Protein AF-A0A9P6P0V4-F1 (afdb_monomer_lite)

Sequence (496 aa):
MWTELSAILSSLQRIQHYIHGDGQNSRKYLYAADVADALDVVFRKGQVDEIYNIGSTMEFSNLELCKKLIRLFGYQDEEIDDHIEFVQDRPLSDKRYDISYSKIEDLGWKAKIDIDQGLLKTTLARRYVSFKGIKRAPARFKIDISQQYHNERNQVVCYPGSVFEGTVRLHLTEPLDAQQLKITFKARINYDAMGWGKSKNDGRLFAVRTVLWGGHNNENGPWQTLDAGEYSFPFVCQLPLVNYPPSFEHHFIATTFTLAASLERPGQESFQSDACNIYFQPILETSLVKPLGPYTEEVKIAGTIYAFVSLPSLAYNVFEHKKIPVRLSIHSSRQQTEKSDSFAQIHVYLKRHMTIFHDSFSRTEATTISQVDQRVAPGDDITVNLHLPQDQTVTLCYSKRFSIDYRVGISVKTRHGPLITKKKLLSIPITFGTLPVGARAPADLTKFTDDRIINDTTLRTKPKFLRPMRWENELPAYDLVRPPSYSTAVSPAVLY

pLDDT: mean 79.0, std 17.44, range [26.64, 97.06]

Secondary structure (DSSP, 8-state):
-HHHHHHHHHGGGSS-EEEETTS--EEE---HHHHHHHHHHHHHHPPTT-------S-EEEHHHHHHHHHHHTT--GGGTGGGEEEEPPPTT--SB-----HHHHTTT----S-HHHHHHHHHHHHHHHHHTT-PPPPSEEEEEE-GGGB-TTS-EEE-TT-EEEEEEEEEESS-EEESEEEEEEEEEEES-TTSS---SS--EEEEEEEEEES-TT-SSSPPEEEPSEEEEEEEEEE--SEEPPPPEE-SS-EEEEEEEEEEEETTEEEEEPPPEEEEE-----------SS-EEEEEEEETTEEEEEEES-SEEETTT--EEEEEEEEEESS--SS--S--PEEEEEEEEEEEEE-SS-EEEEEEEEEEEEEE--TT-EEEEEEEPPTT-PPPB-S-SSEEEEEEEEEEEEEEETTEEEEEEEEEEEEEEESSPTT----TT-EEP--TTSTT--TTT---EEEPP------PPP--TTS----------PPP-

Structure (mmCIF, N/CA/C/O backbone):
data_AF-A0A9P6P0V4-F1
#
_entry.id   AF-A0A9P6P0V4-F1
#
loop_
_atom_site.group_PDB
_atom_site.id
_atom_site.type_symbol
_atom_site.label_atom_id
_atom_site.label_alt_id
_atom_site.label_comp_id
_atom_site.label_asym_id
_atom_site.label_entity_id
_atom_site.label_seq_id
_atom_site.pdbx_PDB_ins_code
_atom_site.Cartn_x
_atom_site.Cartn_y
_atom_site.Cartn_z
_atom_site.occupancy
_atom_site.B_iso_or_equiv
_atom_site.auth_seq_id
_atom_site.auth_comp_id
_atom_site.auth_asym_id
_atom_site.auth_atom_id
_atom_site.pdbx_PDB_model_num
ATOM 1 N N . MET A 1 1 ? -18.060 32.111 11.626 1.00 35.78 1 MET A N 1
ATOM 2 C CA . MET A 1 1 ? -18.112 32.003 13.102 1.00 35.78 1 MET A CA 1
ATOM 3 C C . MET A 1 1 ? -17.624 30.642 13.603 1.00 35.78 1 MET A C 1
ATOM 5 O O . MET A 1 1 ? -16.753 30.613 14.454 1.00 35.78 1 MET A O 1
ATOM 9 N N . TRP A 1 2 ? -18.096 29.519 13.040 1.00 26.64 2 TRP A N 1
ATOM 10 C CA . TRP A 1 2 ? -17.699 28.157 13.450 1.00 26.64 2 TRP A CA 1
ATOM 11 C C . TRP A 1 2 ? -16.210 27.792 13.267 1.00 26.64 2 TRP A C 1
ATOM 13 O O . TRP A 1 2 ? -15.720 26.903 13.953 1.00 26.64 2 TRP A O 1
ATOM 23 N N . THR A 1 3 ? -15.470 28.463 12.383 1.00 35.22 3 THR A N 1
ATOM 24 C CA . THR A 1 3 ? -14.073 28.116 12.065 1.00 35.22 3 THR A CA 1
ATOM 25 C C . THR A 1 3 ? -13.056 28.521 13.136 1.00 35.22 3 THR A C 1
ATOM 27 O O . THR A 1 3 ? -12.093 27.792 13.338 1.00 35.22 3 THR A O 1
ATOM 30 N N . GLU A 1 4 ? -13.265 29.626 13.859 1.00 42.94 4 GLU A N 1
ATOM 31 C CA . GLU A 1 4 ? -12.297 30.110 14.865 1.00 42.94 4 GLU A CA 1
ATOM 32 C C . GLU A 1 4 ? -12.390 29.316 16.175 1.00 42.94 4 GLU A C 1
ATOM 34 O O . GLU A 1 4 ? -11.381 28.836 16.683 1.00 42.94 4 GLU A O 1
ATOM 39 N N . LEU A 1 5 ? -13.607 29.058 16.669 1.00 44.69 5 LEU A N 1
ATOM 40 C CA . LEU A 1 5 ? -13.815 28.204 17.846 1.00 44.69 5 LEU A CA 1
ATOM 41 C C . LEU A 1 5 ? -13.469 26.735 17.570 1.00 44.69 5 LEU A C 1
ATOM 43 O O . LEU A 1 5 ? -12.923 26.066 18.442 1.00 44.69 5 LEU A O 1
ATOM 47 N N . SER A 1 6 ? -13.733 26.235 16.356 1.00 39.44 6 SER A N 1
ATOM 48 C CA . SER A 1 6 ? -13.312 24.890 15.939 1.00 39.44 6 SER A CA 1
ATOM 49 C C . SER A 1 6 ? -11.791 24.752 15.908 1.00 39.44 6 SER A C 1
ATOM 51 O O . SER A 1 6 ? -11.288 23.694 16.277 1.00 39.44 6 SER A O 1
ATOM 53 N N . ALA A 1 7 ? -11.058 25.784 15.478 1.00 39.22 7 ALA A N 1
ATOM 54 C CA . ALA A 1 7 ? -9.599 25.768 15.481 1.00 39.22 7 ALA A CA 1
ATOM 55 C C . ALA A 1 7 ? -9.056 25.735 16.917 1.00 39.22 7 ALA A C 1
ATOM 57 O O . ALA A 1 7 ? -8.235 24.877 17.224 1.00 39.22 7 ALA A O 1
ATOM 58 N N . ILE A 1 8 ? -9.598 26.566 17.815 1.00 46.91 8 ILE A N 1
ATOM 59 C CA . ILE A 1 8 ? -9.199 26.605 19.231 1.00 46.91 8 ILE A CA 1
ATOM 60 C C . ILE A 1 8 ? -9.562 25.296 19.957 1.00 46.91 8 ILE A C 1
ATOM 62 O O . ILE A 1 8 ? -8.770 24.784 20.738 1.00 46.91 8 ILE A O 1
ATOM 66 N N . LEU A 1 9 ? -10.727 24.695 19.679 1.00 47.34 9 LEU A N 1
ATOM 67 C CA . LEU A 1 9 ? -11.180 23.464 20.348 1.00 47.34 9 LEU A CA 1
ATOM 68 C C . LEU A 1 9 ? -10.571 22.172 19.777 1.00 47.34 9 LEU A C 1
ATOM 70 O O . LEU A 1 9 ? -10.502 21.171 20.504 1.00 47.34 9 LEU A O 1
ATOM 74 N N . SER A 1 10 ? -10.165 22.177 18.501 1.00 40.91 10 SER A N 1
ATOM 75 C CA . SER A 1 10 ? -9.480 21.065 17.828 1.00 40.91 10 SER A CA 1
ATOM 76 C C . SER A 1 10 ? -7.961 21.120 18.004 1.00 40.91 10 SER A C 1
ATOM 78 O O . SER A 1 10 ? -7.318 20.076 17.912 1.00 40.91 10 SER A O 1
ATOM 80 N N . SER A 1 11 ? -7.381 22.296 18.278 1.00 40.62 11 SER A N 1
ATOM 81 C CA . SER A 1 11 ? -5.949 22.432 18.555 1.00 40.62 11 SER A CA 1
ATOM 82 C C . SER A 1 11 ? -5.564 22.004 19.969 1.00 40.62 11 SER A C 1
ATOM 84 O O . SER A 1 11 ? -4.387 21.825 20.204 1.00 40.62 11 SER A O 1
ATOM 86 N N . LEU A 1 12 ? -6.505 21.723 20.879 1.00 50.09 12 LEU A N 1
ATOM 87 C CA . LEU A 1 12 ? -6.240 21.287 22.269 1.00 50.09 12 LEU A CA 1
ATOM 88 C C . LEU A 1 12 ? -5.583 19.889 22.416 1.00 50.09 12 LEU A C 1
ATOM 90 O O . LEU A 1 12 ? -5.445 19.388 23.528 1.00 50.09 12 LEU A O 1
ATOM 94 N N . GLN A 1 13 ? -5.183 19.243 21.314 1.00 50.62 13 GLN A N 1
ATOM 95 C CA . GLN A 1 13 ? -4.258 18.093 21.300 1.00 50.62 13 GLN A CA 1
ATOM 96 C C . GLN A 1 13 ? -2.836 18.474 20.829 1.00 50.62 13 GLN A C 1
ATOM 98 O O . GLN A 1 13 ? -1.968 17.611 20.714 1.00 50.62 13 GLN A O 1
ATOM 103 N N . ARG A 1 14 ? -2.589 19.755 20.528 1.00 47.16 14 ARG A N 1
ATOM 104 C CA . ARG A 1 14 ? -1.319 20.329 20.065 1.00 47.16 14 ARG A CA 1
ATOM 105 C C . ARG A 1 14 ? -1.036 21.652 20.787 1.00 47.16 14 ARG A C 1
ATOM 107 O O . ARG A 1 14 ? -1.923 22.313 21.300 1.00 47.16 14 ARG A O 1
ATOM 114 N N . ILE A 1 15 ? 0.240 21.997 20.857 1.00 58.50 15 ILE A N 1
ATOM 115 C CA . ILE A 1 15 ? 0.821 22.852 21.901 1.00 58.50 15 ILE A CA 1
ATOM 116 C C . ILE A 1 15 ? 0.567 24.373 21.703 1.00 58.50 15 ILE A C 1
ATOM 118 O O . ILE A 1 15 ? 0.897 25.145 22.596 1.00 58.50 15 ILE A O 1
ATOM 122 N N . GLN A 1 16 ? -0.086 24.827 20.618 1.00 71.44 16 GLN A N 1
ATOM 123 C CA . GLN A 1 16 ? -0.308 26.265 20.341 1.00 71.44 16 GLN A CA 1
ATOM 124 C C . GLN A 1 16 ? -1.679 26.609 19.718 1.00 71.44 16 GLN A C 1
ATOM 126 O O . GLN A 1 16 ? -2.257 25.823 18.957 1.00 71.44 16 GLN A O 1
ATOM 131 N N . HIS A 1 17 ? -2.190 27.807 20.037 1.00 77.88 17 HIS A N 1
ATOM 132 C CA . HIS A 1 17 ? -3.463 28.376 19.580 1.00 77.88 17 HIS A CA 1
ATOM 133 C C . HIS A 1 17 ? -3.249 29.586 18.669 1.00 77.88 17 HIS A C 1
ATOM 135 O O . HIS A 1 17 ? -2.654 30.580 19.071 1.00 77.88 17 HIS A O 1
ATOM 141 N N . TYR A 1 18 ? -3.814 29.538 17.463 1.00 83.69 18 TYR A N 1
ATOM 142 C CA . TYR A 1 18 ? -3.644 30.596 16.470 1.00 83.69 18 TYR A CA 1
ATOM 143 C C . TYR A 1 18 ? -4.736 31.669 16.568 1.00 83.69 18 TYR A C 1
ATOM 145 O O . TYR A 1 18 ? -5.925 31.353 16.476 1.00 83.69 18 TYR A O 1
ATOM 153 N N . ILE A 1 19 ? -4.344 32.937 16.696 1.00 86.56 19 ILE A N 1
ATOM 154 C CA . ILE A 1 19 ? -5.237 34.103 16.709 1.00 86.56 19 ILE A CA 1
ATOM 155 C C . ILE A 1 19 ? -4.977 34.961 15.469 1.00 86.56 19 ILE A C 1
ATOM 157 O O . ILE A 1 19 ? -3.845 35.333 15.188 1.00 86.56 19 ILE A O 1
ATOM 161 N N . HIS A 1 20 ? -6.027 35.295 14.718 1.00 85.75 20 HIS A N 1
ATOM 162 C CA . HIS A 1 20 ? -5.909 36.188 13.563 1.00 85.75 20 HIS A CA 1
ATOM 163 C C . HIS A 1 20 ? -5.665 37.644 13.980 1.00 85.75 20 HIS A C 1
ATOM 165 O O . HIS A 1 20 ? -6.359 38.169 14.858 1.00 85.75 20 HIS A O 1
ATOM 171 N N . GLY A 1 21 ? -4.729 38.302 13.293 1.00 87.88 21 GLY A N 1
ATOM 172 C CA . GLY A 1 21 ? -4.386 39.699 13.534 1.00 87.88 21 GLY A CA 1
ATOM 173 C C . GLY A 1 21 ? -3.767 39.887 14.913 1.00 87.88 21 GLY A C 1
ATOM 174 O O . GLY A 1 21 ? -2.876 39.143 15.300 1.00 87.88 21 GLY A O 1
ATOM 175 N N . ASP A 1 22 ? -4.255 40.873 15.657 1.00 87.31 22 ASP A N 1
ATOM 176 C CA . ASP A 1 22 ? -3.859 41.149 17.043 1.00 87.31 22 ASP A CA 1
ATOM 177 C C . ASP A 1 22 ? -4.861 40.593 18.075 1.00 87.31 22 ASP A C 1
ATOM 179 O O . ASP A 1 22 ? -4.728 40.820 19.276 1.00 87.31 22 ASP A O 1
ATOM 183 N N . GLY A 1 23 ? -5.894 39.874 17.617 1.00 87.62 23 GLY A N 1
ATOM 184 C CA . GLY A 1 23 ? -6.935 39.315 18.477 1.00 87.62 23 GLY A CA 1
ATOM 185 C C . GLY A 1 23 ? -7.912 40.326 19.080 1.00 87.62 23 GLY A C 1
ATOM 186 O O . GLY A 1 23 ? -8.792 39.901 19.830 1.00 87.62 23 GLY A O 1
ATOM 187 N N . GLN A 1 24 ? -7.822 41.619 18.740 1.00 89.19 24 GLN A N 1
ATOM 188 C CA . GLN A 1 24 ? -8.704 42.670 19.274 1.00 89.19 24 GLN A CA 1
ATOM 189 C C . GLN A 1 24 ? -10.118 42.649 18.673 1.00 89.19 24 GLN A C 1
ATOM 191 O O . GLN A 1 24 ? -10.993 43.398 19.106 1.00 89.19 24 GLN A O 1
ATOM 196 N N . ASN A 1 25 ? -10.367 41.780 17.691 1.00 88.31 25 ASN A N 1
ATOM 197 C CA . ASN A 1 25 ? -11.688 41.588 17.105 1.00 88.31 25 ASN A CA 1
ATOM 198 C C . ASN A 1 25 ? -12.685 41.128 18.178 1.00 88.31 25 ASN A C 1
ATOM 200 O O . ASN A 1 25 ? -12.511 40.063 18.775 1.00 88.31 25 ASN A O 1
ATOM 204 N N . SER A 1 26 ? -13.731 41.924 18.405 1.00 87.75 26 SER A N 1
ATOM 205 C CA . SER A 1 26 ? -14.734 41.692 19.441 1.00 87.75 26 SER A CA 1
ATOM 206 C C . SER A 1 26 ? -15.999 41.059 18.877 1.00 87.75 26 SER A C 1
ATOM 208 O O . SER A 1 26 ? -16.452 41.360 17.764 1.00 87.75 26 SER A O 1
ATOM 210 N N . ARG A 1 27 ? -16.567 40.120 19.632 1.00 88.06 27 ARG A N 1
ATOM 211 C CA . ARG A 1 27 ? -17.759 39.364 19.247 1.00 88.06 27 ARG A CA 1
ATOM 212 C C . ARG A 1 27 ? -18.683 39.215 20.446 1.00 88.06 27 ARG A C 1
ATOM 214 O O . ARG A 1 27 ? -18.225 39.060 21.576 1.00 88.06 27 ARG A O 1
ATOM 221 N N . LYS A 1 28 ? -19.989 39.228 20.181 1.00 88.50 28 LYS A N 1
ATOM 222 C CA . LYS A 1 28 ? -21.012 38.869 21.165 1.00 88.50 28 LYS A CA 1
ATOM 223 C C . LYS A 1 28 ? -21.167 37.351 21.197 1.00 88.50 28 LYS A C 1
ATOM 225 O O . LYS A 1 28 ? -21.387 36.735 20.154 1.00 88.50 28 LYS A O 1
ATOM 230 N N . TYR A 1 29 ? -21.048 36.757 22.378 1.00 88.00 29 TYR A N 1
ATOM 231 C CA . TYR A 1 29 ? -21.140 35.313 22.584 1.00 88.00 29 TYR A CA 1
ATOM 232 C C . TYR A 1 29 ? -22.445 34.942 23.290 1.00 88.00 29 TYR A C 1
ATOM 234 O O . TYR A 1 29 ? -22.967 35.686 24.121 1.00 88.00 29 TYR A O 1
ATOM 242 N N . LEU A 1 30 ? -22.974 33.769 22.950 1.00 91.00 30 LEU A N 1
ATOM 243 C CA . LEU A 1 30 ? -24.176 33.190 23.540 1.00 91.00 30 LEU A CA 1
ATOM 244 C C . LEU A 1 30 ? -23.959 31.702 23.786 1.00 91.00 30 LEU A C 1
ATOM 246 O O . LEU A 1 30 ? -23.306 31.020 22.992 1.00 91.00 30 LEU A O 1
ATOM 250 N N . TYR A 1 31 ? -24.545 31.188 24.864 1.00 90.06 31 TYR A N 1
ATOM 251 C CA . TYR A 1 31 ? -24.571 29.753 25.099 1.00 90.06 31 TYR A CA 1
ATOM 252 C C . TYR A 1 31 ? -25.571 29.077 24.152 1.00 90.06 31 TYR A C 1
ATOM 254 O O . TYR A 1 31 ? -26.660 29.592 23.908 1.00 90.06 31 TYR A O 1
ATOM 262 N N . ALA A 1 32 ? -25.227 27.899 23.627 1.00 89.62 32 ALA A N 1
ATOM 263 C CA . ALA A 1 32 ? -26.038 27.226 22.608 1.00 89.62 32 ALA A CA 1
ATOM 264 C C . ALA A 1 32 ? -27.484 26.950 23.063 1.00 89.62 32 ALA A C 1
ATOM 266 O O . ALA A 1 32 ? -28.412 27.067 22.264 1.00 89.62 32 ALA A O 1
ATOM 267 N N . ALA A 1 33 ? -27.690 26.629 24.346 1.00 88.31 33 ALA A N 1
ATOM 268 C CA . ALA A 1 33 ? -29.034 26.411 24.881 1.00 88.31 33 ALA A CA 1
ATOM 269 C C . ALA A 1 33 ? -29.866 27.704 24.939 1.00 88.31 33 ALA A C 1
ATOM 271 O O . ALA A 1 33 ? -31.074 27.642 24.737 1.00 88.31 33 ALA A O 1
ATOM 272 N N . ASP A 1 34 ? -29.234 28.865 25.142 1.00 92.56 34 ASP A N 1
ATOM 273 C CA . ASP A 1 34 ? -29.931 30.156 25.105 1.00 92.56 34 ASP A CA 1
ATOM 274 C C . ASP A 1 34 ? -30.387 30.486 23.678 1.00 92.56 34 ASP A C 1
ATOM 276 O O . ASP A 1 34 ? -31.473 31.023 23.491 1.00 92.56 34 ASP A O 1
ATOM 280 N N . VAL A 1 35 ? -29.613 30.100 22.657 1.00 93.69 35 VAL A N 1
ATOM 281 C CA . VAL A 1 35 ? -30.037 30.231 21.251 1.00 93.69 35 VAL A CA 1
ATOM 282 C C . VAL A 1 35 ? -31.243 29.333 20.953 1.00 93.69 35 VAL A C 1
ATOM 284 O O . VAL A 1 35 ? -32.172 29.762 20.277 1.00 93.69 35 VAL A O 1
ATOM 287 N N . ALA A 1 36 ? -31.266 28.102 21.469 1.00 93.69 36 ALA A N 1
ATOM 288 C CA . ALA A 1 36 ? -32.420 27.214 21.310 1.00 93.69 36 ALA A CA 1
ATOM 289 C C . ALA A 1 36 ? -33.677 27.762 22.016 1.00 93.69 36 ALA A C 1
ATOM 291 O O . ALA A 1 36 ? -34.765 27.732 21.446 1.00 93.69 36 ALA A O 1
ATOM 292 N N . ASP A 1 37 ? -33.516 28.311 23.223 1.00 94.50 37 ASP A N 1
ATOM 293 C CA . ASP A 1 37 ? -34.584 28.978 23.978 1.00 94.50 37 ASP A CA 1
ATOM 294 C C . ASP A 1 37 ? -35.118 30.213 23.233 1.00 94.50 37 ASP A C 1
ATOM 296 O O . ASP A 1 37 ? -36.327 30.404 23.133 1.00 94.50 37 ASP A O 1
ATOM 300 N N . ALA A 1 38 ? -34.227 31.007 22.629 1.00 94.69 38 ALA A N 1
ATOM 301 C CA . ALA A 1 38 ? -34.589 32.153 21.798 1.00 94.69 38 ALA A CA 1
ATOM 302 C C . ALA A 1 38 ? -35.462 31.745 20.607 1.00 94.69 38 ALA A C 1
ATOM 304 O O . ALA A 1 38 ? -36.475 32.385 20.324 1.00 94.69 38 ALA A O 1
ATOM 305 N N . LEU A 1 39 ? -35.088 30.658 19.926 1.00 95.06 39 LEU A N 1
ATOM 306 C CA . LEU A 1 39 ? -35.849 30.126 18.798 1.00 95.06 39 LEU A CA 1
ATOM 307 C C . LEU A 1 39 ? -37.245 29.652 19.225 1.00 95.06 39 LEU A C 1
ATOM 309 O O . LEU A 1 39 ? -38.205 29.931 18.512 1.00 95.06 39 LEU A O 1
ATOM 313 N N . ASP A 1 40 ? -37.386 28.998 20.383 1.00 95.94 40 ASP A N 1
ATOM 314 C CA . ASP A 1 40 ? -38.701 28.599 20.913 1.00 95.94 40 ASP A CA 1
ATOM 315 C C . ASP A 1 40 ? -39.568 29.821 21.271 1.00 95.94 40 ASP A C 1
ATOM 317 O O . ASP A 1 40 ? -40.764 29.841 20.971 1.00 95.94 40 ASP A O 1
ATOM 321 N N . VAL A 1 41 ? -38.979 30.885 21.834 1.00 95.81 41 VAL A N 1
ATOM 322 C CA . VAL A 1 41 ? -39.713 32.132 22.110 1.00 95.81 41 VAL A CA 1
ATOM 323 C C . VAL A 1 41 ? -40.196 32.793 20.822 1.00 95.81 41 VAL A C 1
ATOM 325 O O . VAL A 1 41 ? -41.373 33.150 20.734 1.00 95.81 41 VAL A O 1
ATOM 328 N N . VAL A 1 42 ? -39.328 32.928 19.816 1.00 96.31 42 VAL A N 1
ATOM 329 C CA . VAL A 1 42 ? -39.707 33.493 18.511 1.00 96.31 42 VAL A CA 1
ATOM 330 C C . VAL A 1 42 ? -40.778 32.632 17.847 1.00 96.31 42 VAL A C 1
ATOM 332 O O . VAL A 1 42 ? -41.751 33.168 17.332 1.00 96.31 42 VAL A O 1
ATOM 335 N N . PHE A 1 43 ? -40.667 31.306 17.923 1.00 94.62 43 PHE A N 1
ATOM 336 C CA . PHE A 1 43 ? -41.662 30.395 17.362 1.00 94.62 43 PHE A CA 1
ATOM 337 C C . PHE A 1 43 ? -43.051 30.553 18.002 1.00 94.62 43 PHE A C 1
ATOM 339 O O . PHE A 1 43 ? -44.062 30.471 17.310 1.00 94.62 43 PHE A O 1
ATOM 346 N N . ARG A 1 44 ? -43.123 30.789 19.318 1.00 95.00 44 ARG A N 1
ATOM 347 C CA . ARG A 1 44 ? -44.401 30.887 20.048 1.00 95.00 44 ARG A CA 1
ATOM 348 C C . ARG A 1 44 ? -45.009 32.284 20.072 1.00 95.00 44 ARG A C 1
ATOM 350 O O . ARG A 1 44 ? -46.224 32.402 20.201 1.00 95.00 44 ARG A O 1
ATOM 357 N N . LYS A 1 45 ? -44.175 33.324 20.062 1.00 95.75 45 LYS A N 1
ATOM 358 C CA . LYS A 1 45 ? -44.593 34.712 20.323 1.00 95.75 45 LYS A CA 1
ATOM 359 C C . LYS A 1 45 ? -44.216 35.691 19.216 1.00 95.75 45 LYS A C 1
ATOM 361 O O . LYS A 1 45 ? -44.680 36.827 19.247 1.00 95.75 45 LYS A O 1
ATOM 366 N N . GLY A 1 46 ? -43.349 35.287 18.292 1.00 94.81 46 GLY A N 1
ATOM 367 C CA . GLY A 1 46 ? -42.941 36.121 17.173 1.00 94.81 46 GLY A CA 1
ATOM 368 C C . GLY A 1 46 ? -44.094 36.372 16.208 1.00 94.81 46 GLY A C 1
ATOM 369 O O . GLY A 1 46 ? -45.037 35.586 16.105 1.00 94.81 46 GLY A O 1
ATOM 370 N N . GLN A 1 47 ? -44.012 37.487 15.495 1.00 95.56 47 GLN A N 1
ATOM 371 C CA . GLN A 1 47 ? -44.919 37.804 14.404 1.00 95.56 47 GLN A CA 1
ATOM 372 C C . GLN A 1 47 ? -44.384 37.209 13.100 1.00 95.56 47 GLN A C 1
ATOM 374 O O . GLN A 1 47 ? -43.175 37.150 12.871 1.00 95.56 47 GLN A O 1
ATOM 379 N N . VAL A 1 48 ? -45.299 36.737 12.256 1.00 93.12 48 VAL A N 1
ATOM 380 C CA . VAL A 1 48 ? -44.964 36.251 10.913 1.00 93.12 48 VAL A CA 1
ATOM 381 C C . VAL A 1 48 ? -44.391 37.413 10.094 1.00 93.12 48 VAL A C 1
ATOM 383 O O . VAL A 1 48 ? -44.810 38.553 10.274 1.00 93.12 48 VAL A O 1
ATOM 386 N N . ASP A 1 49 ? -43.424 37.113 9.226 1.00 93.69 49 ASP A N 1
ATOM 387 C CA . ASP A 1 49 ? -42.702 38.066 8.365 1.00 93.69 49 ASP A CA 1
ATOM 388 C C . ASP A 1 49 ? -41.806 39.097 9.085 1.00 93.69 49 ASP A C 1
ATOM 390 O O . ASP A 1 49 ? -41.256 39.998 8.451 1.00 93.69 49 ASP A O 1
ATOM 394 N N . GLU A 1 50 ? -41.564 38.931 10.389 1.00 94.50 50 GLU A N 1
ATOM 395 C CA . GLU A 1 50 ? -40.622 39.754 11.155 1.00 94.50 50 GLU A CA 1
ATOM 396 C C . GLU A 1 50 ? -39.219 39.129 11.280 1.00 94.50 50 GLU A C 1
ATOM 398 O O . GLU A 1 50 ? -39.036 37.909 11.268 1.00 94.50 50 GLU A O 1
ATOM 403 N N . ILE A 1 51 ? -38.200 39.985 11.446 1.00 93.44 51 ILE A N 1
ATOM 404 C CA . ILE A 1 51 ? -36.796 39.576 11.638 1.00 93.44 51 ILE A CA 1
ATOM 405 C C . ILE A 1 51 ? -36.399 39.752 13.105 1.00 93.44 51 ILE A C 1
ATOM 407 O O . ILE A 1 51 ? -36.340 40.876 13.611 1.00 93.44 51 ILE A O 1
ATOM 411 N N . TYR A 1 52 ? -36.054 38.642 13.761 1.00 94.00 52 TYR A N 1
ATOM 412 C CA . TYR A 1 52 ? -35.587 38.606 15.148 1.00 94.00 52 TYR A CA 1
ATOM 413 C C . TYR A 1 52 ? -34.106 38.226 15.211 1.00 94.00 52 TYR A C 1
ATOM 415 O O . TYR A 1 52 ? -33.735 37.070 15.008 1.00 94.00 52 TYR A O 1
ATOM 423 N N . ASN A 1 53 ? -33.248 39.199 15.518 1.00 93.88 53 ASN A N 1
ATOM 424 C CA . ASN A 1 53 ? -31.842 38.929 15.805 1.00 93.88 53 ASN A CA 1
ATOM 425 C C . ASN A 1 53 ? -31.696 38.364 17.221 1.00 93.88 53 ASN A C 1
ATOM 427 O O . ASN A 1 53 ? -32.254 38.913 18.170 1.00 93.88 53 ASN A O 1
ATOM 431 N N . ILE A 1 54 ? -30.889 37.316 17.368 1.00 93.00 54 ILE A N 1
ATOM 432 C CA . ILE A 1 54 ? -30.578 36.699 18.660 1.00 93.00 54 ILE A CA 1
ATOM 433 C C . ILE A 1 54 ? -29.178 37.162 19.066 1.00 93.00 54 ILE A C 1
ATOM 435 O O . ILE A 1 54 ? -28.203 36.885 18.368 1.00 93.00 54 ILE A O 1
ATOM 439 N N . GLY A 1 55 ? -29.080 37.889 20.177 1.00 88.88 55 GLY A N 1
ATOM 440 C CA . GLY A 1 55 ? -27.835 38.502 20.636 1.00 88.88 55 GLY A CA 1
ATOM 441 C C . GLY A 1 55 ? -27.721 38.564 22.156 1.00 88.88 55 GLY A C 1
ATOM 442 O O . GLY A 1 55 ? -28.599 38.109 22.885 1.00 88.88 55 GLY A O 1
ATOM 443 N N . SER A 1 56 ? -26.603 39.109 22.631 1.00 86.25 56 SER A N 1
ATOM 444 C CA . SER A 1 56 ? -26.323 39.309 24.054 1.00 86.25 56 SER A CA 1
ATOM 445 C C . SER A 1 56 ? -25.557 40.608 24.294 1.00 86.25 56 SER A C 1
ATOM 447 O O . SER A 1 56 ? -24.982 41.197 23.376 1.00 86.25 56 SER A O 1
ATOM 449 N N . THR A 1 57 ? -25.498 41.031 25.555 1.00 85.00 57 THR A N 1
ATOM 450 C CA . THR A 1 57 ? -24.571 42.073 26.023 1.00 85.00 57 THR A CA 1
ATOM 451 C C . THR A 1 57 ? -23.152 41.540 26.260 1.00 85.00 57 THR A C 1
ATOM 453 O O . THR A 1 57 ? -22.263 42.307 26.613 1.00 85.00 57 THR A O 1
ATOM 456 N N . MET A 1 58 ? -22.933 40.230 26.104 1.00 87.25 58 MET A N 1
ATOM 457 C CA . MET A 1 58 ? -21.681 39.548 26.433 1.00 87.25 58 MET A CA 1
ATOM 458 C C . MET A 1 58 ? -20.700 39.640 25.272 1.00 87.25 58 MET A C 1
ATOM 460 O O . MET A 1 58 ? -20.620 38.740 24.436 1.00 87.25 58 MET A O 1
ATOM 464 N N . GLU A 1 59 ? -19.966 40.742 25.223 1.00 89.69 59 GLU A N 1
ATOM 465 C CA . GLU A 1 59 ? -18.980 41.013 24.189 1.00 89.69 59 GLU A CA 1
ATOM 466 C C . GLU A 1 59 ? -17.556 40.798 24.704 1.00 89.69 59 GLU A C 1
ATOM 468 O O . GLU A 1 59 ? -17.181 41.345 25.736 1.00 89.69 59 GLU A O 1
ATOM 473 N N . PHE A 1 60 ? -16.773 40.005 23.972 1.00 89.88 60 PHE A N 1
ATOM 474 C CA . PHE A 1 60 ? -15.379 39.703 24.297 1.00 89.88 60 PHE A CA 1
ATOM 475 C C . PHE A 1 60 ? -14.522 39.754 23.038 1.00 89.88 60 PHE A C 1
ATOM 477 O O . PHE A 1 60 ? -14.973 39.377 21.950 1.00 89.88 60 PHE A O 1
ATOM 484 N N . SER A 1 61 ? -13.274 40.187 23.181 1.00 91.31 61 SER A N 1
ATOM 485 C CA . SER A 1 61 ? -12.264 40.001 22.143 1.00 91.31 61 SER A CA 1
ATOM 486 C C . SER A 1 61 ? -11.901 38.522 21.991 1.00 91.31 61 SER A C 1
ATOM 488 O O . SER A 1 61 ? -12.023 37.718 22.924 1.00 91.31 61 SER A O 1
ATOM 490 N N . ASN A 1 62 ? -11.422 38.148 20.806 1.00 88.88 62 ASN A N 1
ATOM 491 C CA . ASN A 1 62 ? -10.899 36.804 20.565 1.00 88.88 62 ASN A CA 1
ATOM 492 C C . ASN A 1 62 ? -9.749 36.468 21.530 1.00 88.88 62 ASN A C 1
ATOM 494 O O . ASN A 1 62 ? -9.659 35.335 22.007 1.00 88.88 62 ASN A O 1
ATOM 498 N N . LEU A 1 63 ? -8.907 37.457 21.856 1.00 90.50 63 LEU A N 1
ATOM 499 C CA . LEU A 1 63 ? -7.820 37.298 22.818 1.00 90.50 63 LEU A CA 1
ATOM 500 C C . LEU A 1 63 ? -8.340 37.014 24.235 1.00 90.50 63 LEU A C 1
ATOM 502 O O . LEU A 1 63 ? -7.918 36.037 24.849 1.00 90.50 63 LEU A O 1
ATOM 506 N N . GLU A 1 64 ? -9.287 37.807 24.746 1.00 90.56 64 GLU A N 1
ATOM 507 C CA . GLU A 1 64 ? -9.871 37.592 26.081 1.00 90.56 64 GLU A CA 1
ATOM 508 C C . GLU A 1 64 ? -10.529 36.218 26.206 1.00 90.56 64 GLU A C 1
ATOM 510 O O . GLU A 1 64 ? -10.358 35.533 27.218 1.00 90.56 64 GLU A O 1
ATOM 515 N N . LEU A 1 65 ? -11.251 35.792 25.166 1.00 89.50 65 LEU A N 1
ATOM 516 C CA . LEU A 1 65 ? -11.879 34.478 25.144 1.00 89.50 65 LEU A CA 1
ATOM 517 C C . LEU A 1 65 ? -10.838 33.351 25.156 1.00 89.50 65 LEU A C 1
ATOM 519 O O . LEU A 1 65 ? -10.995 32.383 25.902 1.00 89.50 65 LEU A O 1
ATOM 523 N N . CYS A 1 66 ? -9.768 33.483 24.366 1.00 87.38 66 CYS A N 1
ATOM 524 C CA . CYS A 1 66 ? -8.675 32.513 24.324 1.00 87.38 66 CYS A CA 1
ATOM 525 C C . CYS A 1 66 ? -8.008 32.369 25.701 1.00 87.38 66 CYS A C 1
ATOM 527 O O . CYS A 1 66 ? -7.904 31.259 26.222 1.00 87.38 66 CYS A O 1
ATOM 529 N N . LYS A 1 67 ? -7.670 33.489 26.358 1.00 88.50 67 LYS A N 1
ATOM 530 C CA . LYS A 1 67 ? -7.076 33.479 27.707 1.00 88.50 67 LYS A CA 1
ATOM 531 C C . LYS A 1 67 ? -8.006 32.841 28.745 1.00 88.50 67 LYS A C 1
ATOM 533 O O . LYS A 1 67 ? -7.560 32.030 29.555 1.00 88.50 67 LYS A O 1
ATOM 538 N N . LYS A 1 68 ? -9.312 33.148 28.711 1.00 87.50 68 LYS A N 1
ATOM 539 C CA . LYS A 1 68 ? -10.314 32.505 29.586 1.00 87.50 68 LYS A CA 1
ATOM 540 C C . LYS A 1 68 ? -10.372 30.989 29.381 1.00 87.50 68 LYS A C 1
ATOM 542 O O . LYS A 1 68 ? -10.455 30.250 30.358 1.00 87.50 68 LYS A O 1
ATOM 547 N N . LEU A 1 69 ? -10.302 30.519 28.135 1.00 84.06 69 LEU A N 1
ATOM 548 C CA . LEU A 1 69 ? -10.265 29.090 27.824 1.00 84.06 69 LEU A CA 1
ATOM 549 C C . LEU A 1 69 ? -8.994 28.425 28.358 1.00 84.06 69 LEU A C 1
ATOM 551 O O . LEU A 1 69 ? -9.112 27.425 29.059 1.00 84.06 69 LEU A O 1
ATOM 555 N N . ILE A 1 70 ? -7.812 28.987 28.087 1.00 82.56 70 ILE A N 1
ATOM 556 C CA . ILE A 1 70 ? -6.520 28.444 28.543 1.00 82.56 70 ILE A CA 1
ATOM 557 C C . ILE A 1 70 ? -6.511 28.271 30.074 1.00 82.56 70 ILE A C 1
ATOM 559 O O . ILE A 1 70 ? -6.196 27.188 30.568 1.00 82.56 70 ILE A O 1
ATOM 563 N N . ARG A 1 71 ? -6.993 29.271 30.827 1.00 83.81 71 ARG A N 1
ATOM 564 C CA . ARG A 1 71 ? -7.139 29.180 32.294 1.00 83.81 71 ARG A CA 1
ATOM 565 C C . ARG A 1 71 ? -8.051 28.043 32.744 1.00 83.81 71 ARG A C 1
ATOM 567 O O . ARG A 1 71 ? -7.729 27.326 33.687 1.00 83.81 71 ARG A O 1
ATOM 574 N N . LEU A 1 72 ? -9.185 27.839 32.069 1.00 80.94 72 LEU A N 1
ATOM 575 C CA . LEU A 1 72 ? -10.109 26.744 32.398 1.00 80.94 72 LEU A CA 1
ATOM 576 C C . LEU A 1 72 ? -9.484 25.353 32.197 1.00 80.94 72 LEU A C 1
ATOM 578 O O . LEU A 1 72 ? -9.949 24.381 32.803 1.00 80.94 72 LEU A O 1
ATOM 582 N N . PHE A 1 73 ? -8.431 25.251 31.381 1.00 73.12 73 PHE A N 1
ATOM 583 C CA . PHE A 1 73 ? -7.652 24.028 31.191 1.00 73.12 73 PHE A CA 1
ATOM 584 C C . PHE A 1 73 ? -6.513 23.841 32.207 1.00 73.12 73 PHE A C 1
ATOM 586 O O . PHE A 1 73 ? -5.922 22.764 32.232 1.00 73.12 73 PHE A O 1
ATOM 593 N N . GLY A 1 74 ? -6.287 24.800 33.112 1.00 75.81 74 GLY A N 1
ATOM 594 C CA . GLY A 1 74 ? -5.395 24.651 34.268 1.00 75.81 74 GLY A CA 1
ATOM 595 C C . GLY A 1 74 ? -3.990 25.235 34.109 1.00 75.81 74 GLY A C 1
ATOM 596 O O . GLY A 1 74 ? -3.172 25.037 35.004 1.00 75.81 74 GLY A O 1
ATOM 597 N N . TYR A 1 75 ? -3.720 25.947 33.014 1.00 79.19 75 TYR A N 1
ATOM 598 C CA . TYR A 1 75 ? -2.475 26.696 32.824 1.00 79.19 75 TYR A CA 1
ATOM 599 C C . TYR A 1 75 ? -2.457 27.958 33.692 1.00 79.19 75 TYR A C 1
ATOM 601 O O . TYR A 1 75 ? -3.502 28.594 33.882 1.00 79.19 75 TYR A O 1
ATOM 609 N N . GLN A 1 76 ? -1.283 28.298 34.226 1.00 81.75 76 GLN A N 1
ATOM 610 C CA . GLN A 1 76 ? -1.088 29.502 35.038 1.00 81.75 76 GLN A CA 1
ATOM 611 C C . GLN A 1 76 ? -1.002 30.753 34.158 1.00 81.75 76 GLN A C 1
ATOM 613 O O . GLN A 1 76 ? -0.742 30.654 32.959 1.00 81.75 76 GLN A O 1
ATOM 618 N N . ASP A 1 77 ? -1.234 31.936 34.737 1.00 83.44 77 ASP A N 1
ATOM 619 C CA . ASP A 1 77 ? -1.266 33.202 33.989 1.00 83.44 77 ASP A CA 1
ATOM 620 C C . ASP A 1 77 ? 0.051 33.485 33.250 1.00 83.44 77 ASP A C 1
ATOM 622 O O . ASP A 1 77 ? 0.027 34.052 32.157 1.00 83.44 77 ASP A O 1
ATOM 626 N N . GLU A 1 78 ? 1.179 33.038 33.804 1.00 85.94 78 GLU A N 1
ATOM 627 C CA . GLU A 1 78 ? 2.514 33.195 33.224 1.00 85.94 78 GLU A CA 1
ATOM 628 C C . GLU A 1 78 ? 2.733 32.335 31.970 1.00 85.94 78 GLU A C 1
ATOM 630 O O . GLU A 1 78 ? 3.568 32.677 31.141 1.00 85.94 78 GLU A O 1
ATOM 635 N N . GLU A 1 79 ? 1.978 31.243 31.812 1.00 79.69 79 GLU A N 1
ATOM 636 C CA . GLU A 1 79 ? 2.110 30.288 30.700 1.00 79.69 79 GLU A CA 1
ATOM 637 C C . GLU A 1 79 ? 1.163 30.621 29.533 1.00 79.69 79 GLU A C 1
ATOM 639 O O . GLU A 1 79 ? 1.288 30.072 28.441 1.00 79.69 79 GLU A O 1
ATOM 644 N N . ILE A 1 80 ? 0.183 31.510 29.738 1.00 83.19 80 ILE A N 1
ATOM 645 C CA . ILE A 1 80 ? -0.894 31.760 28.765 1.00 83.19 80 ILE A CA 1
ATOM 646 C C . ILE A 1 80 ? -0.357 32.248 27.421 1.00 83.19 80 ILE A C 1
ATOM 648 O O . ILE A 1 80 ? -0.841 31.815 26.373 1.00 83.19 80 ILE A O 1
ATOM 652 N N . ASP A 1 81 ? 0.603 33.170 27.446 1.00 85.50 81 ASP A N 1
ATOM 653 C CA . ASP A 1 81 ? 1.104 33.800 26.228 1.00 85.50 81 ASP A CA 1
ATOM 654 C C . ASP A 1 81 ? 1.963 32.825 25.394 1.00 85.50 81 ASP A C 1
ATOM 656 O O . ASP A 1 81 ? 1.952 32.919 24.168 1.00 85.50 81 ASP A O 1
ATOM 660 N N . ASP A 1 82 ? 2.584 31.809 26.012 1.00 85.50 82 ASP A N 1
ATOM 661 C CA . ASP A 1 82 ? 3.340 30.749 25.314 1.00 85.50 82 ASP A CA 1
ATOM 662 C C . ASP A 1 82 ? 2.438 29.848 24.451 1.00 85.50 82 ASP A C 1
ATOM 664 O O . ASP A 1 82 ? 2.882 29.201 23.494 1.00 85.50 82 ASP A O 1
ATOM 668 N N . HIS A 1 83 ? 1.144 29.823 24.770 1.00 82.88 83 HIS A N 1
ATOM 669 C CA . HIS A 1 83 ? 0.137 29.043 24.065 1.00 82.88 83 HIS A CA 1
ATOM 670 C C . HIS A 1 83 ? -0.566 29.815 22.946 1.00 82.88 83 HIS A C 1
ATOM 672 O O . HIS A 1 83 ? -1.445 29.246 22.297 1.00 82.88 83 HIS A O 1
ATOM 678 N N . ILE A 1 84 ? -0.210 31.077 22.692 1.00 87.81 84 ILE A N 1
ATOM 679 C CA . ILE A 1 84 ? -0.874 31.928 21.700 1.00 87.81 84 ILE A CA 1
ATOM 680 C C . ILE A 1 84 ? 0.108 32.307 20.587 1.00 87.81 84 ILE A C 1
ATOM 682 O O . ILE A 1 84 ? 1.157 32.890 20.831 1.00 87.81 84 ILE A O 1
ATOM 686 N N . GLU A 1 85 ? -0.268 32.040 19.337 1.00 88.12 85 GLU A N 1
ATOM 687 C CA . GLU A 1 85 ? 0.473 32.462 18.150 1.00 88.12 85 GLU A CA 1
ATOM 688 C C . GLU A 1 85 ? -0.407 33.352 17.266 1.00 88.12 85 GLU A C 1
ATOM 690 O O . GLU A 1 85 ? -1.525 32.989 16.897 1.00 88.12 85 GLU A O 1
ATOM 695 N N . PHE A 1 86 ? 0.087 34.533 16.900 1.00 89.00 86 PHE A N 1
ATOM 696 C CA . PHE A 1 86 ? -0.646 35.445 16.027 1.00 89.00 86 PHE A CA 1
ATOM 697 C C . PHE A 1 86 ? -0.364 35.135 14.557 1.00 89.00 86 PHE A C 1
ATOM 699 O O . PHE A 1 86 ? 0.785 35.099 14.121 1.00 89.00 86 PHE A O 1
ATOM 706 N N . VAL A 1 87 ? -1.424 34.940 13.777 1.00 89.62 87 VAL A N 1
ATOM 707 C CA . VAL A 1 87 ? -1.356 34.687 12.334 1.00 89.62 87 VAL A CA 1
ATOM 708 C C . VAL A 1 87 ? -1.904 35.870 11.555 1.00 89.62 87 VAL A C 1
ATOM 710 O O . VAL A 1 87 ? -2.664 36.688 12.077 1.00 89.62 87 VAL A O 1
ATOM 713 N N . GLN A 1 88 ? -1.549 35.944 10.271 1.00 88.31 88 GLN A N 1
ATOM 714 C CA . GLN A 1 88 ? -2.028 36.999 9.384 1.00 88.31 88 GLN A CA 1
ATOM 715 C C . GLN A 1 88 ? -3.559 37.133 9.453 1.00 88.31 88 GLN A C 1
ATOM 717 O O . GLN A 1 88 ? -4.299 36.139 9.426 1.00 88.31 88 GLN A O 1
ATOM 722 N N . ASP A 1 89 ? -4.023 38.379 9.570 1.00 84.12 89 ASP A N 1
ATOM 723 C CA . ASP A 1 89 ? -5.450 38.672 9.626 1.00 84.12 89 ASP A CA 1
ATOM 724 C C . ASP A 1 89 ? -6.133 38.359 8.290 1.00 84.12 89 ASP A C 1
ATOM 726 O O . ASP A 1 89 ? -5.516 38.364 7.218 1.00 84.12 89 ASP A O 1
ATOM 730 N N . ARG A 1 90 ? -7.430 38.070 8.354 1.00 80.81 90 ARG A N 1
ATOM 731 C CA . ARG A 1 90 ? -8.224 37.763 7.169 1.00 80.81 90 ARG A CA 1
ATOM 732 C C . ARG A 1 90 ? -8.605 39.061 6.448 1.00 80.81 90 ARG A C 1
ATOM 734 O O . ARG A 1 90 ? -9.074 39.996 7.098 1.00 80.81 90 ARG A O 1
ATOM 741 N N . PRO A 1 91 ? -8.458 39.131 5.109 1.00 78.00 91 PRO A N 1
ATOM 742 C CA . PRO A 1 91 ? -8.941 40.276 4.345 1.00 78.00 91 PRO A CA 1
ATOM 743 C C . PRO A 1 91 ? -10.428 40.520 4.636 1.00 78.00 91 PRO A C 1
ATOM 745 O O . PRO A 1 91 ? -11.207 39.567 4.622 1.00 78.00 91 PRO A O 1
ATOM 748 N N . LEU A 1 92 ? -10.809 41.783 4.868 1.00 79.06 92 LEU A N 1
ATOM 749 C CA . LEU A 1 92 ? -12.187 42.214 5.170 1.00 79.06 92 LEU A CA 1
ATOM 750 C C . LEU A 1 92 ? -12.750 41.700 6.515 1.00 79.06 92 LEU A C 1
ATOM 752 O O . LEU A 1 92 ? -13.956 41.503 6.645 1.00 79.06 92 LEU A O 1
ATOM 756 N N . SER A 1 93 ? -11.900 41.471 7.521 1.00 77.06 93 SER A N 1
ATOM 757 C CA . SER A 1 93 ? -12.361 41.146 8.876 1.00 77.06 93 SER A CA 1
ATOM 758 C C . SER A 1 93 ? -12.899 42.392 9.590 1.00 77.06 93 SER A C 1
ATOM 760 O O . SER A 1 93 ? -12.162 43.347 9.839 1.00 77.06 93 SER A O 1
ATOM 762 N N . ASP A 1 94 ? -14.186 42.388 9.938 1.00 81.62 94 ASP A N 1
ATOM 763 C CA . ASP A 1 94 ? -14.775 43.458 10.742 1.00 81.62 94 ASP A CA 1
ATOM 764 C C . ASP A 1 94 ? -14.275 43.394 12.187 1.00 81.62 94 ASP A C 1
ATOM 766 O O . ASP A 1 94 ? -14.315 42.339 12.840 1.00 81.62 94 ASP A O 1
ATOM 770 N N . LYS A 1 95 ? -13.892 44.554 12.732 1.00 82.00 95 LYS A N 1
ATOM 771 C CA . LYS A 1 95 ? -13.447 44.666 14.128 1.00 82.00 95 LYS A CA 1
ATOM 772 C C . LYS A 1 95 ? -14.526 44.233 15.119 1.00 82.00 95 LYS A C 1
ATOM 774 O O . LYS A 1 95 ? -14.212 43.594 16.115 1.00 82.00 95 LYS A O 1
ATOM 779 N N . ARG A 1 96 ? -15.797 44.520 14.825 1.00 85.69 96 ARG A N 1
ATOM 780 C CA . ARG A 1 96 ? -16.935 44.283 15.722 1.00 85.69 96 ARG A CA 1
ATOM 781 C C . ARG A 1 96 ? -18.204 43.975 14.931 1.00 85.69 96 ARG A C 1
ATOM 783 O O . ARG A 1 96 ? -18.533 44.708 14.005 1.00 85.69 96 ARG A O 1
ATOM 790 N N . TYR A 1 97 ? -18.940 42.941 15.344 1.00 78.81 97 TYR A N 1
ATOM 791 C CA . TYR A 1 97 ? -20.306 42.687 14.871 1.00 78.81 97 TYR A CA 1
ATOM 792 C C . TYR A 1 97 ? -21.299 43.166 15.919 1.00 78.81 97 TYR A C 1
ATOM 794 O O . TYR A 1 97 ? -21.607 42.440 16.866 1.00 78.81 97 TYR A O 1
ATOM 802 N N . ASP A 1 98 ? -21.783 44.395 15.757 1.00 80.31 98 ASP A N 1
ATOM 803 C CA . ASP A 1 98 ? -22.859 44.899 16.599 1.00 80.31 98 ASP A CA 1
ATOM 804 C C . ASP A 1 98 ? -24.206 44.655 15.918 1.00 80.31 98 ASP A C 1
ATOM 806 O O . ASP A 1 98 ? -24.425 45.051 14.774 1.00 80.31 98 ASP A O 1
ATOM 810 N N . ILE A 1 99 ? -25.100 43.965 16.621 1.00 85.69 99 ILE A N 1
ATOM 811 C CA . ILE A 1 99 ? -26.457 43.669 16.164 1.00 85.69 99 ILE A CA 1
ATOM 812 C C . ILE A 1 99 ? -27.445 44.142 17.226 1.00 85.69 99 ILE A C 1
ATOM 814 O O . ILE A 1 99 ? -27.227 43.931 18.424 1.00 85.69 99 ILE A O 1
ATOM 818 N N . SER A 1 100 ? -28.539 44.762 16.782 1.00 87.31 100 SER A N 1
ATOM 819 C CA . SER A 1 100 ? -29.678 45.059 17.652 1.00 87.31 100 SER A CA 1
ATOM 820 C C . SER A 1 100 ? -30.539 43.813 17.806 1.00 87.31 100 SER A C 1
ATOM 822 O O . SER A 1 100 ? -30.919 43.206 16.805 1.00 87.31 100 SER A O 1
ATOM 824 N N . TYR A 1 101 ? -30.855 43.462 19.049 1.00 90.62 101 TYR A N 1
ATOM 825 C CA . TYR A 1 101 ? -31.699 42.328 19.433 1.00 90.62 101 TYR A CA 1
ATOM 826 C C . TYR A 1 101 ? -32.915 42.777 20.269 1.00 90.62 101 TYR A C 1
ATOM 828 O O . TYR A 1 101 ? -33.546 41.965 20.936 1.00 90.62 101 TYR A O 1
ATOM 836 N N . SER A 1 102 ? -33.293 44.060 20.202 1.00 92.81 102 SER A N 1
ATOM 837 C CA . SER A 1 102 ? -34.407 44.611 20.994 1.00 92.81 102 SER A CA 1
ATOM 838 C C . SER A 1 102 ? -35.734 43.885 20.742 1.00 92.81 102 SER A C 1
ATOM 840 O O . SER A 1 102 ? -36.469 43.584 21.674 1.00 92.81 102 SER A O 1
ATOM 842 N N . LYS A 1 103 ? -36.003 43.498 19.487 1.00 94.56 103 LYS A N 1
ATOM 843 C CA . LYS A 1 103 ? -37.249 42.814 19.104 1.00 94.56 103 LYS A CA 1
ATOM 844 C C . LYS A 1 103 ? -37.482 41.498 19.843 1.00 94.56 103 LYS A C 1
ATOM 846 O O . LYS A 1 103 ? -38.629 41.140 20.077 1.00 94.56 103 LYS A O 1
ATOM 851 N N . ILE A 1 104 ? -36.425 40.746 20.163 1.00 94.00 104 ILE A N 1
ATOM 852 C CA . ILE A 1 104 ? -36.578 39.485 20.899 1.00 94.00 104 ILE A CA 1
ATOM 853 C C . ILE A 1 104 ? -36.669 39.730 22.416 1.00 94.00 104 ILE A C 1
ATOM 855 O O . ILE A 1 104 ? -37.351 38.977 23.113 1.00 94.00 104 ILE A O 1
ATOM 859 N N . GLU A 1 105 ? -36.073 40.818 22.919 1.00 93.12 105 GLU A N 1
ATOM 860 C CA . GLU A 1 105 ? -36.260 41.266 24.308 1.00 93.12 105 GLU A CA 1
ATOM 861 C C . GLU A 1 105 ? -37.708 41.687 24.574 1.00 93.12 105 GLU A C 1
ATOM 863 O O . GLU A 1 105 ? -38.263 41.320 25.609 1.00 93.12 105 GLU A O 1
ATOM 868 N N . ASP A 1 106 ? -38.357 42.345 23.608 1.00 95.38 106 ASP A N 1
ATOM 869 C CA . ASP A 1 106 ? -39.776 42.717 23.683 1.00 95.38 106 ASP A CA 1
ATOM 870 C C . ASP A 1 106 ? -40.708 41.488 23.786 1.00 95.38 106 ASP A C 1
ATOM 872 O O . ASP A 1 106 ? -41.811 41.575 24.327 1.00 95.38 106 ASP A O 1
ATOM 876 N N . LEU A 1 107 ? -40.258 40.304 23.341 1.00 95.19 107 LEU A N 1
ATOM 877 C CA . LEU A 1 107 ? -40.970 39.026 23.529 1.00 95.19 107 LEU A CA 1
ATOM 878 C C . LEU A 1 107 ? -40.746 38.397 24.922 1.00 95.19 107 LEU A C 1
ATOM 880 O O . LEU A 1 107 ? -41.296 37.328 25.240 1.00 95.19 107 LEU A O 1
ATOM 884 N N . GLY A 1 108 ? -39.945 39.054 25.763 1.00 93.31 108 GLY A N 1
ATOM 885 C CA . GLY A 1 108 ? -39.573 38.628 27.108 1.00 93.31 108 GLY A CA 1
ATOM 886 C C . GLY A 1 108 ? -38.422 37.624 27.152 1.00 93.31 108 GLY A C 1
ATOM 887 O O . GLY A 1 108 ? -38.271 36.931 28.159 1.00 93.31 108 GLY A O 1
ATOM 888 N N . TRP A 1 109 ? -37.638 37.491 26.078 1.00 95.75 109 TRP A N 1
ATOM 889 C CA . TRP A 1 109 ? -36.455 36.631 26.076 1.00 95.75 109 TRP A CA 1
ATOM 890 C C . TRP A 1 109 ? -35.204 37.407 26.488 1.00 95.75 109 TRP A C 1
ATOM 892 O O . TRP A 1 109 ? -34.984 38.539 26.069 1.00 95.75 109 TRP A O 1
ATOM 902 N N . LYS A 1 110 ? -34.344 36.759 27.273 1.00 92.81 110 LYS A N 1
ATOM 903 C CA . LYS A 1 110 ? -33.007 37.247 27.603 1.00 92.81 110 LYS A CA 1
ATOM 904 C C . LYS A 1 110 ? -32.077 36.054 27.778 1.00 92.81 110 LYS A C 1
ATOM 906 O O . LYS A 1 110 ? -32.492 35.033 28.327 1.00 92.81 110 LYS A O 1
ATOM 911 N N . ALA A 1 111 ? -30.822 36.201 27.356 1.00 91.19 111 ALA A N 1
ATOM 912 C CA . ALA A 1 111 ? -29.781 35.211 27.615 1.00 91.19 111 ALA A CA 1
ATOM 913 C C . ALA A 1 111 ? -29.669 34.925 29.123 1.00 91.19 111 ALA A C 1
ATOM 915 O O . ALA A 1 111 ? -29.637 35.856 29.934 1.00 91.19 111 ALA A O 1
ATOM 916 N N . LYS A 1 112 ? -29.630 33.643 29.492 1.00 92.31 112 LYS A N 1
ATOM 917 C CA . LYS A 1 112 ? -29.673 33.195 30.891 1.00 92.31 112 LYS A CA 1
ATOM 918 C C . LYS A 1 112 ? -28.288 32.830 31.408 1.00 92.31 112 LYS A C 1
ATOM 920 O O . LYS A 1 112 ? -28.056 32.901 32.611 1.00 92.31 112 LYS A O 1
ATOM 925 N N . ILE A 1 113 ? -27.389 32.407 30.521 1.00 91.06 113 ILE A N 1
ATOM 926 C CA . ILE A 1 113 ? -26.070 31.890 30.875 1.00 91.06 113 ILE A CA 1
ATOM 927 C C . ILE A 1 113 ? -25.006 32.937 30.559 1.00 91.06 113 ILE A C 1
ATOM 929 O O . ILE A 1 113 ? -24.843 33.330 29.406 1.00 91.06 113 ILE A O 1
ATOM 933 N N . ASP A 1 114 ? -24.269 33.366 31.586 1.00 90.56 114 ASP A N 1
ATOM 934 C CA . ASP A 1 114 ? -23.111 34.242 31.406 1.00 90.56 114 ASP A CA 1
ATOM 935 C C . ASP A 1 114 ? -21.930 33.515 30.727 1.00 90.56 114 ASP A C 1
ATOM 937 O O . ASP A 1 114 ? -21.931 32.288 30.574 1.00 90.56 114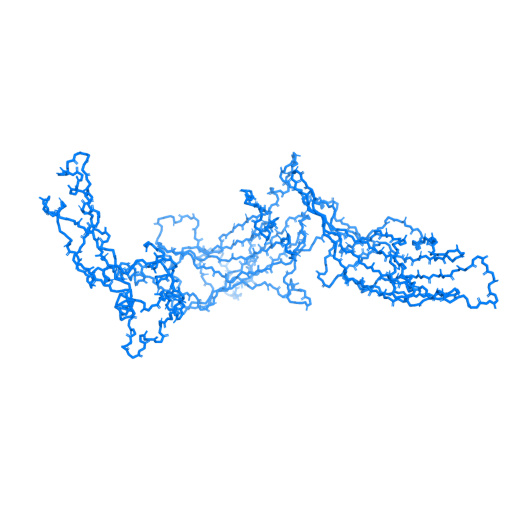 ASP A O 1
ATOM 941 N N . ILE A 1 115 ? -20.907 34.263 30.297 1.00 87.81 115 ILE A N 1
ATOM 942 C CA . ILE A 1 115 ? -19.777 33.683 29.559 1.00 87.81 115 ILE A CA 1
ATOM 943 C C . ILE A 1 115 ? -18.991 32.665 30.392 1.00 87.81 115 ILE A C 1
ATOM 945 O O . ILE A 1 115 ? -18.599 31.631 29.860 1.00 87.81 115 ILE A O 1
ATOM 949 N N . ASP A 1 116 ? -18.774 32.912 31.683 1.00 87.69 116 ASP A N 1
ATOM 950 C CA . ASP A 1 116 ? -17.901 32.083 32.512 1.00 87.69 116 ASP A CA 1
ATOM 951 C C . ASP A 1 116 ? -18.616 30.774 32.869 1.00 87.69 116 ASP A C 1
ATOM 953 O O . ASP A 1 116 ? -18.041 29.691 32.744 1.00 87.69 116 ASP A O 1
ATOM 957 N N . GLN A 1 117 ? -19.912 30.841 33.182 1.00 87.00 117 GLN A N 1
ATOM 958 C CA . GLN A 1 117 ? -20.784 29.679 33.320 1.00 87.00 117 GLN A CA 1
ATOM 959 C C . GLN A 1 117 ? -20.944 28.924 32.003 1.00 87.00 117 GLN A C 1
ATOM 961 O O . GLN A 1 117 ? -20.956 27.694 32.005 1.00 87.00 117 GLN A O 1
ATOM 966 N N . GLY A 1 118 ? -21.080 29.627 30.878 1.00 86.69 118 GLY A N 1
ATOM 967 C CA . GLY A 1 118 ? -21.215 29.031 29.552 1.00 86.69 118 GLY A CA 1
ATOM 968 C C . GLY A 1 118 ? -19.957 28.271 29.147 1.00 86.69 118 GLY A C 1
ATOM 969 O O . GLY A 1 118 ? -20.043 27.118 28.717 1.00 86.69 118 GLY A O 1
ATOM 970 N N . LEU A 1 119 ? -18.784 28.870 29.352 1.00 86.19 119 LEU A N 1
ATOM 971 C CA . LEU A 1 119 ? -17.486 28.237 29.139 1.00 86.19 119 LEU A CA 1
ATOM 972 C C . LEU A 1 119 ? -17.268 27.069 30.097 1.00 86.19 119 LEU A C 1
ATOM 974 O O . LEU A 1 119 ? -16.873 25.994 29.649 1.00 86.19 119 LEU A O 1
ATOM 978 N N . LEU A 1 120 ? -17.585 27.223 31.385 1.00 81.62 120 LEU A N 1
ATOM 979 C CA . LEU A 1 120 ? -17.495 26.139 32.358 1.00 81.62 120 LEU A CA 1
ATOM 980 C C . LEU A 1 120 ? -18.442 24.991 31.998 1.00 81.62 120 LEU A C 1
ATOM 982 O O . LEU A 1 120 ? -18.018 23.851 32.008 1.00 81.62 120 LEU A O 1
ATOM 986 N N . LYS A 1 121 ? -19.695 25.243 31.609 1.00 79.44 121 LYS A N 1
ATOM 987 C CA . LYS A 1 121 ? -20.635 24.193 31.173 1.00 79.44 121 LYS A CA 1
ATOM 988 C C . LYS A 1 121 ? -20.210 23.541 29.863 1.00 79.44 121 LYS A C 1
ATOM 990 O O . LYS A 1 121 ? -20.388 22.341 29.709 1.00 79.44 121 LYS A O 1
ATOM 995 N N . THR A 1 122 ? -19.637 24.295 28.928 1.00 77.56 122 THR A N 1
ATOM 996 C CA . THR A 1 122 ? -19.147 23.762 27.645 1.00 77.56 122 THR A CA 1
ATOM 997 C C . THR A 1 122 ? -17.908 22.894 27.855 1.00 77.56 122 THR A C 1
ATOM 999 O O . THR A 1 122 ? -17.835 21.770 27.353 1.00 77.56 122 THR A O 1
ATOM 1002 N N . THR A 1 123 ? -16.958 23.379 28.658 1.00 66.81 123 THR A N 1
ATOM 1003 C CA . THR A 1 123 ? -15.764 22.624 29.043 1.00 66.81 123 THR A CA 1
ATOM 1004 C C . THR A 1 123 ? -16.132 21.449 29.930 1.00 66.81 123 THR A C 1
ATOM 1006 O O . THR A 1 123 ? -15.643 20.372 29.642 1.00 66.81 123 THR A O 1
ATOM 1009 N N . LEU A 1 124 ? -17.034 21.588 30.911 1.00 58.25 124 LEU A N 1
ATOM 1010 C CA . LEU A 1 124 ? -17.535 20.509 31.766 1.00 58.25 124 LEU A CA 1
ATOM 1011 C C . LEU A 1 124 ? -18.398 19.510 31.020 1.00 58.25 124 LEU A C 1
ATOM 1013 O O . LEU A 1 124 ? -18.319 18.356 31.377 1.00 58.25 124 LEU A O 1
ATOM 1017 N N . ALA A 1 125 ? -19.188 19.870 30.009 1.00 52.12 125 ALA A N 1
ATOM 1018 C CA . ALA A 1 125 ? -19.898 18.892 29.182 1.00 52.12 125 ALA A CA 1
ATOM 1019 C C . ALA A 1 125 ? -18.891 18.039 28.404 1.00 52.12 125 ALA A C 1
ATOM 1021 O O . ALA A 1 125 ? -18.978 16.812 28.417 1.00 52.12 125 ALA A O 1
ATOM 1022 N N . ARG A 1 126 ? -17.849 18.670 27.840 1.00 48.81 126 ARG A N 1
ATOM 1023 C CA . ARG A 1 126 ? -16.704 17.950 27.269 1.00 48.81 126 ARG A CA 1
ATOM 1024 C C . ARG A 1 126 ? -15.963 17.162 28.349 1.00 48.81 126 ARG A C 1
ATOM 1026 O O . ARG A 1 126 ? -15.646 16.013 28.101 1.00 48.81 126 ARG A O 1
ATOM 1033 N N . ARG A 1 127 ? -15.780 17.713 29.556 1.00 42.72 127 ARG A N 1
ATOM 1034 C CA . ARG A 1 127 ? -15.153 17.096 30.738 1.00 42.72 127 ARG A CA 1
ATOM 1035 C C . ARG A 1 127 ? -16.030 16.003 31.339 1.00 42.72 127 ARG A C 1
ATOM 1037 O O . ARG A 1 127 ? -15.477 15.110 31.916 1.00 42.72 127 ARG A O 1
ATOM 1044 N N . TYR A 1 128 ? -17.346 15.968 31.179 1.00 36.62 128 TYR A N 1
ATOM 1045 C CA . TYR A 1 128 ? -18.225 14.905 31.681 1.00 36.62 128 TYR A CA 1
ATOM 1046 C C . TYR A 1 128 ? -18.270 13.755 30.675 1.00 36.62 128 TYR A C 1
ATOM 1048 O O . TYR A 1 128 ? -18.209 12.596 31.074 1.00 36.62 128 TYR A O 1
ATOM 1056 N N . VAL A 1 129 ? -18.252 14.076 29.376 1.00 43.19 129 VAL A N 1
ATOM 1057 C CA . VAL A 1 129 ? -18.006 13.113 28.288 1.00 43.19 129 VAL A CA 1
ATOM 1058 C C . VAL A 1 129 ? -16.550 12.597 28.316 1.00 43.19 129 VAL A C 1
ATOM 1060 O O . VAL A 1 129 ? -16.285 11.475 27.898 1.00 43.19 129 VAL A O 1
ATOM 1063 N N . SER A 1 130 ? -15.610 13.364 28.884 1.00 42.56 130 SER A N 1
ATOM 1064 C CA . SER A 1 130 ? -14.166 13.068 28.937 1.00 42.56 130 SER A CA 1
ATOM 1065 C C . SER A 1 130 ? -13.638 12.579 30.303 1.00 42.56 130 SER A C 1
ATOM 1067 O O . SER A 1 130 ? -12.615 11.911 30.331 1.00 42.56 130 SER A O 1
ATOM 1069 N N . PHE A 1 131 ? -14.273 12.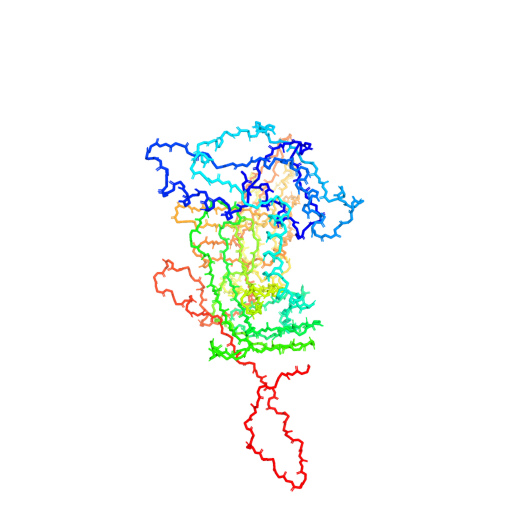859 31.443 1.00 36.50 131 PHE A N 1
ATOM 1070 C CA . PHE A 1 131 ? -13.795 12.489 32.795 1.00 36.50 131 PHE A CA 1
ATOM 1071 C C . PHE A 1 131 ? -14.596 11.355 33.424 1.00 36.50 131 PHE A C 1
ATOM 1073 O O . PHE A 1 131 ? -14.076 10.718 34.333 1.00 36.50 131 PHE A O 1
ATOM 1080 N N . LYS A 1 132 ? -15.790 11.005 32.925 1.00 34.66 132 LYS A N 1
ATOM 1081 C CA . LYS A 1 132 ? -16.398 9.711 33.286 1.00 34.66 132 LYS A CA 1
ATOM 1082 C C . LYS A 1 132 ? -15.831 8.525 32.497 1.00 34.66 132 LYS A C 1
ATOM 1084 O O . LYS A 1 132 ? -16.363 7.427 32.607 1.00 34.66 132 LYS A O 1
ATOM 1089 N N . GLY A 1 133 ? -14.726 8.700 31.761 1.00 42.88 133 GLY A N 1
ATOM 1090 C CA . GLY A 1 133 ? -14.046 7.539 31.197 1.00 42.88 133 GLY A CA 1
ATOM 1091 C C . GLY A 1 133 ? -12.863 7.744 30.255 1.00 42.88 133 GLY A C 1
ATOM 1092 O O . GLY A 1 133 ? -12.645 6.839 29.455 1.00 42.88 133 GLY A O 1
ATOM 1093 N N . ILE A 1 134 ? -12.063 8.820 30.295 1.00 44.22 134 ILE A N 1
ATOM 1094 C CA . ILE A 1 134 ? -10.702 8.685 29.735 1.00 44.22 134 ILE A CA 1
ATOM 1095 C C . ILE A 1 134 ? -9.893 7.832 30.709 1.00 44.22 134 ILE A C 1
ATOM 1097 O O . ILE A 1 134 ? -9.123 8.315 31.530 1.00 44.22 134 ILE A O 1
ATOM 1101 N N . LYS A 1 135 ? -10.093 6.523 30.600 1.00 51.59 135 LYS A N 1
ATOM 1102 C CA . LYS A 1 135 ? -9.027 5.573 30.866 1.00 51.59 135 LYS A CA 1
ATOM 1103 C C . LYS A 1 135 ? -7.959 5.852 29.805 1.00 51.59 135 LYS A C 1
ATOM 1105 O O . LYS A 1 135 ? -8.300 6.007 28.625 1.00 51.59 135 LYS A O 1
ATOM 1110 N N . ARG A 1 136 ? -6.707 6.046 30.232 1.00 59.72 136 ARG A N 1
ATOM 1111 C CA . ARG A 1 136 ? -5.587 6.400 29.342 1.00 59.72 136 ARG A CA 1
ATOM 1112 C C . ARG A 1 136 ? -5.514 5.415 28.171 1.00 59.72 136 ARG A C 1
ATOM 1114 O O . ARG A 1 136 ? -5.860 4.243 28.321 1.00 59.72 136 ARG A O 1
ATOM 1121 N N . ALA A 1 137 ? -5.092 5.902 27.001 1.00 66.19 137 ALA A N 1
ATOM 1122 C CA . ALA A 1 137 ? -4.797 5.017 25.879 1.00 66.19 137 ALA A CA 1
ATOM 1123 C C . ALA A 1 137 ? -3.820 3.923 26.343 1.00 66.19 137 ALA A C 1
ATOM 1125 O O . ALA A 1 137 ? -2.974 4.209 27.197 1.00 66.19 137 ALA A O 1
ATOM 1126 N N . PRO A 1 138 ? -3.924 2.691 25.817 1.00 77.31 138 PRO A N 1
ATOM 1127 C CA . PRO A 1 138 ? -2.973 1.645 26.149 1.00 77.31 138 PRO A CA 1
ATOM 1128 C C . PRO A 1 138 ? -1.550 2.161 25.946 1.00 77.31 138 PRO A C 1
ATOM 1130 O O . PRO A 1 138 ? -1.248 2.739 24.901 1.00 77.31 138 PRO A O 1
ATOM 1133 N N . ALA A 1 139 ? -0.674 1.946 26.925 1.00 79.81 139 ALA A N 1
ATOM 1134 C CA . ALA A 1 139 ? 0.720 2.372 26.832 1.00 79.81 139 ALA A CA 1
ATOM 1135 C C . ALA A 1 139 ? 1.445 1.698 25.656 1.00 79.81 139 ALA A C 1
ATOM 1137 O O . ALA A 1 139 ? 2.403 2.245 25.113 1.00 79.81 139 ALA A O 1
ATOM 1138 N N . ARG A 1 140 ? 0.960 0.528 25.222 1.00 86.31 140 ARG A N 1
ATOM 1139 C CA . ARG A 1 140 ? 1.382 -0.112 23.977 1.00 86.31 140 ARG A CA 1
ATOM 1140 C C . ARG A 1 140 ? 0.200 -0.803 23.316 1.00 86.31 140 ARG A C 1
ATOM 1142 O O . ARG A 1 140 ? -0.476 -1.598 23.961 1.00 86.31 140 ARG A O 1
ATOM 1149 N N . PHE A 1 141 ? -0.021 -0.555 22.029 1.00 91.94 141 PHE A N 1
ATOM 1150 C CA . PHE A 1 141 ? -1.012 -1.292 21.249 1.00 91.94 141 PHE A CA 1
ATOM 1151 C C . PHE A 1 141 ? -0.515 -1.508 19.823 1.00 91.94 141 PHE A C 1
ATOM 1153 O O . PHE A 1 141 ? -0.606 -0.625 18.973 1.00 91.94 141 PHE A O 1
ATOM 1160 N N . LYS A 1 142 ? 0.039 -2.694 19.566 1.00 93.62 142 LYS A N 1
ATOM 1161 C CA . LYS A 1 142 ? 0.707 -3.000 18.298 1.00 93.62 142 LYS A CA 1
ATOM 1162 C C . LYS A 1 142 ? 0.454 -4.428 17.838 1.00 93.62 142 LYS A C 1
ATOM 1164 O O . LYS A 1 142 ? 0.067 -5.296 18.619 1.00 93.62 142 LYS A O 1
ATOM 1169 N N . ILE A 1 143 ? 0.721 -4.668 16.564 1.00 95.00 143 ILE A N 1
ATOM 1170 C CA . ILE A 1 143 ? 0.643 -5.985 15.938 1.00 95.00 143 ILE A CA 1
ATOM 1171 C C . ILE A 1 143 ? 2.066 -6.448 15.649 1.00 95.00 143 ILE A C 1
ATOM 1173 O O . ILE A 1 143 ? 2.780 -5.787 14.900 1.00 95.00 143 ILE A O 1
ATOM 1177 N N . ASP A 1 144 ? 2.457 -7.583 16.219 1.00 92.94 144 ASP A N 1
ATOM 1178 C CA . ASP A 1 144 ? 3.737 -8.227 15.939 1.00 92.94 144 ASP A CA 1
ATOM 1179 C C . ASP A 1 144 ? 3.501 -9.460 15.060 1.00 92.94 144 ASP A C 1
ATOM 1181 O O . ASP A 1 144 ? 2.792 -10.382 15.455 1.00 92.94 144 ASP A O 1
ATOM 1185 N N . ILE A 1 145 ? 4.089 -9.484 13.866 1.00 93.88 145 ILE A N 1
ATOM 1186 C CA . ILE A 1 145 ? 4.082 -10.656 12.978 1.00 93.88 145 ILE A CA 1
ATOM 1187 C C . ILE A 1 145 ? 5.310 -11.525 13.291 1.00 93.88 145 ILE A C 1
ATOM 1189 O O . ILE A 1 145 ? 6.364 -10.993 13.648 1.00 93.88 145 ILE A O 1
ATOM 1193 N N . SER A 1 146 ? 5.211 -12.853 13.160 1.00 91.44 146 SER A N 1
ATOM 1194 C CA . SER A 1 146 ? 6.365 -13.741 13.383 1.00 91.44 146 SER A CA 1
ATOM 1195 C C . SER A 1 146 ? 7.540 -13.397 12.449 1.00 91.44 146 SER A C 1
ATOM 1197 O O . SER A 1 146 ? 7.356 -13.087 11.269 1.00 91.44 146 SER A O 1
ATOM 1199 N N . GLN A 1 147 ? 8.772 -13.486 12.963 1.00 89.56 147 GLN A N 1
ATOM 1200 C CA . GLN A 1 147 ? 9.993 -13.071 12.247 1.00 89.56 147 GLN A CA 1
ATOM 1201 C C . GLN A 1 147 ? 10.215 -13.809 10.919 1.00 89.56 147 GLN A C 1
ATOM 1203 O O . GLN A 1 147 ? 10.715 -13.221 9.970 1.00 89.56 147 GLN A O 1
ATOM 1208 N N . GLN A 1 148 ? 9.741 -15.050 10.803 1.00 89.44 148 GLN A N 1
ATOM 1209 C CA . GLN A 1 148 ? 9.811 -15.847 9.571 1.00 89.44 148 GLN A CA 1
ATOM 1210 C C . GLN A 1 148 ? 9.108 -15.225 8.351 1.00 89.44 148 GLN A C 1
ATOM 1212 O O . GLN A 1 148 ? 9.407 -15.599 7.221 1.00 89.44 148 GLN A O 1
ATOM 1217 N N . TYR A 1 149 ? 8.184 -14.280 8.558 1.00 91.50 149 TYR A N 1
ATOM 1218 C CA . TYR A 1 149 ? 7.484 -13.581 7.473 1.00 91.50 149 TYR A CA 1
ATOM 1219 C C . TYR A 1 149 ? 8.135 -12.244 7.096 1.00 91.50 149 TYR A C 1
ATOM 1221 O O . TYR A 1 149 ? 7.562 -11.489 6.310 1.00 91.50 149 TYR A O 1
ATOM 1229 N N . HIS A 1 150 ? 9.301 -11.926 7.663 1.00 91.12 150 HIS A N 1
ATOM 1230 C CA . HIS A 1 150 ? 10.039 -10.709 7.348 1.00 91.12 150 HIS A CA 1
ATOM 1231 C C . HIS A 1 150 ? 11.097 -10.981 6.277 1.00 91.12 150 HIS A C 1
ATOM 1233 O O . HIS A 1 150 ? 11.789 -11.997 6.306 1.00 91.12 150 HIS A O 1
ATOM 1239 N N . ASN A 1 151 ? 11.230 -10.063 5.321 1.00 86.38 151 ASN A N 1
ATOM 1240 C CA . ASN A 1 151 ? 12.338 -10.083 4.367 1.00 86.38 151 ASN A CA 1
ATOM 1241 C C . ASN A 1 151 ? 13.623 -9.488 4.979 1.00 86.38 151 ASN A C 1
ATOM 1243 O O . ASN A 1 151 ? 13.624 -8.969 6.094 1.00 86.38 151 ASN A O 1
ATOM 1247 N N . GLU A 1 152 ? 14.718 -9.481 4.214 1.00 84.75 152 GLU A N 1
ATOM 1248 C CA . GLU A 1 152 ? 16.010 -8.887 4.613 1.00 84.75 152 GLU A CA 1
ATOM 1249 C C . GLU A 1 152 ? 15.927 -7.388 4.966 1.00 84.75 152 GLU A C 1
ATOM 1251 O O . GLU A 1 152 ? 16.805 -6.851 5.637 1.00 84.75 152 GLU A O 1
ATOM 1256 N N . ARG A 1 153 ? 14.865 -6.699 4.525 1.00 84.69 153 ARG A N 1
ATOM 1257 C CA . ARG A 1 153 ? 14.577 -5.289 4.836 1.00 84.69 153 ARG A CA 1
ATOM 1258 C C . ARG A 1 153 ? 13.668 -5.132 6.063 1.00 84.69 153 ARG A C 1
ATOM 1260 O O . ARG A 1 153 ? 13.189 -4.029 6.316 1.00 84.69 153 ARG A O 1
ATOM 1267 N N . ASN A 1 154 ? 13.413 -6.214 6.801 1.00 87.44 154 ASN A N 1
ATOM 1268 C CA . ASN A 1 154 ? 12.502 -6.274 7.942 1.00 87.44 154 ASN A CA 1
ATOM 1269 C C . ASN A 1 154 ? 11.058 -5.836 7.608 1.00 87.44 154 ASN A C 1
ATOM 1271 O O . ASN A 1 154 ? 10.355 -5.264 8.439 1.00 87.44 154 ASN A O 1
ATOM 1275 N N . GLN A 1 155 ? 10.609 -6.079 6.375 1.00 89.38 155 GLN A N 1
ATOM 1276 C CA . GLN A 1 155 ? 9.230 -5.846 5.943 1.00 89.38 155 GLN A CA 1
ATOM 1277 C C . GLN A 1 155 ? 8.462 -7.163 5.983 1.00 89.38 155 GLN A C 1
ATOM 1279 O O . GLN A 1 155 ? 8.978 -8.182 5.526 1.00 89.38 155 GLN A O 1
ATOM 1284 N N . VAL A 1 156 ? 7.220 -7.137 6.466 1.00 92.31 156 VAL A N 1
ATOM 1285 C CA . VAL A 1 156 ? 6.331 -8.304 6.413 1.00 92.31 156 VAL A CA 1
ATOM 1286 C C . VAL A 1 156 ? 5.943 -8.556 4.960 1.00 92.31 156 VAL A C 1
ATOM 1288 O O . VAL A 1 156 ? 5.285 -7.709 4.359 1.00 92.31 156 VAL A O 1
ATOM 1291 N N . VAL A 1 157 ? 6.326 -9.700 4.395 1.00 92.19 157 VAL A N 1
ATOM 1292 C CA . VAL A 1 157 ? 6.018 -10.065 3.005 1.00 92.19 157 VAL A CA 1
ATOM 1293 C C . VAL A 1 157 ? 4.992 -11.190 2.970 1.00 92.19 157 VAL A C 1
ATOM 1295 O O . VAL A 1 157 ? 5.085 -12.157 3.724 1.00 92.19 157 VAL A O 1
ATOM 1298 N N . CYS A 1 158 ? 4.018 -11.090 2.069 1.00 93.00 158 CYS A N 1
ATOM 1299 C CA . CYS A 1 158 ? 3.102 -12.188 1.785 1.00 93.00 158 CYS A CA 1
ATOM 1300 C C . CYS A 1 158 ? 2.891 -12.382 0.283 1.00 93.00 158 CYS A C 1
ATOM 1302 O O . CYS A 1 158 ? 3.084 -11.473 -0.524 1.00 93.00 158 CYS A O 1
ATOM 1304 N N . TYR A 1 159 ? 2.470 -13.589 -0.075 1.00 92.56 159 TYR A N 1
ATOM 1305 C CA . TYR A 1 159 ? 2.230 -14.035 -1.440 1.00 92.56 159 TYR A CA 1
ATOM 1306 C C . TYR A 1 159 ? 0.793 -14.581 -1.549 1.00 92.56 159 TYR A C 1
ATOM 1308 O O . TYR A 1 159 ? 0.150 -14.866 -0.529 1.00 92.56 159 TYR A O 1
ATOM 1316 N N . PRO A 1 160 ? 0.255 -14.763 -2.766 1.00 92.94 160 PRO A N 1
ATOM 1317 C CA . PRO A 1 160 ? -0.943 -15.570 -2.976 1.00 92.94 160 PRO A CA 1
ATOM 1318 C C . PRO A 1 160 ? -0.845 -16.918 -2.247 1.00 92.94 160 PRO A C 1
ATOM 1320 O O . PRO A 1 160 ? 0.136 -17.643 -2.400 1.00 92.94 160 PRO A O 1
ATOM 1323 N N . GLY A 1 161 ? -1.864 -17.258 -1.457 1.00 90.94 161 GLY A N 1
ATOM 1324 C CA . GLY A 1 161 ? -1.906 -18.503 -0.682 1.00 90.94 161 GLY A CA 1
ATOM 1325 C C . GLY A 1 161 ? -1.099 -18.510 0.623 1.00 90.94 161 GLY A C 1
ATOM 1326 O O . GLY A 1 161 ? -1.172 -19.498 1.352 1.00 90.94 161 GLY A O 1
ATOM 1327 N N . SER A 1 162 ? -0.356 -17.446 0.956 1.00 93.06 162 SER A N 1
ATOM 1328 C CA . SER A 1 162 ? 0.402 -17.386 2.212 1.00 93.06 162 SER A CA 1
ATOM 1329 C C . SER A 1 162 ? -0.500 -17.527 3.437 1.00 93.06 162 SER A C 1
ATOM 1331 O O . SER A 1 162 ? -1.558 -16.904 3.525 1.00 93.06 162 SER A O 1
ATOM 1333 N N . VAL A 1 163 ? -0.026 -18.289 4.418 1.00 93.56 163 VAL A N 1
ATOM 1334 C CA . VAL A 1 163 ? -0.558 -18.303 5.780 1.00 93.56 163 VAL A CA 1
ATOM 1335 C C . VAL A 1 163 ? 0.474 -17.618 6.654 1.00 93.56 163 VAL A C 1
ATOM 1337 O O . VAL A 1 163 ? 1.636 -18.012 6.628 1.00 93.56 163 VAL A O 1
ATOM 1340 N N . PHE A 1 164 ? 0.069 -16.584 7.382 1.00 92.25 164 PHE A N 1
ATOM 1341 C CA . PHE A 1 164 ? 0.940 -15.908 8.332 1.00 92.25 164 PHE A CA 1
ATOM 1342 C C . PHE A 1 164 ? 0.266 -15.775 9.692 1.00 92.25 164 PHE A C 1
ATOM 1344 O O . PHE A 1 164 ? -0.958 -15.690 9.805 1.00 92.25 164 PHE A O 1
ATOM 1351 N N . GLU A 1 165 ? 1.088 -15.767 10.729 1.00 93.44 165 GLU A N 1
ATOM 1352 C CA . GLU A 1 165 ? 0.678 -15.686 12.127 1.00 93.44 165 GLU A CA 1
ATOM 1353 C C . GLU A 1 165 ? 1.302 -14.458 12.788 1.00 93.44 165 GLU A C 1
ATOM 1355 O O . GLU A 1 165 ? 2.365 -13.966 12.391 1.00 93.44 165 GLU A O 1
ATOM 1360 N N . GLY A 1 166 ? 0.615 -13.957 13.802 1.00 93.75 166 GLY A N 1
ATOM 1361 C CA . GLY A 1 166 ? 1.085 -12.844 14.600 1.00 93.75 166 GLY A CA 1
ATOM 1362 C C . GLY A 1 166 ? 0.314 -12.727 15.900 1.00 93.75 166 GLY A C 1
ATOM 1363 O O . GLY A 1 166 ? -0.630 -13.471 16.162 1.00 93.75 166 GLY A O 1
ATOM 1364 N N . THR A 1 167 ? 0.712 -11.753 16.702 1.00 94.50 167 THR A N 1
ATOM 1365 C CA . THR A 1 167 ? 0.141 -11.484 18.013 1.00 94.50 167 THR A CA 1
ATOM 1366 C C . THR A 1 167 ? -0.157 -10.002 18.133 1.00 94.50 167 THR A C 1
ATOM 1368 O O . THR A 1 167 ? 0.702 -9.152 17.897 1.00 94.50 167 THR A O 1
ATOM 1371 N N . VAL A 1 168 ? -1.385 -9.677 18.524 1.00 94.62 168 VAL A N 1
ATOM 1372 C CA . VAL A 1 168 ? -1.738 -8.322 18.942 1.00 94.62 168 VAL A CA 1
ATOM 1373 C C . VAL A 1 168 ? -1.302 -8.159 20.392 1.00 94.62 168 VAL A C 1
ATOM 1375 O O . VAL A 1 168 ? -1.813 -8.857 21.266 1.00 94.62 168 VAL A O 1
ATOM 1378 N N . ARG A 1 169 ? -0.343 -7.262 20.635 1.00 93.12 169 ARG A N 1
ATOM 1379 C CA . ARG A 1 169 ? 0.165 -6.944 21.971 1.00 93.12 169 ARG A CA 1
ATOM 1380 C C . ARG A 1 169 ? -0.483 -5.672 22.487 1.00 93.12 169 ARG A C 1
ATOM 1382 O O . ARG A 1 169 ? -0.413 -4.625 21.837 1.00 93.12 169 ARG A O 1
ATOM 1389 N N . LEU A 1 170 ? -1.080 -5.777 23.664 1.00 92.12 170 LEU A N 1
ATOM 1390 C CA . LEU A 1 170 ? -1.757 -4.699 24.364 1.00 92.12 170 LEU A CA 1
ATOM 1391 C C . LEU A 1 170 ? -1.144 -4.565 25.760 1.00 92.12 170 LEU A C 1
ATOM 1393 O O . LEU A 1 170 ? -1.109 -5.533 26.506 1.00 92.12 170 LEU A O 1
ATOM 1397 N N . HIS A 1 171 ? -0.672 -3.376 26.113 1.00 90.50 171 HIS A N 1
ATOM 1398 C CA . HIS A 1 171 ? -0.178 -3.065 27.449 1.00 90.50 171 HIS A CA 1
ATOM 1399 C C . HIS A 1 171 ? -1.044 -1.973 28.071 1.00 90.50 171 HIS A C 1
ATOM 1401 O O . HIS A 1 171 ? -1.144 -0.865 27.532 1.00 90.50 171 HIS A O 1
ATOM 1407 N N . LEU A 1 172 ? -1.675 -2.299 29.196 1.00 87.00 172 LEU A N 1
ATOM 1408 C CA . LEU A 1 172 ? -2.550 -1.414 29.952 1.00 87.00 172 LEU A CA 1
ATOM 1409 C C . LEU A 1 172 ? -1.860 -1.010 31.253 1.00 87.00 172 LEU A C 1
ATOM 1411 O O . LEU A 1 172 ? -1.488 -1.867 32.049 1.00 87.00 172 LEU A O 1
ATOM 1415 N N . THR A 1 173 ? -1.719 0.294 31.489 1.00 84.19 173 THR A N 1
ATOM 1416 C CA . THR A 1 173 ? -1.186 0.826 32.757 1.00 84.19 173 THR A CA 1
ATOM 1417 C C . THR A 1 173 ? -2.244 0.888 33.854 1.00 84.19 173 THR A C 1
ATOM 1419 O O . THR A 1 173 ? -1.912 0.940 35.031 1.00 84.19 173 THR A O 1
ATOM 1422 N N . GLU A 1 174 ? -3.519 0.917 33.468 1.00 81.88 174 GLU A N 1
ATOM 1423 C CA . GLU A 1 174 ? -4.678 1.031 34.351 1.00 81.88 174 GLU A CA 1
ATOM 1424 C C . GLU A 1 174 ? -5.791 0.101 33.834 1.00 81.88 174 GLU A C 1
ATOM 1426 O O . GLU A 1 174 ? -5.868 -0.114 32.618 1.00 81.88 174 GLU A O 1
ATOM 1431 N N . PRO A 1 175 ? -6.667 -0.432 34.708 1.00 82.06 175 PRO A N 1
ATOM 1432 C CA . PRO A 1 175 ? -7.746 -1.317 34.283 1.00 82.06 175 PRO A CA 1
ATOM 1433 C C . PRO A 1 175 ? -8.691 -0.650 33.274 1.00 82.06 175 PRO A C 1
ATOM 1435 O O . PRO A 1 175 ? -9.236 0.417 33.557 1.00 82.06 175 PRO A O 1
ATOM 1438 N N . LEU A 1 176 ? -8.951 -1.283 32.128 1.00 82.62 176 LEU A N 1
ATOM 1439 C CA . LEU A 1 176 ? -9.722 -0.769 30.991 1.00 82.62 176 LEU A CA 1
ATOM 1440 C C . LEU A 1 176 ? -11.002 -1.566 30.742 1.00 82.62 176 LEU A C 1
ATOM 1442 O O . LEU A 1 176 ? -10.954 -2.775 30.567 1.00 82.62 176 LEU A O 1
ATOM 1446 N N . ASP A 1 177 ? -12.148 -0.885 30.646 1.00 80.06 177 ASP A N 1
ATOM 1447 C CA . ASP A 1 177 ? -13.392 -1.562 30.257 1.00 80.06 177 ASP A CA 1
ATOM 1448 C C . ASP A 1 177 ? -13.418 -1.683 28.737 1.00 80.06 177 ASP A C 1
ATOM 1450 O O . ASP A 1 177 ? -13.366 -0.674 28.025 1.00 80.06 177 ASP A O 1
ATOM 1454 N N . ALA A 1 178 ? -13.470 -2.916 28.244 1.00 81.81 178 ALA A N 1
ATOM 1455 C CA . ALA A 1 178 ? -13.434 -3.212 26.822 1.00 81.81 178 ALA A CA 1
ATOM 1456 C C . ALA A 1 178 ? -14.423 -4.328 26.480 1.00 81.81 178 ALA A C 1
ATOM 1458 O O . ALA A 1 178 ? -14.599 -5.286 27.229 1.00 81.81 178 ALA A O 1
ATOM 1459 N N . GLN A 1 179 ? -15.085 -4.202 25.330 1.00 80.06 179 GLN A N 1
ATOM 1460 C CA . GLN A 1 179 ? -16.083 -5.180 24.896 1.00 80.06 179 GLN A CA 1
ATOM 1461 C C . GLN A 1 179 ? -15.471 -6.231 23.978 1.00 80.06 179 GLN A C 1
ATOM 1463 O O . GLN A 1 179 ? -15.689 -7.427 24.161 1.00 80.06 179 GLN A O 1
ATOM 1468 N N . GLN A 1 180 ? -14.755 -5.770 22.952 1.00 87.38 180 GLN A N 1
ATOM 1469 C CA . GLN A 1 180 ? -14.206 -6.616 21.903 1.00 87.38 180 GLN A CA 1
ATOM 1470 C C . GLN A 1 180 ? -12.884 -6.047 21.399 1.00 87.38 180 GLN A C 1
ATOM 1472 O O . GLN A 1 180 ? -12.747 -4.847 21.155 1.00 87.38 180 GLN A O 1
ATOM 1477 N N . LEU A 1 181 ? -11.929 -6.942 21.178 1.00 90.62 181 LEU A N 1
ATOM 1478 C CA . LEU A 1 181 ? -10.739 -6.686 20.388 1.00 90.62 181 LEU A CA 1
ATOM 1479 C C . LEU A 1 181 ? -10.959 -7.274 18.997 1.00 90.62 181 LEU A C 1
ATOM 1481 O O . LEU A 1 181 ? -11.097 -8.488 18.832 1.00 90.62 181 LEU A O 1
ATOM 1485 N N . LYS A 1 182 ? -10.968 -6.412 17.986 1.00 93.69 182 LYS A N 1
ATOM 1486 C CA . LYS A 1 182 ? -11.102 -6.795 16.578 1.00 93.69 182 LYS A CA 1
ATOM 1487 C C . LYS A 1 182 ? -9.782 -6.598 15.866 1.00 93.69 182 LYS A C 1
ATOM 1489 O O . LYS A 1 182 ? -9.063 -5.647 16.142 1.00 93.69 182 LYS A O 1
ATOM 1494 N N . ILE A 1 183 ? -9.496 -7.459 14.902 1.00 95.19 183 ILE A N 1
ATOM 1495 C CA . ILE A 1 183 ? -8.395 -7.281 13.962 1.00 95.19 183 ILE A CA 1
ATOM 1496 C C . ILE A 1 183 ? -8.961 -7.202 12.551 1.00 95.19 183 ILE A C 1
ATOM 1498 O O . ILE A 1 183 ? -9.845 -7.974 12.175 1.00 95.19 183 ILE A O 1
ATOM 1502 N N . THR A 1 184 ? -8.485 -6.229 11.783 1.00 95.56 184 THR A N 1
ATOM 1503 C CA . THR A 1 184 ? -8.937 -5.948 10.423 1.00 95.56 184 THR A CA 1
ATOM 1504 C C . THR A 1 184 ? -7.754 -6.015 9.476 1.00 95.56 184 THR A C 1
ATOM 1506 O O . THR A 1 184 ? -6.771 -5.301 9.661 1.00 95.56 184 THR A O 1
ATOM 1509 N N . PHE A 1 185 ? -7.876 -6.827 8.429 1.00 95.38 185 PHE A N 1
ATOM 1510 C CA . PHE A 1 185 ? -6.955 -6.841 7.303 1.00 95.38 185 PHE A CA 1
ATOM 1511 C C . PHE A 1 185 ? -7.642 -6.217 6.088 1.00 95.38 185 PHE A C 1
ATOM 1513 O O . PHE A 1 185 ? -8.660 -6.716 5.596 1.00 95.38 185 PHE A O 1
ATOM 1520 N N . LYS A 1 186 ? -7.109 -5.084 5.633 1.00 92.88 186 LYS A N 1
ATOM 1521 C CA . LYS A 1 186 ? -7.640 -4.299 4.515 1.00 92.88 186 LYS A CA 1
ATOM 1522 C C . LYS A 1 186 ? -6.606 -4.206 3.402 1.00 92.88 186 LYS A C 1
ATOM 1524 O O . LYS A 1 186 ? -5.427 -4.007 3.673 1.00 92.88 186 LYS A O 1
ATOM 1529 N N . ALA A 1 187 ? -7.068 -4.286 2.164 1.00 90.75 187 ALA A N 1
ATOM 1530 C CA . ALA A 1 187 ? -6.267 -4.011 0.985 1.00 90.75 187 ALA A CA 1
ATOM 1531 C C . ALA A 1 187 ? -7.001 -3.021 0.082 1.00 90.75 187 ALA A C 1
ATOM 1533 O O . ALA A 1 187 ? -8.214 -3.142 -0.131 1.00 90.75 187 ALA A O 1
ATOM 1534 N N . ARG A 1 188 ? -6.289 -2.009 -0.411 1.00 87.38 188 ARG A N 1
ATOM 1535 C CA . ARG A 1 188 ? -6.854 -0.924 -1.221 1.00 87.38 188 ARG A CA 1
ATOM 1536 C C . ARG A 1 188 ? -5.889 -0.530 -2.327 1.00 87.38 188 ARG A C 1
ATOM 1538 O O . ARG A 1 188 ? -4.682 -0.498 -2.123 1.00 87.38 188 ARG A O 1
ATOM 1545 N N . ILE A 1 189 ? -6.454 -0.174 -3.466 1.00 82.44 189 ILE A N 1
ATOM 1546 C CA . ILE A 1 189 ? -5.808 0.527 -4.559 1.00 82.44 189 ILE A CA 1
ATOM 1547 C C . ILE A 1 189 ? -6.369 1.941 -4.566 1.00 82.44 189 ILE A C 1
ATOM 1549 O O . ILE A 1 189 ? -7.572 2.156 -4.705 1.00 82.44 189 ILE A O 1
ATOM 1553 N N . ASN A 1 190 ? -5.490 2.916 -4.408 1.00 79.06 190 ASN A N 1
ATOM 1554 C CA . ASN A 1 190 ? -5.815 4.311 -4.606 1.00 79.06 190 ASN A CA 1
ATOM 1555 C C . ASN A 1 190 ? -5.418 4.706 -6.031 1.00 79.06 190 ASN A C 1
ATOM 1557 O O . ASN A 1 190 ? -4.229 4.778 -6.325 1.00 79.06 190 ASN A O 1
ATOM 1561 N N . TYR A 1 191 ? -6.407 4.946 -6.897 1.00 69.75 191 TYR A N 1
ATOM 1562 C CA . TYR A 1 191 ? -6.213 5.417 -8.278 1.00 69.75 191 TYR A CA 1
ATOM 1563 C C . TYR A 1 191 ? -6.103 6.944 -8.394 1.00 69.75 191 TYR A C 1
ATOM 1565 O O . TYR A 1 191 ? -6.013 7.464 -9.503 1.00 69.75 191 TYR A O 1
ATOM 1573 N N . ASP A 1 192 ? -6.170 7.661 -7.270 1.00 61.16 192 ASP A N 1
ATOM 1574 C CA . ASP A 1 192 ? -6.188 9.119 -7.235 1.00 61.16 192 ASP A CA 1
ATOM 1575 C C . ASP A 1 192 ? -5.349 9.669 -6.075 1.00 61.16 192 ASP A C 1
ATOM 1577 O O . ASP A 1 192 ? -5.803 10.469 -5.257 1.00 61.16 192 ASP A O 1
ATOM 1581 N N . ALA A 1 193 ? -4.088 9.242 -5.986 1.00 53.19 193 ALA A N 1
ATOM 1582 C CA . ALA A 1 193 ? -3.164 9.762 -4.976 1.00 53.19 193 ALA A CA 1
ATOM 1583 C C . ALA A 1 193 ? -2.910 11.290 -5.095 1.00 53.19 193 ALA A C 1
ATOM 1585 O O . ALA A 1 193 ? -2.368 11.880 -4.165 1.00 53.19 193 ALA A O 1
ATOM 1586 N N . MET A 1 194 ? -3.362 11.946 -6.178 1.00 50.72 194 MET A N 1
ATOM 1587 C CA . MET A 1 194 ? -3.283 13.400 -6.391 1.00 50.72 194 MET A CA 1
ATOM 1588 C C . MET A 1 194 ? -4.631 14.165 -6.329 1.00 50.72 194 MET A C 1
ATOM 1590 O O . MET A 1 194 ? -4.612 15.387 -6.457 1.00 50.72 194 MET A O 1
ATOM 1594 N N . GLY A 1 195 ? -5.784 13.515 -6.114 1.00 50.84 195 GLY A N 1
ATOM 1595 C CA . GLY A 1 195 ? -7.069 14.185 -5.824 1.00 50.84 195 GLY A CA 1
ATOM 1596 C C . GLY A 1 195 ? -7.885 14.738 -7.012 1.00 50.84 195 GLY A C 1
ATOM 1597 O O . GLY A 1 195 ? -8.728 15.615 -6.812 1.00 50.84 195 GLY A O 1
ATOM 1598 N N . TRP A 1 196 ? -7.665 14.264 -8.240 1.00 47.81 196 TRP A N 1
ATOM 1599 C CA . TRP A 1 196 ? -8.304 14.747 -9.477 1.00 47.81 196 TRP A CA 1
ATOM 1600 C C . TRP A 1 196 ? -9.662 14.111 -9.786 1.00 47.81 196 TRP A C 1
ATOM 1602 O O . TRP A 1 196 ? -10.389 14.581 -10.662 1.00 47.81 196 TRP A O 1
ATOM 1612 N N . GLY A 1 197 ? -10.039 13.061 -9.067 1.00 47.00 197 GLY A N 1
ATOM 1613 C CA . GLY A 1 197 ? -11.321 12.406 -9.214 1.00 47.00 197 GLY A CA 1
ATOM 1614 C C . GLY A 1 197 ? -11.776 11.872 -7.873 1.00 47.00 197 GLY A C 1
ATOM 1615 O O . GLY A 1 197 ? -11.302 10.833 -7.428 1.00 47.00 197 GLY A O 1
ATOM 1616 N N . LYS A 1 198 ? -12.790 12.512 -7.273 1.00 45.69 198 LYS A N 1
ATOM 1617 C CA . LYS A 1 198 ? -13.624 11.888 -6.235 1.00 45.69 198 LYS A CA 1
ATOM 1618 C C . LYS A 1 198 ? -14.316 10.655 -6.835 1.00 45.69 198 LYS A C 1
ATOM 1620 O O . LYS A 1 198 ? -15.507 10.685 -7.137 1.00 45.69 198 LYS A O 1
ATOM 1625 N N . SER A 1 199 ? -13.571 9.575 -7.054 1.00 49.28 199 SER A N 1
ATOM 1626 C CA . SER A 1 199 ? -14.123 8.279 -7.392 1.00 49.28 199 SER A CA 1
ATOM 1627 C C . SER A 1 199 ? -14.966 7.876 -6.195 1.00 49.28 199 SER A C 1
ATOM 1629 O O . SER A 1 199 ? -14.446 7.579 -5.122 1.00 49.28 199 SER A O 1
ATOM 1631 N N . LYS A 1 200 ? -16.291 7.906 -6.373 1.00 48.34 200 LYS A N 1
ATOM 1632 C CA . LYS A 1 200 ? -17.259 7.415 -5.383 1.00 48.34 200 LYS A CA 1
ATOM 1633 C C . LYS A 1 200 ? -17.054 5.930 -5.056 1.00 48.34 200 LYS A C 1
ATOM 1635 O O . LYS A 1 200 ? -17.556 5.478 -4.032 1.00 48.34 200 LYS A O 1
ATOM 1640 N N . ASN A 1 201 ? -16.313 5.191 -5.885 1.00 52.53 201 ASN A N 1
ATOM 1641 C CA . ASN A 1 201 ? -15.993 3.794 -5.636 1.00 52.53 201 ASN A CA 1
ATOM 1642 C C . ASN A 1 201 ? -14.629 3.675 -4.963 1.00 52.53 201 ASN A C 1
ATOM 1644 O O . ASN A 1 201 ? -13.587 3.955 -5.558 1.00 52.53 201 ASN A O 1
ATOM 1648 N N . ASP A 1 202 ? -14.695 3.253 -3.702 1.00 58.00 202 ASP A N 1
ATOM 1649 C CA . ASP A 1 202 ? -13.582 2.823 -2.874 1.00 58.00 202 ASP A CA 1
ATOM 1650 C C . ASP A 1 202 ? -12.822 1.716 -3.618 1.00 58.00 202 ASP A C 1
ATOM 1652 O O . ASP A 1 202 ? -13.384 0.644 -3.829 1.00 58.00 202 ASP A O 1
ATOM 1656 N N . GLY A 1 203 ? -11.579 1.964 -4.048 1.00 72.06 203 GLY A N 1
ATOM 1657 C CA . GLY A 1 203 ? -10.713 0.982 -4.721 1.00 72.06 203 GLY A CA 1
ATOM 1658 C C . GLY A 1 203 ? -10.274 -0.161 -3.798 1.00 72.06 203 GLY A C 1
ATOM 1659 O O . GLY A 1 203 ? -9.121 -0.570 -3.775 1.00 72.06 203 GLY A O 1
ATOM 1660 N N . ARG A 1 204 ? -11.176 -0.655 -2.959 1.00 80.12 204 ARG A N 1
ATOM 1661 C CA . ARG A 1 204 ? -10.963 -1.704 -1.977 1.00 80.12 204 ARG A CA 1
ATOM 1662 C C . ARG A 1 204 ? -10.827 -3.045 -2.686 1.00 80.12 204 ARG A C 1
ATOM 1664 O O . ARG A 1 204 ? -11.774 -3.520 -3.297 1.00 80.12 204 ARG A O 1
ATOM 1671 N N . LEU A 1 205 ? -9.672 -3.679 -2.515 1.00 82.75 205 LEU A N 1
ATOM 1672 C CA . LEU A 1 205 ? -9.441 -5.063 -2.924 1.00 82.75 205 LEU A CA 1
ATOM 1673 C C . LEU A 1 205 ? -10.182 -6.021 -1.991 1.00 82.75 205 LEU A C 1
ATOM 1675 O O . LEU A 1 205 ? -10.943 -6.874 -2.423 1.00 82.75 205 LEU A O 1
ATOM 1679 N N . PHE A 1 206 ? -9.999 -5.849 -0.681 1.00 87.06 206 PHE A N 1
ATOM 1680 C CA . PHE A 1 206 ? -10.780 -6.543 0.337 1.00 87.06 206 PHE A CA 1
ATOM 1681 C C . PHE A 1 206 ? -10.723 -5.796 1.670 1.00 87.06 206 PHE A C 1
ATOM 1683 O O . PHE A 1 206 ? -9.845 -4.973 1.925 1.00 87.06 206 PHE A O 1
ATOM 1690 N N . ALA A 1 207 ? -11.664 -6.114 2.552 1.00 90.06 207 ALA A N 1
ATOM 1691 C CA . ALA A 1 207 ? -11.577 -5.802 3.970 1.00 90.06 207 ALA A CA 1
ATOM 1692 C C . ALA A 1 207 ? -12.211 -6.960 4.737 1.00 90.06 207 ALA A C 1
ATOM 1694 O O . ALA A 1 207 ? -13.397 -7.248 4.554 1.00 90.06 207 ALA A O 1
ATOM 1695 N N . VAL A 1 208 ? -11.411 -7.641 5.550 1.00 91.44 208 VAL A N 1
ATOM 1696 C CA . VAL A 1 208 ? -11.859 -8.736 6.411 1.00 91.44 208 VAL A CA 1
ATOM 1697 C C . VAL A 1 208 ? -11.548 -8.400 7.852 1.00 91.44 208 VAL A C 1
ATOM 1699 O O . VAL A 1 208 ? -10.514 -7.810 8.152 1.00 91.44 208 VAL A O 1
ATOM 1702 N N . ARG A 1 209 ? -12.467 -8.759 8.741 1.00 92.69 209 ARG A N 1
ATOM 1703 C CA . ARG A 1 209 ? -12.347 -8.516 10.174 1.00 92.69 209 ARG A CA 1
ATOM 1704 C C . ARG A 1 209 ? -12.665 -9.790 10.937 1.00 92.69 209 ARG A C 1
ATOM 1706 O O . ARG A 1 209 ? -13.546 -10.537 10.515 1.00 92.69 209 ARG A O 1
ATOM 1713 N N . THR A 1 210 ? -11.994 -9.999 12.059 1.00 91.56 210 THR A N 1
ATOM 1714 C CA . THR A 1 210 ? -12.370 -11.017 13.042 1.00 91.56 210 THR A CA 1
ATOM 1715 C C . THR A 1 210 ? -12.259 -10.450 14.450 1.00 91.56 210 THR A C 1
ATOM 1717 O O . THR A 1 210 ? -11.529 -9.487 14.684 1.00 91.56 210 THR A O 1
ATOM 1720 N N . VAL A 1 211 ? -12.993 -11.045 15.383 1.00 90.50 211 VAL A N 1
ATOM 1721 C CA . VAL A 1 211 ? -12.877 -10.760 16.814 1.00 90.50 211 VAL A CA 1
ATOM 1722 C C . VAL A 1 211 ? -11.817 -11.704 17.384 1.00 90.50 211 VAL A C 1
ATOM 1724 O O . VAL A 1 211 ? -11.913 -12.914 17.186 1.00 90.50 211 VAL A O 1
ATOM 1727 N N . LEU A 1 212 ? -10.789 -11.158 18.032 1.00 88.81 212 LEU A N 1
ATOM 1728 C CA . LEU A 1 212 ? -9.746 -11.933 18.717 1.00 88.81 212 LEU A CA 1
ATOM 1729 C C . LEU A 1 212 ? -10.088 -12.186 20.183 1.00 88.81 212 LEU A C 1
ATOM 1731 O O . LEU A 1 212 ? -9.706 -13.209 20.742 1.00 88.81 212 LEU A O 1
ATOM 1735 N N . TRP A 1 213 ? -10.811 -11.253 20.797 1.00 86.81 213 TRP A N 1
ATOM 1736 C CA . TRP A 1 213 ? -11.242 -11.330 22.186 1.00 86.81 213 TRP A CA 1
ATOM 1737 C C . TRP A 1 213 ? -12.539 -10.542 22.374 1.00 86.81 213 TRP A C 1
ATOM 1739 O O . TRP A 1 213 ? -12.783 -9.577 21.650 1.00 86.81 213 TRP A O 1
ATOM 1749 N N . GLY A 1 214 ? -13.369 -10.961 23.327 1.00 75.44 214 GLY A N 1
ATOM 1750 C CA . GLY A 1 214 ? -14.717 -10.432 23.531 1.00 75.44 214 GLY A CA 1
ATOM 1751 C C . GLY A 1 214 ? -15.795 -11.233 22.792 1.00 75.44 214 GLY A C 1
ATOM 1752 O O . GLY A 1 214 ? -15.584 -11.751 21.696 1.00 75.44 214 GLY A O 1
ATOM 1753 N N . GLY A 1 215 ? -16.956 -11.401 23.426 1.00 63.50 215 GLY A N 1
ATOM 1754 C CA . GLY A 1 215 ? -18.022 -12.283 22.942 1.00 63.50 215 GLY A CA 1
ATOM 1755 C C . GLY A 1 215 ? -18.908 -11.649 21.868 1.00 63.50 215 GLY A C 1
ATOM 1756 O O . GLY A 1 215 ? -19.258 -10.476 21.956 1.00 63.50 215 GLY A O 1
ATOM 1757 N N . HIS A 1 216 ? -19.344 -12.458 20.897 1.00 51.50 216 HIS A N 1
ATOM 1758 C CA . HIS A 1 216 ? -20.299 -12.073 19.845 1.00 51.50 216 HIS A CA 1
ATOM 1759 C C . HIS A 1 216 ? -21.768 -12.024 20.338 1.00 51.50 216 HIS A C 1
ATOM 1761 O O . HIS A 1 216 ? -22.632 -11.552 19.608 1.00 51.50 216 HIS A O 1
ATOM 1767 N N . ASN A 1 217 ? -22.039 -12.508 21.563 1.00 44.94 217 ASN A N 1
ATOM 1768 C CA . ASN A 1 217 ? -23.384 -12.809 22.087 1.00 44.94 217 ASN A CA 1
ATOM 1769 C C . ASN A 1 217 ? -23.838 -11.965 23.293 1.00 44.94 217 ASN A C 1
ATOM 1771 O O . ASN A 1 217 ? -24.907 -12.223 23.834 1.00 44.94 217 ASN A O 1
ATOM 1775 N N . ASN A 1 218 ? -23.069 -10.966 23.726 1.00 45.31 218 ASN A N 1
ATOM 1776 C CA . ASN A 1 218 ? -23.458 -10.105 24.846 1.00 45.31 218 ASN A CA 1
ATOM 1777 C C . ASN A 1 218 ? -23.697 -8.678 24.359 1.00 45.31 218 ASN A C 1
ATOM 1779 O O . ASN A 1 218 ? -22.929 -7.770 24.661 1.00 45.31 218 ASN A O 1
ATOM 1783 N N . GLU A 1 219 ? -24.788 -8.477 23.621 1.00 49.22 219 GLU A N 1
ATOM 1784 C CA . GLU A 1 219 ? -25.354 -7.130 23.467 1.00 49.22 219 GLU A CA 1
ATOM 1785 C C . GLU A 1 219 ? -25.916 -6.615 24.813 1.00 49.22 219 GLU A C 1
ATOM 1787 O O . GLU A 1 219 ? -25.989 -5.408 25.009 1.00 49.22 219 GLU A O 1
ATOM 1792 N N . ASN A 1 220 ? -26.192 -7.517 25.776 1.00 47.22 220 ASN A N 1
ATOM 1793 C CA . ASN A 1 220 ? -26.758 -7.210 27.103 1.00 47.22 220 ASN A CA 1
ATOM 1794 C C . ASN A 1 220 ? -25.978 -7.794 28.309 1.00 47.22 220 ASN A C 1
ATOM 1796 O O . ASN A 1 220 ? -26.502 -7.814 29.422 1.00 47.22 220 ASN A O 1
ATOM 1800 N N . GLY A 1 221 ? -24.758 -8.313 28.125 1.00 51.53 221 GLY A N 1
ATOM 1801 C CA . GLY A 1 221 ? -23.957 -8.848 29.240 1.00 51.53 221 GLY A CA 1
ATOM 1802 C C . GLY A 1 221 ? -23.126 -7.773 29.953 1.00 51.53 221 GLY A C 1
ATOM 1803 O O . GLY A 1 221 ? -22.809 -6.758 29.332 1.00 51.53 221 GLY A O 1
ATOM 1804 N N . PRO A 1 222 ? -22.736 -7.976 31.228 1.00 54.53 222 PRO A N 1
ATOM 1805 C CA . PRO A 1 222 ? -21.867 -7.037 31.931 1.00 54.53 222 PRO A CA 1
ATOM 1806 C C . PRO A 1 222 ? -20.520 -6.901 31.204 1.00 54.53 222 PRO A C 1
ATOM 1808 O O . PRO A 1 222 ? -19.940 -7.892 30.752 1.00 54.53 222 PRO A O 1
ATOM 1811 N N . TRP A 1 223 ? -20.049 -5.660 31.067 1.00 61.62 223 TRP A N 1
ATOM 1812 C CA . TRP A 1 223 ? -18.779 -5.317 30.425 1.00 61.62 223 TRP A CA 1
ATOM 1813 C C . TRP A 1 223 ? -17.606 -6.024 31.109 1.00 61.62 223 TRP A C 1
ATOM 1815 O O . TRP A 1 223 ? -17.582 -6.136 32.334 1.00 61.62 223 TRP A O 1
ATOM 1825 N N . GLN A 1 224 ? -16.629 -6.485 30.324 1.00 69.25 224 GLN A N 1
ATOM 1826 C CA . GLN A 1 224 ? -15.399 -7.049 30.874 1.00 69.25 224 GLN A CA 1
ATOM 1827 C C . GLN A 1 224 ? -14.394 -5.923 31.135 1.00 69.25 224 GLN A C 1
ATOM 1829 O O . GLN A 1 224 ? -14.080 -5.128 30.246 1.00 69.25 224 GLN A O 1
ATOM 1834 N N . THR A 1 225 ? -13.892 -5.861 32.364 1.00 76.25 225 THR A N 1
ATOM 1835 C CA . THR A 1 225 ? -12.767 -5.003 32.734 1.00 76.25 225 THR A CA 1
ATOM 1836 C C . THR A 1 225 ? -11.483 -5.801 32.537 1.00 76.25 225 THR A C 1
ATOM 1838 O O . THR A 1 225 ? -11.309 -6.856 33.138 1.00 76.25 225 THR A O 1
ATOM 1841 N N . LEU A 1 226 ? -10.608 -5.320 31.657 1.00 82.00 226 LEU A N 1
ATOM 1842 C CA . LEU A 1 226 ? -9.232 -5.787 31.541 1.00 82.00 226 LEU A CA 1
ATOM 1843 C C . LEU A 1 226 ? -8.418 -5.115 32.643 1.00 82.00 226 LEU A C 1
ATOM 1845 O O . LEU A 1 226 ? -8.378 -3.890 32.693 1.00 82.00 226 LEU A O 1
ATOM 1849 N N . ASP A 1 227 ? -7.761 -5.880 33.504 1.00 84.19 227 ASP A N 1
ATOM 1850 C CA . ASP A 1 227 ? -6.860 -5.333 34.519 1.00 84.19 227 ASP A CA 1
ATOM 1851 C C . ASP A 1 227 ? -5.607 -4.691 33.896 1.00 84.19 227 ASP A C 1
ATOM 1853 O O . ASP A 1 227 ? -5.303 -4.876 32.714 1.00 84.19 227 ASP A O 1
ATOM 1857 N N . ALA A 1 228 ? -4.861 -3.918 34.686 1.00 85.31 228 ALA A N 1
ATOM 1858 C CA . ALA A 1 228 ? -3.553 -3.430 34.256 1.00 85.31 228 ALA A CA 1
ATOM 1859 C C . ALA A 1 228 ? -2.600 -4.620 34.037 1.00 85.31 228 ALA A C 1
ATOM 1861 O O . ALA A 1 228 ? -2.523 -5.513 34.878 1.00 85.31 228 ALA A O 1
ATOM 1862 N N . GLY A 1 229 ? -1.883 -4.639 32.914 1.00 86.62 229 GLY A N 1
ATOM 1863 C CA . GLY A 1 229 ? -1.055 -5.782 32.535 1.00 86.62 229 GLY A CA 1
ATOM 1864 C C . GLY A 1 229 ? -0.674 -5.813 31.059 1.00 86.62 229 GLY A C 1
ATOM 1865 O O . GLY A 1 229 ? -1.016 -4.916 30.278 1.00 86.62 229 GLY A O 1
ATOM 1866 N N . GLU A 1 230 ? 0.071 -6.848 30.682 1.00 89.75 230 GLU A N 1
ATOM 1867 C CA . GLU A 1 230 ? 0.369 -7.175 29.290 1.00 89.75 230 GLU A CA 1
ATOM 1868 C C . GLU A 1 230 ? -0.586 -8.260 28.796 1.00 89.75 230 GLU A C 1
ATOM 1870 O O . GLU A 1 230 ? -0.852 -9.235 29.480 1.00 89.75 230 GLU A O 1
ATOM 1875 N N . TYR A 1 231 ? -1.103 -8.084 27.586 1.00 89.94 231 TYR A N 1
ATOM 1876 C CA . TYR A 1 231 ? -2.021 -9.015 26.953 1.00 89.94 231 TYR A CA 1
ATOM 1877 C C . TYR A 1 231 ? -1.532 -9.338 25.549 1.00 89.94 231 TYR A C 1
ATOM 1879 O O . TYR A 1 231 ? -1.112 -8.455 24.791 1.00 89.94 231 TYR A O 1
ATOM 1887 N N . SER A 1 232 ? -1.635 -10.613 25.187 1.00 90.88 232 SER A N 1
ATOM 1888 C CA . SER A 1 232 ? -1.214 -11.134 23.890 1.00 90.88 232 SER A CA 1
ATOM 1889 C C . SER A 1 232 ? -2.341 -11.928 23.239 1.00 90.88 232 SER A C 1
ATOM 1891 O O . SER A 1 232 ? -2.769 -12.957 23.754 1.00 90.88 232 SER A O 1
ATOM 1893 N N . PHE A 1 233 ? -2.802 -11.468 22.076 1.00 92.19 233 PHE A N 1
ATOM 1894 C CA . PHE A 1 233 ? -3.883 -12.110 21.328 1.00 92.19 233 PHE A CA 1
ATOM 1895 C C . PHE A 1 233 ? -3.354 -12.664 19.998 1.00 92.19 233 PHE A C 1
ATOM 1897 O O . PHE A 1 233 ? -3.148 -11.885 19.058 1.00 92.19 233 PHE A O 1
ATOM 1904 N N . PRO A 1 234 ? -3.098 -13.982 19.900 1.00 93.38 234 PRO A N 1
ATOM 1905 C CA . PRO A 1 234 ? -2.582 -14.586 18.680 1.00 93.38 234 PRO A CA 1
ATOM 1906 C C . PRO A 1 234 ? -3.655 -14.636 17.588 1.00 93.38 234 PRO A C 1
ATOM 1908 O O . PRO A 1 234 ? -4.847 -14.804 17.857 1.00 93.38 234 PRO A O 1
ATOM 1911 N N . PHE A 1 235 ? -3.227 -14.539 16.336 1.00 93.31 235 PHE A N 1
ATOM 1912 C CA . PHE A 1 235 ? -4.074 -14.703 15.163 1.00 93.31 235 PHE A CA 1
ATOM 1913 C C . PHE A 1 235 ? -3.313 -15.404 14.041 1.00 93.31 235 PHE A C 1
ATOM 1915 O O . PHE A 1 235 ? -2.093 -15.307 13.928 1.00 93.31 235 PHE A O 1
ATOM 1922 N N . VAL A 1 236 ? -4.065 -16.074 13.172 1.00 94.56 236 VAL A N 1
ATOM 1923 C CA . VAL A 1 236 ? -3.553 -16.679 11.941 1.00 94.56 236 VAL A CA 1
ATOM 1924 C C . VAL A 1 236 ? -4.403 -16.171 10.787 1.00 94.56 236 VAL A C 1
ATOM 1926 O O . VAL A 1 236 ? -5.630 -16.161 10.878 1.00 94.56 236 VAL A O 1
ATOM 1929 N N . CYS A 1 237 ? -3.773 -15.735 9.702 1.00 94.44 237 CYS A N 1
ATOM 1930 C CA . CYS A 1 237 ? -4.442 -15.233 8.510 1.00 94.44 237 CYS A CA 1
ATOM 1931 C C . CYS A 1 237 ? -3.952 -15.983 7.271 1.00 94.44 237 CYS A C 1
ATOM 1933 O O . CYS A 1 237 ? -2.758 -16.023 6.987 1.00 94.44 237 CYS A O 1
ATOM 1935 N N . GLN A 1 238 ? -4.887 -16.538 6.504 1.00 94.06 238 GLN A N 1
ATOM 1936 C CA . GLN A 1 238 ? -4.636 -17.199 5.228 1.00 94.06 238 GLN A CA 1
ATOM 1937 C C . GLN A 1 238 ? -5.089 -16.305 4.074 1.00 94.06 238 GLN A C 1
ATOM 1939 O O . GLN A 1 238 ? -6.261 -15.927 4.004 1.00 94.06 238 GLN A O 1
ATOM 1944 N N . LEU A 1 239 ? -4.187 -15.997 3.142 1.00 92.81 239 LEU A N 1
ATOM 1945 C CA . LEU A 1 239 ? -4.534 -15.365 1.874 1.00 92.81 239 LEU A CA 1
ATOM 1946 C C . LEU A 1 239 ? -5.109 -16.387 0.884 1.00 92.81 239 LEU A C 1
ATOM 1948 O O . LEU A 1 239 ? -4.699 -17.547 0.870 1.00 92.81 239 LEU A O 1
ATOM 1952 N N . PRO A 1 240 ? -6.031 -15.961 0.007 1.00 91.12 240 PRO A N 1
ATOM 1953 C CA . PRO A 1 240 ? -6.466 -16.776 -1.118 1.00 91.12 240 PRO A CA 1
ATOM 1954 C C . PRO A 1 240 ? -5.354 -16.886 -2.171 1.00 91.12 240 PRO A C 1
ATOM 1956 O O . PRO A 1 240 ? -4.438 -16.059 -2.223 1.00 91.12 240 PRO A O 1
ATOM 1959 N N . LEU A 1 241 ? -5.473 -17.864 -3.068 1.00 90.31 241 LEU A N 1
ATOM 1960 C CA . LEU A 1 241 ? -4.585 -18.029 -4.221 1.00 90.31 241 LEU A CA 1
ATOM 1961 C C . LEU A 1 241 ? -4.966 -17.058 -5.361 1.00 90.31 241 LEU A C 1
ATOM 1963 O O . LEU A 1 241 ? -5.302 -17.452 -6.478 1.00 90.31 241 LEU A O 1
ATOM 1967 N N . VAL A 1 242 ? -4.964 -15.763 -5.034 1.00 88.50 242 VAL A N 1
ATOM 1968 C CA . VAL A 1 242 ? -5.303 -14.649 -5.926 1.00 88.50 242 VAL A CA 1
ATOM 1969 C C . VAL A 1 242 ? -4.087 -13.737 -6.054 1.00 88.50 242 VAL A C 1
ATOM 1971 O O . VAL A 1 242 ? -3.559 -13.233 -5.063 1.00 88.50 242 VAL A O 1
ATOM 1974 N N . ASN A 1 243 ? -3.662 -13.491 -7.288 1.00 88.31 243 ASN A N 1
ATOM 1975 C CA . ASN A 1 243 ? -2.639 -12.516 -7.644 1.00 88.31 243 ASN A CA 1
ATOM 1976 C C . ASN A 1 243 ? -3.230 -11.102 -7.617 1.00 88.31 243 ASN A C 1
ATOM 1978 O O . ASN A 1 243 ? -3.611 -10.556 -8.655 1.00 88.31 243 ASN A O 1
ATOM 1982 N N . TYR A 1 244 ? -3.300 -10.501 -6.429 1.00 87.62 244 TYR A N 1
ATOM 1983 C CA . TYR A 1 244 ? -3.574 -9.071 -6.294 1.00 87.62 244 TYR A CA 1
ATOM 1984 C C . TYR A 1 244 ? -2.450 -8.231 -6.918 1.00 87.62 244 TYR A C 1
ATOM 1986 O O . TYR A 1 244 ? -1.366 -8.748 -7.207 1.00 87.62 244 TYR A O 1
ATOM 1994 N N . PRO A 1 245 ? -2.668 -6.934 -7.170 1.00 86.19 245 PRO A N 1
ATOM 1995 C CA . PRO A 1 245 ? -1.566 -6.066 -7.550 1.00 86.19 245 PRO A CA 1
ATOM 1996 C C . PRO A 1 245 ? -0.527 -5.935 -6.417 1.00 86.19 245 PRO A C 1
ATOM 1998 O O . PRO A 1 245 ? -0.904 -6.020 -5.246 1.00 86.19 245 PRO A O 1
ATOM 2001 N N . PRO A 1 246 ? 0.769 -5.769 -6.744 1.00 88.88 246 PRO A N 1
ATOM 2002 C CA . PRO A 1 246 ? 1.847 -5.705 -5.762 1.00 88.88 246 PRO A CA 1
ATOM 2003 C C . PRO A 1 246 ? 1.691 -4.499 -4.837 1.00 88.88 246 PRO A C 1
ATOM 2005 O O . PRO A 1 246 ? 1.200 -3.453 -5.267 1.00 88.88 246 PRO A O 1
ATOM 2008 N N . SER A 1 247 ? 2.182 -4.621 -3.601 1.00 88.88 247 SER A N 1
ATOM 2009 C CA . SER A 1 247 ? 2.369 -3.462 -2.724 1.00 88.88 247 SER A CA 1
ATOM 2010 C C . SER A 1 247 ? 3.357 -2.495 -3.364 1.00 88.88 247 SER A C 1
ATOM 2012 O O . SER A 1 247 ? 4.498 -2.847 -3.662 1.00 88.88 247 SER A O 1
ATOM 2014 N N . PHE A 1 248 ? 2.902 -1.273 -3.604 1.00 80.88 248 PHE A N 1
ATOM 2015 C CA . PHE A 1 248 ? 3.657 -0.281 -4.353 1.00 80.88 248 PHE A CA 1
ATOM 2016 C C . PHE A 1 248 ? 3.081 1.111 -4.111 1.00 80.88 248 PHE A C 1
ATOM 2018 O O . PHE A 1 248 ? 1.860 1.275 -4.042 1.00 80.88 248 PHE A O 1
ATOM 2025 N N . GLU A 1 249 ? 3.960 2.106 -4.024 1.00 80.69 249 GLU A N 1
ATOM 2026 C CA . GLU A 1 249 ? 3.599 3.510 -3.856 1.00 80.69 249 GLU A CA 1
ATOM 2027 C C . GLU A 1 249 ? 4.116 4.342 -5.029 1.00 80.69 249 GLU A C 1
ATOM 2029 O O . GLU A 1 249 ? 5.305 4.355 -5.351 1.00 80.69 249 GLU A O 1
ATOM 2034 N N . HIS A 1 250 ? 3.199 5.067 -5.657 1.00 76.75 250 HIS A N 1
ATOM 2035 C CA . HIS A 1 250 ? 3.473 6.054 -6.685 1.00 76.75 250 HIS A CA 1
ATOM 2036 C C . HIS A 1 250 ? 2.583 7.259 -6.487 1.00 76.75 250 HIS A C 1
ATOM 2038 O O . HIS A 1 250 ? 1.462 7.142 -5.996 1.00 76.75 250 HIS A O 1
ATOM 2044 N N . HIS A 1 251 ? 3.018 8.399 -7.014 1.00 73.75 251 HIS A N 1
ATOM 2045 C CA . HIS A 1 251 ? 2.218 9.620 -6.978 1.00 73.75 251 HIS A CA 1
ATOM 2046 C C . HIS A 1 251 ? 0.888 9.514 -7.749 1.00 73.75 251 HIS A C 1
ATOM 2048 O O . HIS A 1 251 ? -0.030 10.274 -7.475 1.00 73.75 251 HIS A O 1
ATOM 2054 N N . PHE A 1 252 ? 0.744 8.533 -8.648 1.00 70.00 252 PHE A N 1
ATOM 2055 C CA . PHE A 1 252 ? -0.508 8.280 -9.376 1.00 70.00 252 PHE A CA 1
ATOM 2056 C C . PHE A 1 252 ? -1.328 7.103 -8.855 1.00 70.00 252 PHE A C 1
ATOM 2058 O O . PHE A 1 252 ? -2.549 7.103 -8.985 1.00 70.00 252 PHE A O 1
ATOM 2065 N N . ILE A 1 253 ? -0.672 6.081 -8.311 1.00 76.69 253 ILE A N 1
ATOM 2066 C CA . ILE A 1 253 ? -1.338 4.865 -7.864 1.00 76.69 253 ILE A CA 1
ATOM 2067 C C . ILE A 1 253 ? -0.601 4.288 -6.668 1.00 76.69 253 ILE A C 1
ATOM 2069 O O . ILE A 1 253 ? 0.620 4.157 -6.690 1.00 76.69 253 ILE A O 1
ATOM 2073 N N . ALA A 1 254 ? -1.346 3.913 -5.637 1.00 83.44 254 ALA A N 1
ATOM 2074 C CA . ALA A 1 254 ? -0.790 3.223 -4.484 1.00 83.44 254 ALA A CA 1
ATOM 2075 C C . ALA A 1 254 ? -1.633 1.995 -4.167 1.00 83.44 254 ALA A C 1
ATOM 2077 O O . ALA A 1 254 ? -2.854 2.097 -4.060 1.00 83.44 254 ALA A O 1
ATOM 2078 N N . THR A 1 255 ? -0.990 0.843 -4.013 1.00 86.38 255 THR A N 1
ATOM 2079 C CA . THR A 1 255 ? -1.646 -0.378 -3.539 1.00 86.38 255 THR A CA 1
ATOM 2080 C C . THR A 1 255 ? -1.110 -0.696 -2.156 1.00 86.38 255 THR A C 1
ATOM 2082 O O . THR A 1 255 ? 0.088 -0.920 -1.989 1.00 86.38 255 THR A O 1
ATOM 2085 N N . THR A 1 256 ? -1.996 -0.698 -1.164 1.00 90.62 256 THR A N 1
ATOM 2086 C CA . THR A 1 256 ? -1.642 -0.873 0.244 1.00 90.62 256 THR A CA 1
ATOM 2087 C C . THR A 1 256 ? -2.387 -2.052 0.845 1.00 90.62 256 THR A C 1
ATOM 2089 O O . THR A 1 256 ? -3.571 -2.266 0.581 1.00 90.62 256 THR A O 1
ATOM 2092 N N . PHE A 1 257 ? -1.680 -2.812 1.678 1.00 93.81 257 PHE A N 1
ATOM 2093 C CA . PHE A 1 257 ? -2.209 -3.913 2.472 1.00 93.81 257 PHE A CA 1
ATOM 2094 C C . PHE A 1 257 ? -1.870 -3.608 3.925 1.00 93.81 257 PHE A C 1
ATOM 2096 O O . PHE A 1 257 ? -0.703 -3.457 4.277 1.00 93.81 257 PHE A O 1
ATOM 2103 N N . THR A 1 258 ? -2.887 -3.478 4.766 1.00 94.62 258 THR A N 1
ATOM 2104 C CA . THR A 1 258 ? -2.719 -2.981 6.129 1.00 94.62 258 THR A CA 1
ATOM 2105 C C . THR A 1 258 ? -3.515 -3.824 7.101 1.00 94.62 258 THR A C 1
ATOM 2107 O O . THR A 1 258 ? -4.704 -4.086 6.898 1.00 94.62 258 THR A O 1
ATOM 2110 N N . LEU A 1 259 ? -2.864 -4.194 8.191 1.00 95.44 259 LEU A N 1
ATOM 2111 C CA . LEU A 1 259 ? -3.441 -4.878 9.328 1.00 95.44 259 LEU A CA 1
ATOM 2112 C C . LEU A 1 259 ? -3.533 -3.893 10.497 1.00 95.44 259 LEU A C 1
ATOM 2114 O O . LEU A 1 259 ? -2.576 -3.184 10.790 1.00 95.44 259 LEU A O 1
ATOM 2118 N N . ALA A 1 260 ? -4.696 -3.802 11.130 1.00 95.44 260 ALA A N 1
ATOM 2119 C CA . ALA A 1 260 ? -4.918 -2.920 12.273 1.00 95.44 260 ALA A CA 1
ATOM 2120 C C . ALA A 1 260 ? -5.863 -3.591 13.268 1.00 95.44 260 ALA A C 1
ATOM 2122 O O . ALA A 1 260 ? -6.816 -4.264 12.862 1.00 95.44 260 ALA A O 1
ATOM 2123 N N . ALA A 1 261 ? -5.600 -3.411 14.557 1.00 94.75 261 ALA A N 1
ATOM 2124 C CA . ALA A 1 261 ? -6.443 -3.901 15.628 1.00 94.75 261 ALA A CA 1
ATOM 2125 C C . ALA A 1 261 ? -7.204 -2.736 16.261 1.00 94.75 261 ALA A C 1
ATOM 2127 O O . ALA A 1 261 ? -6.686 -1.629 16.378 1.00 94.75 261 ALA A O 1
ATOM 2128 N N . SER A 1 262 ? -8.442 -2.988 16.663 1.00 93.31 262 SER A N 1
ATOM 2129 C CA . SER A 1 262 ? -9.310 -2.007 17.298 1.00 93.31 262 SER A CA 1
ATOM 2130 C C . SER A 1 262 ? -9.894 -2.571 18.584 1.00 93.31 262 SER A C 1
ATOM 2132 O O . SER A 1 262 ? -10.484 -3.654 18.563 1.00 93.31 262 SER A O 1
ATOM 2134 N N . LEU A 1 263 ? -9.756 -1.832 19.680 1.00 90.75 263 LEU A N 1
ATOM 2135 C CA . LEU A 1 263 ? -10.299 -2.181 20.989 1.00 90.75 263 LEU A CA 1
ATOM 2136 C C . LEU A 1 263 ? -11.540 -1.325 21.263 1.00 90.75 263 LEU A C 1
ATOM 2138 O O . LEU A 1 263 ? -11.435 -0.110 21.436 1.00 90.75 263 LEU A O 1
ATOM 2142 N N . GLU A 1 264 ? -12.715 -1.949 21.250 1.00 88.00 264 GLU A N 1
ATOM 2143 C CA . GLU A 1 264 ? -14.009 -1.277 21.413 1.00 88.00 264 GLU A CA 1
ATOM 2144 C C . GLU A 1 264 ? -14.351 -1.044 22.885 1.00 88.00 264 GLU A C 1
ATOM 2146 O O . GLU A 1 264 ? -14.158 -1.927 23.727 1.00 88.00 264 GLU A O 1
ATOM 2151 N N . ARG A 1 265 ? -14.879 0.151 23.181 1.00 80.62 265 ARG A N 1
ATOM 2152 C CA . ARG A 1 265 ? -15.153 0.634 24.539 1.00 80.62 265 ARG A CA 1
ATOM 2153 C C . ARG A 1 265 ? -16.597 1.132 24.685 1.00 80.62 265 ARG A C 1
ATOM 2155 O O . ARG A 1 265 ? -17.171 1.602 23.701 1.00 80.62 265 ARG A O 1
ATOM 2162 N N . PRO A 1 266 ? -17.185 1.087 25.894 1.00 67.44 266 PRO A N 1
ATOM 2163 C CA . PRO A 1 266 ? -18.574 1.493 26.109 1.00 67.44 266 PRO A CA 1
ATOM 2164 C C . PRO A 1 266 ? -18.774 2.997 25.876 1.00 67.44 266 PRO A C 1
ATOM 2166 O O . PRO A 1 266 ? -18.161 3.817 26.555 1.00 67.44 266 PRO A O 1
ATOM 2169 N N . GLY A 1 267 ? -19.641 3.369 24.927 1.00 63.59 267 GLY A N 1
ATOM 2170 C CA . GLY A 1 267 ? -20.015 4.771 24.677 1.00 63.59 267 GLY A CA 1
ATOM 2171 C C . GLY A 1 267 ? -18.862 5.688 24.243 1.00 63.59 267 GLY A C 1
ATOM 2172 O O . GLY A 1 267 ? -18.991 6.907 24.337 1.00 63.59 267 GLY A O 1
ATOM 2173 N N . GLN A 1 268 ? -17.737 5.118 23.798 1.00 71.94 268 GLN A N 1
ATOM 2174 C CA . GLN A 1 268 ? -16.515 5.838 23.439 1.00 71.94 268 GLN A CA 1
ATOM 2175 C C . GLN A 1 268 ? -15.916 5.319 22.132 1.00 71.94 268 GLN A C 1
ATOM 2177 O O . GLN A 1 268 ? -16.192 4.202 21.699 1.00 71.94 268 GLN A O 1
ATOM 2182 N N . GLU A 1 269 ? -15.043 6.119 21.517 1.00 77.56 269 GLU A N 1
ATOM 2183 C CA . GLU A 1 269 ? -14.299 5.690 20.334 1.00 77.56 269 GLU A CA 1
ATOM 2184 C C . GLU A 1 269 ? -13.366 4.512 20.649 1.00 77.56 269 GLU A C 1
ATOM 2186 O O . GLU A 1 269 ? -12.726 4.450 21.708 1.00 77.56 269 GLU A O 1
ATOM 2191 N N . SER A 1 270 ? -13.268 3.574 19.705 1.00 84.88 270 SER A N 1
ATOM 2192 C CA . SER A 1 270 ? -12.333 2.454 19.797 1.00 84.88 270 SER A CA 1
ATOM 2193 C C . SER A 1 270 ? -10.891 2.953 19.791 1.00 84.88 270 SER A C 1
ATOM 2195 O O . SER A 1 270 ? -10.544 3.785 18.949 1.00 84.88 270 SER A O 1
ATOM 2197 N N . PHE A 1 271 ? -10.028 2.383 20.629 1.00 88.38 271 PHE A N 1
ATOM 2198 C CA . PHE A 1 271 ? -8.591 2.555 20.427 1.00 88.38 271 PHE A CA 1
ATOM 2199 C C . PHE A 1 271 ? -8.154 1.787 19.182 1.00 88.38 271 PHE A C 1
ATOM 2201 O O . PHE A 1 271 ? -8.680 0.709 18.911 1.00 88.38 271 PHE A O 1
ATOM 2208 N N . GLN A 1 272 ? -7.200 2.333 18.433 1.00 90.62 272 GLN A N 1
ATOM 2209 C CA . GLN A 1 272 ? -6.622 1.705 17.244 1.00 90.62 272 GLN A CA 1
ATOM 2210 C C . GLN A 1 272 ? -5.153 1.393 17.516 1.00 90.62 272 GLN A C 1
ATOM 2212 O O . GLN A 1 272 ? -4.464 2.190 18.153 1.00 90.62 272 GLN A O 1
ATOM 2217 N N . SER A 1 273 ? -4.690 0.235 17.058 1.00 91.38 273 SER A N 1
ATOM 2218 C CA . SER A 1 273 ? -3.278 -0.123 17.117 1.00 91.38 273 SER A CA 1
ATOM 2219 C C . SER A 1 273 ? -2.485 0.641 16.068 1.00 91.38 273 SER A C 1
ATOM 2221 O O . SER A 1 273 ? -3.042 1.118 15.073 1.00 91.38 273 SER A O 1
ATOM 2223 N N . ASP A 1 274 ? -1.164 0.618 16.215 1.00 88.25 274 ASP A N 1
ATOM 2224 C CA . ASP A 1 274 ? -0.275 0.929 15.103 1.00 88.25 274 ASP A CA 1
ATOM 2225 C C . ASP A 1 274 ? -0.628 0.045 13.898 1.00 88.25 274 ASP A C 1
ATOM 2227 O O . ASP A 1 274 ? -0.856 -1.167 14.024 1.00 88.25 274 ASP A O 1
ATOM 2231 N N . ALA A 1 275 ? -0.727 0.669 12.726 1.00 89.81 275 ALA A N 1
ATOM 2232 C CA . ALA A 1 275 ? -1.040 -0.019 11.485 1.00 89.81 275 ALA A CA 1
ATOM 2233 C C . ALA A 1 275 ? 0.183 -0.813 11.004 1.00 89.81 275 ALA A C 1
ATOM 2235 O O . ALA A 1 275 ? 1.246 -0.249 10.754 1.00 89.81 275 ALA A O 1
ATOM 2236 N N . CYS A 1 276 ? 0.024 -2.122 10.828 1.00 92.69 276 CYS A N 1
ATOM 2237 C CA . CYS A 1 276 ? 1.046 -2.997 10.268 1.00 92.69 276 CYS A CA 1
ATOM 2238 C C . CYS A 1 276 ? 0.876 -3.073 8.746 1.00 92.69 276 CYS A C 1
ATOM 2240 O O . CYS A 1 276 ? -0.119 -3.609 8.250 1.00 92.69 276 CYS A O 1
ATOM 2242 N N . ASN A 1 277 ? 1.829 -2.521 7.995 1.00 93.69 277 ASN A N 1
ATOM 2243 C CA . ASN A 1 277 ? 1.831 -2.603 6.537 1.00 93.69 277 ASN A CA 1
ATOM 2244 C C . ASN A 1 277 ? 2.444 -3.925 6.074 1.00 93.69 277 ASN A C 1
ATOM 2246 O O . ASN A 1 277 ? 3.518 -4.315 6.527 1.00 93.69 277 ASN A O 1
ATOM 2250 N N . ILE A 1 278 ? 1.765 -4.583 5.139 1.00 93.25 278 ILE A N 1
ATOM 2251 C CA . ILE A 1 278 ? 2.190 -5.847 4.547 1.00 93.25 278 ILE A CA 1
ATOM 2252 C C . ILE A 1 278 ? 2.590 -5.597 3.091 1.00 93.25 278 ILE A C 1
ATOM 2254 O O . ILE A 1 278 ? 1.875 -4.961 2.313 1.00 93.25 278 ILE A O 1
ATOM 2258 N N . TYR A 1 279 ? 3.757 -6.099 2.712 1.00 92.69 279 TYR A N 1
ATOM 2259 C CA . TYR A 1 279 ? 4.249 -6.072 1.347 1.00 92.69 279 TYR A CA 1
ATOM 2260 C C . TYR A 1 279 ? 3.729 -7.304 0.598 1.00 92.69 279 TYR A C 1
ATOM 2262 O O . TYR A 1 279 ? 4.248 -8.409 0.739 1.00 92.69 279 TYR A O 1
ATOM 2270 N N . PHE A 1 280 ? 2.658 -7.129 -0.173 1.00 92.31 280 PHE A N 1
ATOM 2271 C CA . PHE A 1 280 ? 2.113 -8.179 -1.017 1.00 92.31 280 PHE A CA 1
ATOM 2272 C C . PHE A 1 280 ? 2.947 -8.305 -2.289 1.00 92.31 280 PHE A C 1
ATOM 2274 O O . PHE A 1 280 ? 3.073 -7.351 -3.062 1.00 92.31 280 PHE A O 1
ATOM 2281 N N . GLN A 1 281 ? 3.465 -9.502 -2.531 1.00 91.00 281 GLN A N 1
ATOM 2282 C CA . GLN A 1 281 ? 4.261 -9.827 -3.699 1.00 91.00 281 GLN A CA 1
ATOM 2283 C C . GLN A 1 281 ? 3.525 -10.857 -4.575 1.00 91.00 281 GLN A C 1
ATOM 2285 O O . GLN A 1 281 ? 3.285 -11.985 -4.138 1.00 91.00 281 GLN A O 1
ATOM 2290 N N . PRO A 1 282 ? 3.173 -10.512 -5.826 1.00 90.69 282 PRO A N 1
ATOM 2291 C CA . PRO A 1 282 ? 2.484 -11.427 -6.724 1.00 90.69 282 PRO A CA 1
ATOM 2292 C C . PRO A 1 282 ? 3.419 -12.536 -7.218 1.00 90.69 282 PRO A C 1
ATOM 2294 O O . PRO A 1 282 ? 4.636 -12.362 -7.324 1.00 90.69 282 PRO A O 1
ATOM 2297 N N . ILE A 1 283 ? 2.835 -13.672 -7.585 1.00 90.81 283 ILE A N 1
ATOM 2298 C CA . ILE A 1 283 ? 3.543 -14.791 -8.212 1.00 90.81 283 ILE A CA 1
ATOM 2299 C C . ILE A 1 283 ? 3.520 -14.575 -9.724 1.00 90.81 283 ILE A C 1
ATOM 2301 O O . ILE A 1 283 ? 2.479 -14.704 -10.370 1.00 90.81 283 ILE A O 1
ATOM 2305 N N . LEU A 1 284 ? 4.668 -14.213 -10.290 1.00 89.69 284 LEU A N 1
ATOM 2306 C CA . LEU A 1 284 ? 4.839 -13.915 -11.706 1.00 89.69 284 LEU A CA 1
ATOM 2307 C C . LEU A 1 284 ? 5.977 -14.754 -12.266 1.00 89.69 284 LEU A C 1
ATOM 2309 O O . LEU A 1 284 ? 7.107 -14.686 -11.783 1.00 89.69 284 LEU A O 1
ATOM 2313 N N . GLU A 1 285 ? 5.670 -15.528 -13.299 1.00 88.31 285 GLU A N 1
ATOM 2314 C CA . GLU A 1 285 ? 6.655 -16.343 -14.000 1.00 88.31 285 GLU A CA 1
ATOM 2315 C C . GLU A 1 285 ? 7.692 -15.455 -14.695 1.00 88.31 285 GLU A C 1
ATOM 2317 O O . GLU A 1 285 ? 7.353 -14.553 -15.465 1.00 88.31 285 GLU A O 1
ATOM 2322 N N . THR A 1 286 ? 8.970 -15.742 -14.456 1.00 86.25 286 THR A N 1
ATOM 2323 C CA . THR A 1 286 ? 10.050 -15.228 -15.299 1.00 86.25 286 THR A CA 1
ATOM 2324 C C . THR A 1 286 ? 10.117 -16.134 -16.529 1.00 86.25 286 THR A C 1
ATOM 2326 O O . THR A 1 286 ? 10.397 -17.322 -16.400 1.00 86.25 286 THR A O 1
ATOM 2329 N N . SER A 1 287 ? 9.763 -15.589 -17.698 1.00 72.62 287 SER A N 1
ATOM 2330 C CA . SER A 1 287 ? 9.463 -16.337 -18.931 1.00 72.62 287 SER A CA 1
ATOM 2331 C C . SER A 1 287 ? 10.365 -17.549 -19.224 1.00 72.62 287 SER A C 1
ATOM 2333 O O . SER A 1 287 ? 11.589 -17.446 -19.240 1.00 72.62 287 SER A O 1
ATOM 2335 N N . LEU A 1 288 ? 9.702 -18.660 -19.573 1.00 57.91 288 LEU A N 1
ATOM 2336 C CA . LEU A 1 288 ? 10.219 -19.860 -20.249 1.00 57.91 288 LEU A CA 1
ATOM 2337 C C . LEU A 1 288 ? 9.838 -19.904 -21.745 1.00 57.91 288 LEU A C 1
ATOM 2339 O O . LEU A 1 288 ? 10.008 -20.937 -22.397 1.00 57.91 288 LEU A O 1
ATOM 2343 N N . VAL A 1 289 ? 9.271 -18.829 -22.308 1.00 51.00 289 VAL A N 1
ATOM 2344 C CA . VAL A 1 289 ? 8.893 -18.802 -23.729 1.00 51.00 289 VAL A CA 1
ATOM 2345 C C . VAL A 1 289 ? 10.183 -18.741 -24.537 1.00 51.00 289 VAL A C 1
ATOM 2347 O O . VAL A 1 289 ? 10.674 -17.652 -24.790 1.00 51.00 289 VAL A O 1
ATOM 2350 N N . LYS A 1 290 ? 10.768 -19.905 -24.850 1.00 53.75 290 LYS A N 1
ATOM 2351 C CA . LYS A 1 290 ? 12.025 -20.079 -25.593 1.00 53.75 290 LYS A CA 1
ATOM 2352 C C . LYS A 1 290 ? 12.228 -18.974 -26.645 1.00 53.75 290 LYS A C 1
ATOM 2354 O O . LYS A 1 290 ? 11.570 -19.016 -27.683 1.00 53.75 290 LYS A O 1
ATOM 2359 N N . PRO A 1 291 ? 13.279 -18.155 -26.516 1.00 55.28 291 PRO A N 1
ATOM 2360 C CA . PRO A 1 291 ? 14.270 -18.077 -27.558 1.00 55.28 291 PRO A CA 1
ATOM 2361 C C . PRO A 1 291 ? 15.389 -19.048 -27.167 1.00 55.28 291 PRO A C 1
ATOM 2363 O O . PRO A 1 291 ? 15.888 -19.030 -26.046 1.00 55.28 291 PRO A O 1
ATOM 2366 N N . LEU A 1 292 ? 15.787 -19.934 -28.076 1.00 58.50 292 LEU A N 1
ATOM 2367 C CA . LEU A 1 292 ? 16.897 -20.882 -27.877 1.00 58.50 292 LEU A CA 1
ATOM 2368 C C . LEU A 1 292 ? 18.280 -20.179 -27.793 1.00 58.50 292 LEU A C 1
ATOM 2370 O O . LEU A 1 292 ? 19.307 -20.827 -27.964 1.00 58.50 292 LEU A O 1
ATOM 2374 N N . GLY A 1 293 ? 18.321 -18.864 -27.547 1.00 71.38 293 GLY A N 1
ATOM 2375 C CA . GLY A 1 293 ? 19.516 -18.027 -27.580 1.00 71.38 293 GLY A CA 1
ATOM 2376 C C . GLY A 1 293 ? 19.246 -16.567 -27.180 1.00 71.38 293 GLY A C 1
ATOM 2377 O O . GLY A 1 293 ? 18.105 -16.214 -26.868 1.00 71.38 293 GLY A O 1
ATOM 2378 N N . PRO A 1 294 ? 20.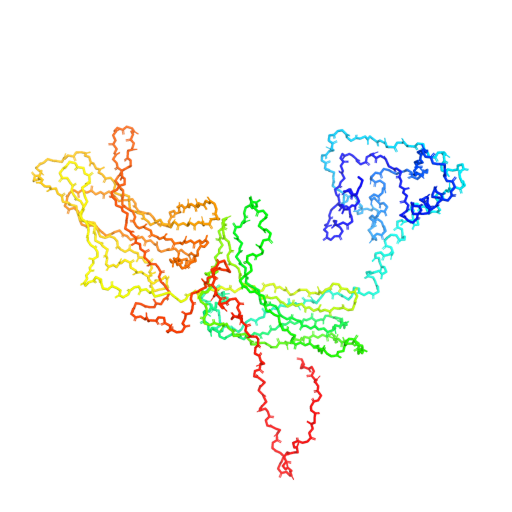291 -15.720 -27.172 1.00 83.44 294 PRO A N 1
ATOM 2379 C CA . PRO A 1 294 ? 20.166 -14.302 -26.855 1.00 83.44 294 PRO A CA 1
ATOM 2380 C C . PRO A 1 294 ? 19.273 -13.584 -27.874 1.00 83.44 294 PRO A C 1
ATOM 2382 O O . PRO A 1 294 ? 19.268 -13.912 -29.059 1.00 83.44 294 PRO A O 1
ATOM 2385 N N . TYR A 1 295 ? 18.547 -12.565 -27.420 1.00 88.50 295 TYR A N 1
ATOM 2386 C CA . TYR A 1 295 ? 17.881 -11.629 -28.318 1.00 88.50 295 TYR A CA 1
ATOM 2387 C C . TYR A 1 295 ? 18.939 -10.803 -29.037 1.00 88.50 295 TYR A C 1
ATOM 2389 O O . TYR A 1 295 ? 19.762 -10.183 -28.365 1.00 88.50 295 TYR A O 1
ATOM 2397 N N . THR A 1 296 ? 18.901 -10.758 -30.365 1.00 91.12 296 THR A N 1
ATOM 2398 C CA . THR A 1 296 ? 19.834 -9.971 -31.176 1.00 91.12 296 THR A CA 1
ATOM 2399 C C . THR A 1 296 ? 19.088 -9.104 -32.175 1.00 91.12 296 THR A C 1
ATOM 2401 O O . THR A 1 296 ? 18.186 -9.595 -32.852 1.00 91.12 296 THR A O 1
ATOM 2404 N N . GLU A 1 297 ? 19.494 -7.848 -32.319 1.00 91.00 297 GLU A N 1
ATOM 2405 C CA . GLU A 1 297 ? 18.910 -6.921 -33.286 1.00 91.00 297 GLU A CA 1
ATOM 2406 C C . GLU A 1 297 ? 19.976 -5.993 -33.869 1.00 91.00 297 GLU A C 1
ATOM 2408 O O . GLU A 1 297 ? 20.789 -5.426 -33.138 1.00 91.00 297 GLU A O 1
ATOM 2413 N N . GLU A 1 298 ? 19.975 -5.837 -35.191 1.00 91.19 298 GLU A N 1
ATOM 2414 C CA . GLU A 1 298 ? 20.864 -4.919 -35.900 1.00 91.19 298 GLU A CA 1
ATOM 2415 C C . GLU A 1 298 ? 20.160 -3.583 -36.137 1.00 91.19 298 GLU A C 1
ATOM 2417 O O . GLU A 1 298 ? 19.049 -3.531 -36.664 1.00 91.19 298 GLU A O 1
ATOM 2422 N N . VAL A 1 299 ? 20.816 -2.479 -35.775 1.00 88.75 299 VAL A N 1
ATOM 2423 C CA . VAL A 1 299 ? 20.253 -1.137 -35.924 1.00 88.75 299 VAL A CA 1
ATOM 2424 C C . VAL A 1 299 ? 21.259 -0.179 -36.541 1.00 88.75 299 VAL A C 1
ATOM 2426 O O . VAL A 1 299 ? 22.398 -0.043 -36.098 1.00 88.75 299 VAL A O 1
ATOM 2429 N N . LYS A 1 300 ? 20.810 0.563 -37.553 1.00 85.50 300 LYS A N 1
ATOM 2430 C CA . LYS A 1 300 ? 21.612 1.594 -38.213 1.00 85.50 300 LYS A CA 1
ATOM 2431 C C . LYS A 1 300 ? 21.766 2.832 -37.323 1.00 85.50 300 LYS A C 1
ATOM 2433 O O . LYS A 1 300 ? 20.778 3.501 -37.013 1.00 85.50 300 LYS A O 1
ATOM 2438 N N . ILE A 1 301 ? 23.005 3.184 -36.976 1.00 80.19 301 ILE A N 1
ATOM 2439 C CA . ILE A 1 301 ? 23.324 4.379 -36.182 1.00 80.19 301 ILE A CA 1
ATOM 2440 C C . ILE A 1 301 ? 23.308 5.625 -37.077 1.00 80.19 301 ILE A C 1
ATOM 2442 O O . ILE A 1 301 ? 22.440 6.492 -36.941 1.00 80.19 301 ILE A O 1
ATOM 2446 N N . ALA A 1 302 ? 24.267 5.706 -38.003 1.00 75.25 302 ALA A N 1
ATOM 2447 C CA . ALA A 1 302 ? 24.475 6.841 -38.899 1.00 75.25 302 ALA A CA 1
ATOM 2448 C C . ALA A 1 302 ? 25.333 6.413 -40.099 1.00 75.25 302 ALA A C 1
ATOM 2450 O O . ALA A 1 302 ? 26.260 5.623 -39.938 1.00 75.25 302 ALA A O 1
ATOM 2451 N N . GLY A 1 303 ? 25.050 6.938 -41.296 1.00 76.00 303 GLY A N 1
ATOM 2452 C CA . GLY A 1 303 ? 25.849 6.648 -42.494 1.00 76.00 303 GLY A CA 1
ATOM 2453 C C . GLY A 1 303 ? 25.971 5.145 -42.778 1.00 76.00 303 GLY A C 1
ATOM 2454 O O . GLY A 1 303 ? 24.970 4.502 -43.090 1.00 76.00 303 GLY A O 1
ATOM 2455 N N . THR A 1 304 ? 27.189 4.609 -42.667 1.00 79.06 304 THR A N 1
ATOM 2456 C CA . THR A 1 304 ? 27.544 3.186 -42.850 1.00 79.06 304 THR A CA 1
ATOM 2457 C C . THR A 1 304 ? 27.769 2.427 -41.537 1.00 79.06 304 THR A C 1
ATOM 2459 O O . THR A 1 304 ? 28.269 1.305 -41.567 1.00 79.06 304 THR A O 1
ATOM 2462 N N . ILE A 1 305 ? 27.461 3.036 -40.388 1.00 81.56 305 ILE A N 1
ATOM 2463 C CA . ILE A 1 305 ? 27.699 2.462 -39.060 1.00 81.56 305 ILE A CA 1
ATOM 2464 C C . ILE A 1 305 ? 26.426 1.776 -38.552 1.00 81.56 305 ILE A C 1
ATOM 2466 O O . ILE A 1 305 ? 25.358 2.398 -38.474 1.00 81.56 305 ILE A O 1
ATOM 2470 N N . TYR A 1 306 ? 26.569 0.515 -38.158 1.00 86.50 306 TYR A N 1
ATOM 2471 C CA . TYR A 1 306 ? 25.531 -0.341 -37.591 1.00 86.50 306 TYR A CA 1
ATOM 2472 C C . TYR A 1 306 ? 25.932 -0.785 -36.181 1.00 86.50 306 TYR A C 1
ATOM 2474 O O . TYR A 1 306 ? 27.114 -0.950 -35.887 1.00 86.50 306 TYR A O 1
ATOM 2482 N N . ALA A 1 307 ? 24.949 -0.968 -35.306 1.00 88.44 307 ALA A N 1
ATOM 2483 C CA . ALA A 1 307 ? 25.120 -1.595 -34.003 1.00 88.44 307 ALA A CA 1
ATOM 2484 C C . ALA A 1 307 ? 24.316 -2.889 -33.945 1.00 88.44 307 ALA A C 1
ATOM 2486 O O . ALA A 1 307 ? 23.109 -2.875 -34.175 1.00 88.44 307 ALA A O 1
ATOM 2487 N N . PHE A 1 308 ? 24.978 -3.975 -33.570 1.00 91.62 308 PHE A N 1
ATOM 2488 C CA . PHE A 1 308 ? 24.343 -5.215 -33.160 1.00 91.62 308 PHE A CA 1
ATOM 2489 C C . PHE A 1 308 ? 24.133 -5.174 -31.654 1.00 91.62 308 PHE A C 1
ATOM 2491 O O . PHE A 1 308 ? 25.078 -5.071 -30.873 1.00 91.62 308 PHE A O 1
ATOM 2498 N N . VAL A 1 309 ? 22.872 -5.220 -31.249 1.00 92.56 309 VAL A N 1
ATOM 2499 C CA . VAL A 1 309 ? 22.450 -5.222 -29.854 1.00 92.56 309 VAL A CA 1
ATOM 2500 C C . VAL A 1 309 ? 22.113 -6.650 -29.474 1.00 92.56 309 VAL A C 1
ATOM 2502 O O . VAL A 1 309 ? 21.268 -7.258 -30.121 1.00 92.56 309 VAL A O 1
ATOM 2505 N N . SER A 1 310 ? 22.725 -7.171 -28.413 1.00 93.31 310 SER A N 1
ATOM 2506 C CA . SER A 1 310 ? 22.437 -8.508 -27.898 1.00 93.31 310 SER A CA 1
ATOM 2507 C C . SER A 1 310 ? 22.073 -8.472 -26.414 1.00 93.31 310 SER A C 1
ATOM 2509 O O . SER A 1 310 ? 22.833 -7.964 -25.589 1.00 93.31 310 SER A O 1
ATOM 2511 N N . LEU A 1 311 ? 20.938 -9.070 -26.050 1.00 91.69 311 LEU A N 1
ATOM 2512 C CA . LEU A 1 311 ? 20.526 -9.297 -24.663 1.00 91.69 311 LEU A CA 1
ATOM 2513 C C . LEU A 1 311 ? 20.476 -10.804 -24.385 1.00 91.69 311 LEU A C 1
ATOM 2515 O O . LEU A 1 311 ? 19.815 -11.525 -25.130 1.00 91.69 311 LEU A O 1
ATOM 2519 N N . PRO A 1 312 ? 21.111 -11.307 -23.311 1.00 89.50 312 PRO A N 1
ATOM 2520 C CA . PRO A 1 312 ? 21.053 -12.730 -22.972 1.00 89.50 312 PRO A CA 1
ATOM 2521 C C . PRO A 1 312 ? 19.641 -13.238 -22.667 1.00 89.50 312 PRO A C 1
ATOM 2523 O O . PRO A 1 312 ? 19.348 -14.401 -22.912 1.00 89.50 312 PRO A O 1
ATOM 2526 N N . SER A 1 313 ? 18.779 -12.373 -22.129 1.00 88.25 313 SER A N 1
ATOM 2527 C CA . SER A 1 313 ? 17.390 -12.689 -21.806 1.00 88.25 313 SER A CA 1
ATOM 2528 C C . SER A 1 313 ? 16.515 -11.445 -21.958 1.00 88.25 313 SER A C 1
ATOM 2530 O O . SER A 1 313 ? 16.983 -10.318 -21.807 1.00 88.25 313 SER A O 1
ATOM 2532 N N . LEU A 1 314 ? 15.228 -11.654 -22.231 1.00 90.19 314 LEU A N 1
ATOM 2533 C CA . LEU A 1 314 ? 14.192 -10.615 -22.183 1.00 90.19 314 LEU A CA 1
ATOM 2534 C C . LEU A 1 314 ? 13.367 -10.672 -20.892 1.00 90.19 314 LEU A C 1
ATOM 2536 O O . LEU A 1 314 ? 12.480 -9.845 -20.685 1.00 90.19 314 LEU A O 1
ATOM 2540 N N . ALA A 1 315 ? 13.642 -11.650 -20.028 1.00 89.69 315 ALA A N 1
ATOM 2541 C CA . ALA A 1 315 ? 12.977 -11.824 -18.750 1.00 89.69 315 ALA A CA 1
ATOM 2542 C C . ALA A 1 315 ? 14.002 -11.963 -17.622 1.00 89.69 315 ALA A C 1
ATOM 2544 O O . ALA A 1 315 ? 14.963 -12.725 -17.736 1.00 89.69 315 ALA A O 1
ATOM 2545 N N . TYR A 1 316 ? 13.786 -11.231 -16.534 1.00 91.00 316 TYR A N 1
ATOM 2546 C CA . TYR A 1 316 ? 14.675 -11.213 -15.377 1.00 91.00 316 TYR A CA 1
ATOM 2547 C C . TYR A 1 316 ? 13.867 -11.389 -14.093 1.00 91.00 316 TYR A C 1
ATOM 2549 O O . TYR A 1 316 ? 12.790 -10.812 -13.940 1.00 91.00 316 TYR A O 1
ATOM 2557 N N . ASN A 1 317 ? 14.401 -12.170 -13.159 1.00 92.12 317 ASN A N 1
ATOM 2558 C CA . ASN A 1 317 ? 13.852 -12.276 -11.812 1.00 92.12 317 ASN A CA 1
ATOM 2559 C C . ASN A 1 317 ? 14.388 -11.119 -10.953 1.00 92.12 317 ASN A C 1
ATOM 2561 O O . ASN A 1 317 ? 15.604 -10.931 -10.885 1.00 92.12 317 ASN A O 1
ATOM 2565 N N . VAL A 1 318 ? 13.501 -10.362 -10.302 1.00 90.88 318 VAL A N 1
ATOM 2566 C CA . VAL A 1 318 ? 13.866 -9.151 -9.535 1.00 90.88 318 VAL A CA 1
ATOM 2567 C C . VAL A 1 318 ? 14.636 -9.415 -8.233 1.00 90.88 318 VAL A C 1
ATOM 2569 O O . VAL A 1 318 ? 15.229 -8.486 -7.690 1.00 90.88 318 VAL A O 1
ATOM 2572 N N . PHE A 1 319 ? 14.644 -10.654 -7.738 1.00 87.50 319 PHE A N 1
ATOM 2573 C CA . PHE A 1 319 ? 15.355 -11.071 -6.522 1.00 87.50 319 PHE A CA 1
ATOM 2574 C C . PHE A 1 319 ? 16.700 -11.730 -6.833 1.00 87.50 319 PHE A C 1
ATOM 2576 O O . PHE A 1 319 ? 17.673 -11.515 -6.116 1.00 87.50 319 PHE A O 1
ATOM 2583 N N . GLU A 1 320 ? 16.777 -12.502 -7.918 1.00 87.88 320 GLU A N 1
ATOM 2584 C CA . GLU A 1 320 ? 17.999 -13.222 -8.301 1.00 87.88 320 GLU A CA 1
ATOM 2585 C C . GLU A 1 320 ? 18.953 -12.353 -9.132 1.00 87.88 320 GLU A C 1
ATOM 2587 O O . GLU A 1 320 ? 20.174 -12.400 -8.961 1.00 87.88 320 GLU A O 1
ATOM 2592 N N . HIS A 1 321 ? 18.414 -11.542 -10.049 1.00 89.62 321 HIS A N 1
ATOM 2593 C CA . HIS A 1 321 ? 19.227 -10.764 -10.978 1.00 89.62 321 HIS A CA 1
ATOM 2594 C C . HIS A 1 321 ? 19.507 -9.367 -10.427 1.00 89.62 321 HIS A C 1
ATOM 2596 O O . HIS A 1 321 ? 18.607 -8.641 -10.020 1.00 89.62 321 HIS A O 1
ATOM 2602 N N . LYS A 1 322 ? 20.774 -8.942 -10.493 1.00 87.56 322 LYS A N 1
ATOM 2603 C CA . LYS A 1 322 ? 21.189 -7.589 -10.074 1.00 87.56 322 LYS A CA 1
ATOM 2604 C C . LYS A 1 322 ? 21.302 -6.601 -11.234 1.00 87.56 322 LYS A C 1
ATOM 2606 O O . LYS A 1 322 ? 21.165 -5.393 -11.034 1.00 87.56 322 LYS A O 1
ATOM 2611 N N . LYS A 1 323 ? 21.604 -7.097 -12.439 1.00 93.94 323 LYS A N 1
ATOM 2612 C CA . LYS A 1 323 ? 21.925 -6.283 -13.618 1.00 93.94 323 LYS A CA 1
ATOM 2613 C C . LYS A 1 323 ? 21.372 -6.910 -14.899 1.00 93.94 323 LYS A C 1
ATOM 2615 O O . LYS A 1 323 ? 21.294 -8.130 -15.008 1.00 93.94 323 LYS A O 1
ATOM 2620 N N . ILE A 1 324 ? 21.050 -6.062 -15.871 1.00 94.06 324 ILE A N 1
ATOM 2621 C CA . ILE A 1 324 ? 20.690 -6.420 -17.246 1.00 94.06 324 ILE A CA 1
ATOM 2622 C C . ILE A 1 324 ? 21.900 -6.109 -18.134 1.00 94.06 324 ILE A C 1
ATOM 2624 O O . ILE A 1 324 ? 22.166 -4.928 -18.389 1.00 94.06 324 ILE A O 1
ATOM 2628 N N . PRO A 1 325 ? 22.651 -7.128 -18.580 1.00 94.69 325 PRO A N 1
ATOM 2629 C CA . PRO A 1 325 ? 23.750 -6.937 -19.515 1.00 94.69 325 PRO A CA 1
ATOM 2630 C C . PRO A 1 325 ? 23.210 -6.719 -20.934 1.00 94.69 325 PRO A C 1
ATOM 2632 O O . PRO A 1 325 ? 22.531 -7.577 -21.497 1.00 94.69 325 PRO A O 1
ATOM 2635 N N . VAL A 1 326 ? 23.548 -5.578 -21.522 1.00 94.75 326 VAL A N 1
ATOM 2636 C CA . VAL A 1 326 ? 23.276 -5.217 -22.914 1.00 94.75 326 VAL A CA 1
ATOM 2637 C C . VAL A 1 326 ? 24.610 -5.203 -23.648 1.00 94.75 326 VAL A C 1
ATOM 2639 O O . VAL A 1 326 ? 25.460 -4.356 -23.371 1.00 94.75 326 VAL A O 1
ATOM 2642 N N . ARG A 1 327 ? 24.811 -6.155 -24.559 1.00 94.19 327 ARG A N 1
ATOM 2643 C CA . ARG A 1 327 ? 26.002 -6.211 -25.412 1.00 94.19 327 ARG A CA 1
ATOM 2644 C C . ARG A 1 327 ? 25.764 -5.385 -26.669 1.00 94.19 327 ARG A C 1
ATOM 2646 O O . ARG A 1 327 ? 24.683 -5.466 -27.251 1.00 94.19 327 ARG A O 1
ATOM 2653 N N . LEU A 1 328 ? 26.746 -4.581 -27.052 1.00 91.69 328 LEU A N 1
ATOM 2654 C CA . LEU A 1 328 ? 26.710 -3.738 -28.240 1.00 91.69 328 LEU A CA 1
ATOM 2655 C C . LEU A 1 328 ? 27.994 -3.966 -29.030 1.00 91.69 328 LEU A C 1
ATOM 2657 O O . LEU A 1 328 ? 29.070 -3.638 -28.535 1.00 91.69 328 LEU A O 1
ATOM 2661 N N . SER A 1 329 ? 27.859 -4.455 -30.257 1.00 90.00 329 SER A N 1
ATOM 2662 C CA . SER A 1 329 ? 28.975 -4.622 -31.188 1.00 90.00 329 SER A CA 1
ATOM 2663 C C . SER A 1 329 ? 28.770 -3.682 -32.372 1.00 90.00 329 SER A C 1
ATOM 2665 O O . SER A 1 329 ? 27.700 -3.670 -32.987 1.00 90.00 329 SER A O 1
ATOM 2667 N N . ILE A 1 330 ? 29.748 -2.828 -32.663 1.00 87.81 330 ILE A N 1
ATOM 2668 C CA . ILE A 1 330 ? 29.584 -1.735 -33.629 1.00 87.81 330 ILE A CA 1
ATOM 2669 C C . ILE A 1 330 ? 30.417 -2.010 -34.864 1.00 87.81 330 ILE A C 1
ATOM 2671 O O . ILE A 1 330 ? 31.633 -2.159 -34.797 1.00 87.81 330 ILE A O 1
ATOM 2675 N N . HIS A 1 331 ? 29.762 -2.011 -36.018 1.00 85.75 331 HIS A N 1
ATOM 2676 C CA . HIS A 1 331 ? 30.373 -2.356 -37.292 1.00 85.75 331 HIS A CA 1
ATOM 2677 C C . HIS A 1 331 ? 30.233 -1.198 -38.278 1.00 85.75 331 HIS A C 1
ATOM 2679 O O . HIS A 1 331 ? 29.229 -0.486 -38.297 1.00 85.75 331 HIS A O 1
ATOM 2685 N N . SER A 1 332 ? 31.244 -1.017 -39.124 1.00 79.81 332 SER A N 1
ATOM 2686 C CA . SER A 1 332 ? 31.188 -0.105 -40.267 1.00 79.81 332 SER A CA 1
ATOM 2687 C C . SER A 1 332 ? 31.202 -0.918 -41.553 1.00 79.81 332 SER A C 1
ATOM 2689 O O . SER A 1 332 ? 32.083 -1.752 -41.745 1.00 79.81 332 SER A O 1
ATOM 2691 N N . SER A 1 333 ? 30.265 -0.646 -42.464 1.00 69.62 333 SER A N 1
ATOM 2692 C CA . SER A 1 333 ? 30.234 -1.292 -43.782 1.00 69.62 333 SER A CA 1
ATOM 2693 C C . SER A 1 333 ? 31.312 -0.765 -44.745 1.00 69.62 333 SER A C 1
ATOM 2695 O O . SER A 1 333 ? 31.458 -1.290 -45.845 1.00 69.62 333 SER A O 1
ATOM 2697 N N . ARG A 1 334 ? 32.065 0.279 -44.364 1.00 67.88 334 ARG A N 1
ATOM 2698 C CA . ARG A 1 334 ? 33.275 0.743 -45.064 1.00 67.88 334 ARG A CA 1
ATOM 2699 C C . ARG A 1 334 ? 34.504 0.424 -44.216 1.00 67.88 334 ARG A C 1
ATOM 2701 O O . ARG A 1 334 ? 34.555 0.839 -43.057 1.00 67.88 334 ARG A O 1
ATOM 2708 N N . GLN A 1 335 ? 35.506 -0.228 -44.813 1.00 53.09 335 GLN A N 1
ATOM 2709 C CA . GLN A 1 335 ? 36.879 -0.210 -44.303 1.00 53.09 335 GLN A CA 1
ATOM 2710 C C . GLN A 1 335 ? 37.367 1.241 -44.373 1.00 53.09 335 GLN A C 1
ATOM 2712 O O . GLN A 1 335 ? 37.703 1.733 -45.446 1.00 53.09 335 GLN A O 1
ATOM 2717 N N . GLN A 1 336 ? 37.302 1.969 -43.259 1.00 51.12 336 GLN A N 1
ATOM 2718 C CA . GLN A 1 336 ? 37.781 3.346 -43.195 1.00 51.12 336 GLN A CA 1
ATOM 2719 C C . GLN A 1 336 ? 39.205 3.362 -42.642 1.00 51.12 336 GLN A C 1
ATOM 2721 O O . GLN A 1 336 ? 39.442 3.078 -41.473 1.00 51.12 336 GLN A O 1
ATOM 2726 N N . THR A 1 337 ? 40.134 3.724 -43.522 1.00 40.88 337 THR A N 1
ATOM 2727 C CA . THR A 1 337 ? 41.522 4.127 -43.265 1.00 40.88 337 THR A CA 1
ATOM 2728 C C . THR A 1 337 ? 41.639 5.542 -42.681 1.00 40.88 337 THR A C 1
ATOM 2730 O O . THR A 1 337 ? 42.745 6.006 -42.430 1.00 40.88 337 THR A O 1
ATOM 2733 N N . GLU A 1 338 ? 40.528 6.229 -42.397 1.00 42.31 338 GLU A N 1
ATOM 2734 C CA . GLU A 1 338 ? 40.533 7.584 -41.841 1.00 42.31 338 GLU A CA 1
ATOM 2735 C C . GLU A 1 338 ? 39.531 7.715 -40.691 1.00 42.31 338 GLU A C 1
ATOM 2737 O O . GLU A 1 338 ? 38.357 7.358 -40.814 1.00 42.31 338 GLU A O 1
ATOM 2742 N N . LYS A 1 339 ? 40.018 8.242 -39.560 1.00 45.59 339 LYS A N 1
ATOM 2743 C CA . LYS A 1 339 ? 39.231 8.598 -38.374 1.00 45.59 339 LYS A CA 1
ATOM 2744 C C . LYS A 1 339 ? 38.201 9.667 -38.752 1.00 45.59 339 LYS A C 1
ATOM 2746 O O . LYS A 1 339 ? 38.515 10.851 -38.778 1.00 45.59 339 LYS A O 1
ATOM 2751 N N . SER A 1 340 ? 36.971 9.253 -39.045 1.00 45.78 340 SER A N 1
ATOM 2752 C CA . SER A 1 340 ? 35.841 10.173 -39.165 1.00 45.78 340 SER A CA 1
ATOM 2753 C C . SER A 1 340 ? 35.398 10.640 -37.773 1.00 45.78 340 SER A C 1
ATOM 2755 O O . SER A 1 340 ? 35.077 9.836 -36.901 1.00 45.78 340 SER A O 1
ATOM 2757 N N . ASP A 1 341 ? 35.387 11.959 -37.591 1.00 45.91 341 ASP A N 1
ATOM 2758 C CA . ASP A 1 341 ? 35.287 12.700 -36.326 1.00 45.91 341 ASP A CA 1
ATOM 2759 C C . ASP A 1 341 ? 33.887 12.740 -35.672 1.00 45.91 341 ASP A C 1
ATOM 2761 O O . ASP A 1 341 ? 33.612 13.566 -34.801 1.00 45.91 341 ASP A O 1
ATOM 2765 N N . SER A 1 342 ? 32.953 11.861 -36.047 1.00 53.03 342 SER A N 1
ATOM 2766 C CA . SER A 1 342 ? 31.635 11.823 -35.399 1.00 53.03 342 SER A CA 1
ATOM 2767 C C . SER A 1 342 ? 31.595 10.761 -34.301 1.00 53.03 342 SER A C 1
ATOM 2769 O O . SER A 1 342 ? 31.009 9.692 -34.476 1.00 53.03 342 SER A O 1
ATOM 2771 N N . PHE A 1 343 ? 32.211 11.054 -33.154 1.00 56.69 343 PHE A N 1
ATOM 2772 C CA . PHE A 1 343 ? 32.074 10.233 -31.947 1.00 56.69 343 PHE A CA 1
ATOM 2773 C C . PHE A 1 343 ? 30.603 10.215 -31.503 1.00 56.69 343 PHE A C 1
ATOM 2775 O O . PHE A 1 343 ? 30.094 11.177 -30.923 1.00 56.69 343 PHE A O 1
ATOM 2782 N N . ALA A 1 344 ? 29.901 9.122 -31.797 1.00 66.88 344 ALA A N 1
ATOM 2783 C CA . ALA A 1 344 ? 28.542 8.898 -31.333 1.00 66.88 344 ALA A CA 1
ATOM 2784 C C . ALA A 1 344 ? 28.592 8.420 -29.876 1.00 66.88 344 ALA A C 1
ATOM 2786 O O . ALA A 1 344 ? 29.232 7.420 -29.557 1.00 66.88 344 ALA A O 1
ATOM 2787 N N . GLN A 1 345 ? 27.920 9.130 -28.972 1.00 85.69 345 GLN A N 1
ATOM 2788 C CA . GLN A 1 345 ? 27.723 8.639 -27.612 1.00 85.69 345 GLN A CA 1
ATOM 2789 C C . GLN A 1 345 ? 26.434 7.817 -27.593 1.00 85.69 345 GLN A C 1
ATOM 2791 O O . GLN A 1 345 ? 25.351 8.344 -27.863 1.00 85.69 345 GLN A O 1
ATOM 2796 N N . ILE A 1 346 ? 26.538 6.522 -27.299 1.00 88.69 346 ILE A N 1
ATOM 2797 C CA . ILE A 1 346 ? 25.371 5.662 -27.129 1.00 88.69 346 ILE A CA 1
ATOM 2798 C C . ILE A 1 346 ? 24.844 5.833 -25.709 1.00 88.69 346 ILE A C 1
ATOM 2800 O O . ILE A 1 346 ? 25.559 5.697 -24.723 1.00 88.69 346 ILE A O 1
ATOM 2804 N N . HIS A 1 347 ? 23.555 6.112 -25.623 1.00 92.81 347 HIS A N 1
ATOM 2805 C CA . HIS A 1 347 ? 22.796 6.204 -24.395 1.00 92.81 347 HIS A CA 1
ATOM 2806 C C . HIS A 1 347 ? 21.870 4.994 -24.295 1.00 92.81 347 HIS A C 1
ATOM 2808 O O . HIS A 1 347 ? 20.868 4.912 -25.018 1.00 92.81 347 HIS A O 1
ATOM 2814 N N . VAL A 1 348 ? 22.215 4.071 -23.401 1.00 94.62 348 VAL A N 1
ATOM 2815 C CA . VAL A 1 348 ? 21.442 2.867 -23.082 1.00 94.62 348 VAL A CA 1
ATOM 2816 C C . VAL A 1 348 ? 20.661 3.129 -21.803 1.00 94.62 348 VAL A C 1
ATOM 2818 O O . VAL A 1 348 ? 21.220 3.621 -20.826 1.00 94.62 348 VAL A O 1
ATOM 2821 N N . TYR A 1 349 ? 19.371 2.815 -21.782 1.00 96.25 349 TYR A N 1
ATOM 2822 C CA . TYR A 1 349 ? 18.528 3.070 -20.619 1.00 96.25 349 TYR A CA 1
ATOM 2823 C C . TYR A 1 349 ? 17.456 2.003 -20.430 1.00 96.25 349 TYR A C 1
ATOM 2825 O O . TYR A 1 349 ? 16.946 1.439 -21.390 1.00 96.25 349 TYR A O 1
ATOM 2833 N N . LEU A 1 350 ? 17.066 1.783 -19.180 1.00 97.06 350 LEU A N 1
ATOM 2834 C CA . LEU A 1 350 ? 15.880 1.044 -18.776 1.00 97.06 350 LEU A CA 1
ATOM 2835 C C . LEU A 1 350 ? 14.806 2.055 -18.370 1.00 97.06 350 LEU A C 1
ATOM 2837 O O . LEU A 1 350 ? 15.013 2.843 -17.444 1.00 97.06 350 LEU A O 1
ATOM 2841 N N . LYS A 1 351 ? 13.656 2.029 -19.043 1.00 96.12 351 LYS A N 1
ATOM 2842 C CA . LYS A 1 351 ? 12.477 2.815 -18.667 1.00 96.12 351 LYS A CA 1
ATOM 2843 C C . LYS A 1 351 ? 11.354 1.912 -18.192 1.00 96.12 351 LYS A C 1
ATOM 2845 O O . LYS A 1 351 ? 11.065 0.910 -18.839 1.00 96.12 351 LYS A O 1
ATOM 2850 N N . ARG A 1 352 ? 10.710 2.318 -17.104 1.00 94.06 352 ARG A N 1
ATOM 2851 C CA . ARG A 1 352 ? 9.417 1.813 -16.649 1.00 94.06 352 ARG A CA 1
ATOM 2852 C C . ARG A 1 352 ? 8.334 2.698 -17.244 1.00 94.06 352 ARG A C 1
ATOM 2854 O O . ARG A 1 352 ? 8.411 3.911 -17.074 1.00 94.06 352 ARG A O 1
ATOM 2861 N N . HIS A 1 353 ? 7.349 2.121 -17.913 1.00 92.19 353 HIS A N 1
ATOM 2862 C CA . HIS A 1 353 ? 6.125 2.818 -18.272 1.00 92.19 353 HIS A CA 1
ATOM 2863 C C . HIS A 1 353 ? 5.007 2.316 -17.374 1.00 92.19 353 HIS A C 1
ATOM 2865 O O . HIS A 1 353 ? 4.800 1.115 -17.207 1.00 92.19 353 HIS A O 1
ATOM 2871 N N . MET A 1 354 ? 4.306 3.256 -16.766 1.00 88.69 354 MET A N 1
ATOM 2872 C CA . MET A 1 354 ? 3.132 2.990 -15.962 1.00 88.69 354 MET A CA 1
ATOM 2873 C C . MET A 1 354 ? 1.945 3.595 -16.673 1.00 88.69 354 MET A C 1
ATOM 2875 O O . MET A 1 354 ? 1.890 4.809 -16.858 1.00 88.69 354 MET A O 1
ATOM 2879 N N . THR A 1 355 ? 1.015 2.747 -17.088 1.00 86.50 355 THR A N 1
ATOM 2880 C CA . THR A 1 355 ? -0.209 3.188 -17.748 1.00 86.50 355 THR A CA 1
ATOM 2881 C C . THR A 1 355 ? -1.373 2.988 -16.803 1.00 86.50 355 THR A C 1
ATOM 2883 O O . THR A 1 355 ? -1.534 1.900 -16.269 1.00 86.50 355 THR A O 1
ATOM 2886 N N . ILE A 1 356 ? -2.179 4.023 -16.598 1.00 80.81 356 ILE A N 1
ATOM 2887 C CA . ILE A 1 356 ? -3.451 3.956 -15.883 1.00 80.81 356 ILE A CA 1
ATOM 2888 C C . ILE A 1 356 ? -4.561 4.100 -16.912 1.00 80.81 356 ILE A C 1
ATOM 2890 O O . ILE A 1 356 ? -4.551 5.015 -17.737 1.00 80.81 356 ILE A O 1
ATOM 2894 N N . PHE A 1 357 ? -5.514 3.183 -16.857 1.00 77.19 357 PHE A N 1
ATOM 2895 C CA . PHE A 1 357 ? -6.682 3.134 -17.715 1.00 77.19 357 PHE A CA 1
ATOM 2896 C C . PHE A 1 357 ? -7.900 3.597 -16.909 1.00 77.19 357 PHE A C 1
ATOM 2898 O O . PHE A 1 357 ? -8.382 2.918 -15.994 1.00 77.19 357 PHE A O 1
ATOM 2905 N N . HIS A 1 358 ? -8.397 4.783 -17.242 1.00 72.25 358 HIS A N 1
ATOM 2906 C CA . HIS A 1 358 ? -9.710 5.254 -16.820 1.00 72.25 358 HIS A CA 1
ATOM 2907 C C . HIS A 1 358 ? -10.770 4.786 -17.821 1.00 72.25 358 HIS A C 1
ATOM 2909 O O . HIS A 1 358 ? -10.453 4.285 -18.897 1.00 72.25 358 HIS A O 1
ATOM 2915 N N . ASP A 1 359 ? -12.044 4.955 -17.469 1.00 69.06 359 ASP A N 1
ATOM 2916 C CA . ASP A 1 359 ? -13.144 4.505 -18.332 1.00 69.06 359 ASP A CA 1
ATOM 2917 C C . ASP A 1 359 ? -13.194 5.285 -19.662 1.00 69.06 359 ASP A C 1
ATOM 2919 O O . ASP A 1 359 ? -13.653 4.754 -20.667 1.00 69.06 359 ASP A O 1
ATOM 2923 N N . SER A 1 360 ? -12.705 6.532 -19.677 1.00 73.44 360 SER A N 1
ATOM 2924 C CA . SER A 1 360 ? -12.750 7.436 -20.835 1.00 73.44 360 SER A CA 1
ATOM 2925 C C . SER A 1 360 ? -11.384 7.804 -21.421 1.00 73.44 360 SER A C 1
ATOM 2927 O O . SER A 1 360 ? -11.325 8.327 -22.531 1.00 73.44 360 SER A O 1
ATOM 2929 N N . PHE A 1 361 ? -10.283 7.564 -20.706 1.00 75.38 361 PHE A N 1
ATOM 2930 C CA . PHE A 1 361 ? -8.938 7.911 -21.169 1.00 75.38 361 PHE A CA 1
ATOM 2931 C C . PHE A 1 361 ? -7.875 7.015 -20.534 1.00 75.38 361 PHE A C 1
ATOM 2933 O O . PHE A 1 361 ? -8.096 6.399 -19.495 1.00 75.38 361 PHE A O 1
ATOM 2940 N N . SER A 1 362 ? -6.684 6.986 -21.125 1.00 82.19 362 SER A N 1
ATOM 2941 C CA . SER A 1 362 ? -5.506 6.354 -20.532 1.00 82.19 362 SER A CA 1
ATOM 2942 C C . SER A 1 362 ? -4.383 7.366 -20.366 1.00 82.19 362 SER A C 1
ATOM 2944 O O . SER A 1 362 ? -4.158 8.190 -21.254 1.00 82.19 362 SER A O 1
ATOM 2946 N N . ARG A 1 363 ? -3.641 7.278 -19.263 1.00 83.25 363 ARG A N 1
ATOM 2947 C CA . ARG A 1 363 ? -2.450 8.093 -19.014 1.00 83.25 363 ARG A CA 1
ATOM 2948 C C . ARG A 1 363 ? -1.246 7.189 -18.821 1.00 83.25 363 ARG A C 1
ATOM 2950 O O . ARG A 1 363 ? -1.291 6.301 -17.979 1.00 83.25 363 ARG A O 1
ATOM 2957 N N . THR A 1 364 ? -0.169 7.458 -19.550 1.00 88.00 364 THR A N 1
ATOM 2958 C CA . THR A 1 364 ? 1.102 6.741 -19.406 1.00 88.00 364 THR A CA 1
ATOM 2959 C C . THR A 1 364 ? 2.187 7.688 -18.919 1.00 88.00 364 THR A C 1
ATOM 2961 O O . THR A 1 364 ? 2.384 8.759 -19.491 1.00 88.00 364 THR A O 1
ATOM 2964 N N . GLU A 1 365 ? 2.922 7.280 -17.892 1.00 89.00 365 GLU A N 1
ATOM 2965 C CA . GLU A 1 365 ? 4.143 7.943 -17.442 1.00 89.00 365 GLU A CA 1
ATOM 2966 C C . GLU A 1 365 ? 5.346 7.034 -17.661 1.00 89.00 365 GLU A C 1
ATOM 2968 O O . GLU A 1 365 ? 5.261 5.829 -17.442 1.00 89.00 365 GLU A O 1
ATOM 2973 N N . ALA A 1 366 ? 6.469 7.612 -18.087 1.00 92.19 366 ALA A N 1
ATOM 2974 C CA . ALA A 1 366 ? 7.715 6.893 -18.302 1.00 92.19 366 ALA A CA 1
ATOM 2975 C C . ALA A 1 366 ? 8.800 7.381 -17.332 1.00 92.19 366 ALA A C 1
ATOM 2977 O O . ALA A 1 366 ? 9.270 8.512 -17.448 1.00 92.19 366 ALA A O 1
ATOM 2978 N N . THR A 1 367 ? 9.259 6.509 -16.438 1.00 92.38 367 THR A N 1
ATOM 2979 C CA . THR A 1 367 ? 10.336 6.784 -15.479 1.00 92.38 367 THR A CA 1
ATOM 2980 C C . THR A 1 367 ? 11.610 6.055 -15.902 1.00 92.38 367 THR A C 1
ATOM 2982 O O . THR A 1 367 ? 11.589 4.856 -16.186 1.00 92.38 367 THR A O 1
ATOM 2985 N N . THR A 1 368 ? 12.744 6.754 -15.946 1.00 94.50 368 THR A N 1
ATOM 2986 C CA . THR A 1 368 ? 14.049 6.118 -16.189 1.00 94.50 368 THR A CA 1
ATOM 2987 C C . THR A 1 368 ? 14.533 5.447 -14.905 1.00 94.50 368 THR A C 1
ATOM 2989 O O . THR A 1 368 ? 14.747 6.123 -13.907 1.00 94.50 368 THR A O 1
ATOM 2992 N N . ILE A 1 369 ? 14.722 4.128 -14.942 1.00 94.62 369 ILE A N 1
ATOM 2993 C CA . ILE A 1 369 ? 15.176 3.318 -13.801 1.00 94.62 369 ILE A CA 1
ATOM 2994 C C . ILE A 1 369 ? 16.699 3.232 -13.759 1.00 94.62 369 ILE A C 1
ATOM 2996 O O . ILE A 1 369 ? 17.320 3.343 -12.708 1.00 94.62 369 ILE A O 1
ATOM 3000 N N . SER A 1 370 ? 17.315 3.030 -14.920 1.00 95.94 370 SER A N 1
ATOM 3001 C CA . SER A 1 370 ? 18.763 2.946 -15.051 1.00 95.94 370 SER A CA 1
ATOM 3002 C C . SER A 1 370 ? 19.176 3.497 -16.402 1.00 95.94 370 SER A C 1
ATOM 3004 O O . SER A 1 370 ? 18.440 3.371 -17.378 1.00 95.94 370 SER A O 1
ATOM 3006 N N . GLN A 1 371 ? 20.336 4.131 -16.468 1.00 95.44 371 GLN A N 1
ATOM 3007 C CA . GLN A 1 371 ? 20.880 4.662 -17.707 1.00 95.44 371 GLN A CA 1
ATOM 3008 C C . GLN A 1 371 ? 22.400 4.649 -17.652 1.00 95.44 371 GLN A C 1
ATOM 3010 O O . GLN A 1 371 ? 22.987 4.866 -16.593 1.00 95.44 371 GLN A O 1
ATOM 3015 N N . VAL A 1 372 ? 23.019 4.409 -18.799 1.00 94.94 372 VAL A N 1
ATOM 3016 C CA . VAL A 1 372 ? 24.463 4.450 -18.990 1.00 94.94 372 VAL A CA 1
ATOM 3017 C C . VAL A 1 372 ? 24.739 5.133 -20.321 1.00 94.94 372 VAL A C 1
ATOM 3019 O O . VAL A 1 372 ? 24.151 4.805 -21.353 1.00 94.94 372 VAL A O 1
ATOM 3022 N N . ASP A 1 373 ? 25.634 6.108 -20.277 1.00 91.00 373 ASP A N 1
ATOM 3023 C CA . ASP A 1 373 ? 26.144 6.811 -21.440 1.00 91.00 373 ASP A CA 1
ATOM 3024 C C . ASP A 1 373 ? 27.548 6.287 -21.753 1.00 91.00 373 ASP A C 1
ATOM 3026 O O . ASP A 1 373 ? 28.464 6.466 -20.955 1.00 91.00 373 ASP A O 1
ATOM 3030 N N . GLN A 1 374 ? 27.727 5.673 -22.919 1.00 86.56 374 GLN A N 1
ATOM 3031 C CA . GLN A 1 374 ? 28.990 5.079 -23.341 1.00 86.56 374 GLN A CA 1
ATOM 3032 C C . GLN A 1 374 ? 29.454 5.698 -24.660 1.00 86.56 374 GLN A C 1
ATOM 3034 O O . GLN A 1 374 ? 28.687 5.821 -25.617 1.00 86.56 374 GLN A O 1
ATOM 3039 N N . ARG A 1 375 ? 30.723 6.109 -24.716 1.00 85.00 375 ARG A N 1
ATOM 3040 C CA . ARG A 1 375 ? 31.360 6.503 -25.979 1.00 85.00 375 ARG A CA 1
ATOM 3041 C C . ARG A 1 375 ? 31.792 5.256 -26.724 1.00 85.00 375 ARG A C 1
ATOM 3043 O O . ARG A 1 375 ? 32.288 4.325 -26.092 1.00 85.00 375 ARG A O 1
ATOM 3050 N N . VAL A 1 376 ? 31.594 5.275 -28.034 1.00 81.06 376 VAL A N 1
ATOM 3051 C CA . VAL A 1 376 ? 31.854 4.123 -28.884 1.00 81.06 376 VAL A CA 1
ATOM 3052 C C . VAL A 1 376 ? 32.490 4.514 -30.212 1.00 81.06 376 VAL A C 1
ATOM 3054 O O . VAL A 1 376 ? 32.243 5.605 -30.734 1.00 81.06 376 VAL A O 1
ATOM 3057 N N . ALA A 1 377 ? 33.277 3.595 -30.756 1.00 80.12 377 ALA A N 1
ATOM 3058 C CA . ALA A 1 377 ? 33.912 3.655 -32.059 1.00 80.12 377 ALA A CA 1
ATOM 3059 C C . ALA A 1 377 ? 33.569 2.405 -32.900 1.00 80.12 377 ALA A C 1
ATOM 3061 O O . ALA A 1 377 ? 33.178 1.368 -32.357 1.00 80.12 377 ALA A O 1
ATOM 3062 N N . PRO A 1 378 ? 33.687 2.474 -34.239 1.00 79.88 378 PRO A N 1
ATOM 3063 C CA . PRO A 1 378 ? 33.580 1.288 -35.085 1.00 79.88 378 PRO A CA 1
ATOM 3064 C C . PRO A 1 378 ? 34.621 0.229 -34.698 1.00 79.88 378 PRO A C 1
ATOM 3066 O O . PRO A 1 378 ? 35.803 0.544 -34.591 1.00 79.88 378 PRO A O 1
ATOM 3069 N N . GLY A 1 379 ? 34.186 -1.019 -34.530 1.00 80.94 379 GLY A N 1
ATOM 3070 C CA . GLY A 1 379 ? 35.009 -2.139 -34.064 1.00 80.94 379 GLY A CA 1
ATOM 3071 C C . GLY A 1 379 ? 34.894 -2.429 -32.565 1.00 80.94 379 GLY A C 1
ATOM 3072 O O . GLY A 1 379 ? 35.365 -3.477 -32.131 1.00 80.94 379 GLY A O 1
ATOM 3073 N N . ASP A 1 380 ? 34.253 -1.553 -31.786 1.00 84.31 380 ASP A N 1
ATOM 3074 C CA . ASP A 1 380 ? 34.040 -1.784 -30.357 1.00 84.31 380 ASP A CA 1
ATOM 3075 C C . ASP A 1 380 ? 33.020 -2.907 -30.114 1.00 84.31 380 ASP A C 1
ATOM 3077 O O . ASP A 1 380 ? 31.949 -2.939 -30.729 1.00 84.31 380 ASP A O 1
ATOM 3081 N N . ASP A 1 381 ? 33.328 -3.770 -29.145 1.00 89.12 381 ASP A N 1
ATOM 3082 C CA . ASP A 1 381 ? 32.394 -4.721 -28.543 1.00 89.12 381 ASP A CA 1
ATOM 3083 C C . ASP A 1 381 ? 32.327 -4.460 -27.034 1.00 89.12 381 ASP A C 1
ATOM 3085 O O . ASP A 1 381 ? 33.285 -4.688 -26.291 1.00 89.12 381 ASP A O 1
ATOM 3089 N N . ILE A 1 382 ? 31.209 -3.895 -26.580 1.00 90.81 382 ILE A N 1
ATOM 3090 C CA . ILE A 1 382 ? 31.042 -3.407 -25.209 1.00 90.81 382 ILE A CA 1
ATOM 3091 C C . ILE A 1 382 ? 29.853 -4.074 -24.529 1.00 90.81 382 ILE A C 1
ATOM 3093 O O . ILE A 1 382 ? 28.823 -4.356 -25.137 1.00 90.81 382 ILE A O 1
ATOM 3097 N N . THR A 1 383 ? 29.960 -4.271 -23.215 1.00 93.88 383 THR A N 1
ATOM 3098 C CA . THR A 1 383 ? 28.837 -4.718 -22.384 1.00 93.88 383 THR A CA 1
ATOM 3099 C C . THR A 1 383 ? 28.453 -3.625 -21.400 1.00 93.88 383 THR A C 1
ATOM 3101 O O . THR A 1 383 ? 29.228 -3.257 -20.519 1.00 93.88 383 THR A O 1
ATOM 3104 N N . VAL A 1 384 ? 27.226 -3.130 -21.526 1.00 93.81 384 VAL A N 1
ATOM 3105 C CA . VAL A 1 384 ? 26.632 -2.142 -20.627 1.00 93.81 384 VAL A CA 1
ATOM 3106 C C . VAL A 1 384 ? 25.712 -2.850 -19.646 1.00 93.81 384 VAL A C 1
ATOM 3108 O O . VAL A 1 384 ? 24.844 -3.616 -20.047 1.00 93.81 384 VAL A O 1
ATOM 3111 N N . ASN A 1 385 ? 25.864 -2.575 -18.353 1.00 95.69 385 ASN A N 1
ATOM 3112 C CA . ASN A 1 385 ? 25.029 -3.181 -17.323 1.00 95.69 385 ASN A CA 1
ATOM 3113 C C . ASN A 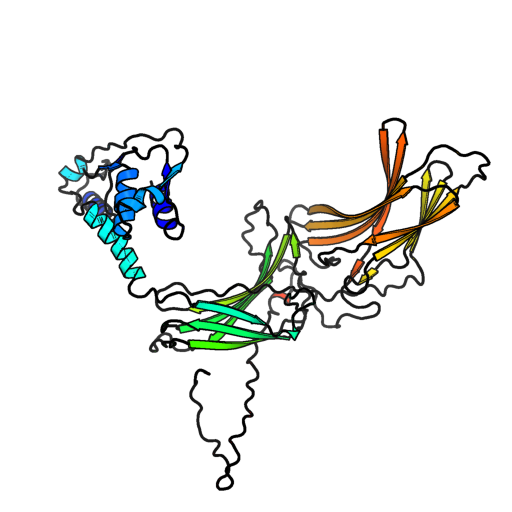1 385 ? 24.027 -2.172 -16.758 1.00 95.69 385 ASN A C 1
ATOM 3115 O O . ASN A 1 385 ? 24.419 -1.226 -16.073 1.00 95.69 385 ASN A O 1
ATOM 3119 N N . LEU A 1 386 ? 22.738 -2.399 -17.002 1.00 96.12 386 LEU A N 1
ATOM 3120 C CA . LEU A 1 386 ? 21.655 -1.611 -16.409 1.00 96.12 386 LEU A CA 1
ATOM 3121 C C . LEU A 1 386 ? 21.230 -2.225 -15.072 1.00 96.12 386 LEU A C 1
ATOM 3123 O O . LEU A 1 386 ? 21.155 -3.443 -14.944 1.00 96.12 386 LEU A O 1
ATOM 3127 N N . HIS A 1 387 ? 20.930 -1.394 -14.080 1.00 94.88 387 HIS A N 1
ATOM 3128 C CA . HIS A 1 387 ? 20.417 -1.852 -12.786 1.00 94.88 387 HIS A CA 1
ATOM 3129 C C . HIS A 1 387 ? 18.907 -2.114 -12.858 1.00 94.88 387 HIS A C 1
ATOM 3131 O O . HIS A 1 387 ? 18.184 -1.422 -13.579 1.00 94.88 387 HIS A O 1
ATOM 3137 N N . LEU A 1 388 ? 18.439 -3.109 -12.101 1.00 93.12 388 LEU A N 1
ATOM 3138 C CA . LEU A 1 388 ? 17.012 -3.385 -11.918 1.00 93.12 388 LEU A CA 1
ATOM 3139 C C . LEU A 1 388 ? 16.351 -2.335 -10.993 1.00 93.12 388 LEU A C 1
ATOM 3141 O O . LEU A 1 388 ? 17.059 -1.604 -10.293 1.00 93.12 388 LEU A O 1
ATOM 3145 N N . PRO A 1 389 ? 15.006 -2.243 -10.972 1.00 89.38 389 PRO A N 1
ATOM 3146 C CA . PRO A 1 389 ? 14.285 -1.351 -10.062 1.00 89.38 389 PRO A CA 1
ATOM 3147 C C . PRO A 1 389 ? 14.591 -1.655 -8.585 1.00 89.38 389 PRO A C 1
ATOM 3149 O O . PRO A 1 389 ? 14.401 -2.779 -8.124 1.00 89.38 389 PRO A O 1
ATOM 3152 N N . GLN A 1 390 ? 15.046 -0.655 -7.821 1.00 85.19 390 GLN A N 1
ATOM 3153 C CA . GLN A 1 390 ? 15.398 -0.824 -6.397 1.00 85.19 390 GLN A CA 1
ATOM 3154 C C . GLN A 1 390 ? 14.181 -1.100 -5.496 1.00 85.19 390 GLN A C 1
ATOM 3156 O O . GLN A 1 390 ? 14.300 -1.757 -4.455 1.00 85.19 390 GLN A O 1
ATOM 3161 N N . ASP A 1 391 ? 13.016 -0.610 -5.923 1.00 82.75 391 ASP A N 1
ATOM 3162 C CA . ASP A 1 391 ? 11.703 -0.834 -5.313 1.00 82.75 391 ASP A CA 1
ATOM 3163 C C . ASP A 1 391 ? 11.129 -2.230 -5.621 1.00 82.75 391 ASP A C 1
ATOM 3165 O O . ASP A 1 391 ? 10.021 -2.537 -5.189 1.00 82.75 391 ASP A O 1
ATOM 3169 N N . GLN A 1 392 ? 11.879 -3.068 -6.356 1.00 85.06 392 GLN A N 1
ATOM 3170 C CA . GLN A 1 392 ? 11.506 -4.432 -6.749 1.00 85.06 392 GLN A CA 1
ATOM 3171 C C . GLN A 1 392 ? 10.161 -4.500 -7.484 1.00 85.06 392 GLN A C 1
ATOM 3173 O O . GLN A 1 392 ? 9.480 -5.523 -7.488 1.00 85.06 392 GLN A O 1
ATOM 3178 N N . THR A 1 393 ? 9.785 -3.405 -8.148 1.00 87.62 393 THR A N 1
ATOM 3179 C CA . THR A 1 393 ? 8.575 -3.364 -8.965 1.00 87.62 393 THR A CA 1
ATOM 3180 C C . THR A 1 393 ? 8.685 -4.323 -10.148 1.00 87.62 393 THR A C 1
ATOM 3182 O O . THR A 1 393 ? 9.679 -4.358 -10.875 1.00 87.62 393 THR A O 1
ATOM 3185 N N . VAL A 1 394 ? 7.638 -5.123 -10.322 1.00 90.56 394 VAL A N 1
ATOM 3186 C CA . VAL A 1 394 ? 7.553 -6.200 -11.313 1.00 90.56 394 VAL A CA 1
ATOM 3187 C C . VAL A 1 394 ? 6.734 -5.771 -12.524 1.00 90.56 394 VAL A C 1
ATOM 3189 O O . VAL A 1 394 ? 5.979 -4.799 -12.476 1.00 90.56 394 VAL A O 1
ATOM 3192 N N . THR A 1 395 ? 6.864 -6.503 -13.631 1.00 90.88 395 THR A N 1
ATOM 3193 C CA . THR A 1 395 ? 6.021 -6.270 -14.810 1.00 90.88 395 THR A CA 1
ATOM 3194 C C . THR A 1 395 ? 4.601 -6.731 -14.521 1.00 90.88 395 THR A C 1
ATOM 3196 O O . THR A 1 395 ? 4.375 -7.879 -14.148 1.00 90.88 395 THR A O 1
ATOM 3199 N N . LEU A 1 396 ? 3.631 -5.840 -14.706 1.00 87.06 396 LEU A N 1
ATOM 3200 C CA . LEU A 1 396 ? 2.232 -6.095 -14.391 1.00 87.06 396 LEU A CA 1
ATOM 3201 C C . LEU A 1 396 ? 1.363 -5.786 -15.603 1.00 87.06 396 LEU A C 1
ATOM 3203 O O . LEU A 1 396 ? 1.175 -4.630 -15.965 1.00 87.06 396 LEU A O 1
ATOM 3207 N N . CYS A 1 397 ? 0.811 -6.830 -16.220 1.00 76.12 397 CYS A N 1
ATOM 3208 C CA . CYS A 1 397 ? -0.011 -6.708 -17.431 1.00 76.12 397 CYS A CA 1
ATOM 3209 C C . CYS A 1 397 ? -1.416 -7.312 -17.284 1.00 76.12 397 CYS A C 1
ATOM 3211 O O . CYS A 1 397 ? -2.152 -7.381 -18.261 1.00 76.12 397 CYS A O 1
ATOM 3213 N N . TYR A 1 398 ? -1.784 -7.801 -16.095 1.00 72.94 398 TYR A N 1
ATOM 3214 C CA . TYR A 1 398 ? -3.064 -8.489 -15.876 1.00 72.94 398 TYR A CA 1
ATOM 3215 C C . TYR A 1 398 ? -4.181 -7.588 -15.335 1.00 72.94 398 TYR A C 1
ATOM 3217 O O . TYR A 1 398 ? -5.345 -7.972 -15.393 1.00 72.94 398 TYR A O 1
ATOM 3225 N N . SER A 1 399 ? -3.856 -6.402 -14.821 1.00 72.69 399 SER A N 1
ATOM 3226 C CA . SER A 1 399 ? -4.860 -5.447 -14.348 1.00 72.69 399 SER A CA 1
ATOM 3227 C C . SER A 1 399 ? -5.447 -4.659 -15.521 1.00 72.69 399 SER A C 1
ATOM 3229 O O . SER A 1 399 ? -4.720 -4.198 -16.398 1.00 72.69 399 SER A O 1
ATOM 3231 N N . LYS A 1 400 ? -6.774 -4.468 -15.526 1.00 68.44 400 LYS A N 1
ATOM 3232 C CA . LYS A 1 400 ? -7.457 -3.609 -16.512 1.00 68.44 400 LYS A CA 1
ATOM 3233 C C . LYS A 1 400 ? -7.337 -2.119 -16.207 1.00 68.44 400 LYS A C 1
ATOM 3235 O O . LYS A 1 400 ? -7.567 -1.309 -17.094 1.00 68.44 400 LYS A O 1
ATOM 3240 N N . ARG A 1 401 ? -7.020 -1.758 -14.961 1.00 72.12 401 ARG A N 1
ATOM 3241 C CA . ARG A 1 401 ? -6.947 -0.365 -14.492 1.00 72.12 401 ARG A CA 1
ATOM 3242 C C . ARG A 1 401 ? -5.562 0.228 -14.591 1.00 72.12 401 ARG A C 1
ATOM 3244 O O . ARG A 1 401 ? -5.434 1.442 -14.681 1.00 72.12 401 ARG A O 1
ATOM 3251 N N . PHE A 1 402 ? -4.534 -0.604 -14.532 1.00 81.12 402 PHE A N 1
ATOM 3252 C CA . PHE A 1 402 ? -3.177 -0.132 -14.703 1.00 81.12 402 PHE A CA 1
ATOM 3253 C C . PHE A 1 402 ? -2.255 -1.239 -15.191 1.00 81.12 402 PHE A C 1
ATOM 3255 O O . PHE A 1 402 ? -2.487 -2.413 -14.916 1.00 81.12 402 PHE A O 1
ATOM 3262 N N . SER A 1 403 ? -1.186 -0.859 -15.872 1.00 87.56 403 SER A N 1
ATOM 3263 C CA . SER A 1 403 ? -0.118 -1.759 -16.276 1.00 87.56 403 SER A CA 1
ATOM 3264 C C . SER A 1 403 ? 1.240 -1.146 -15.973 1.00 87.56 403 SER A C 1
ATOM 3266 O O . SER A 1 403 ? 1.410 0.073 -16.018 1.00 87.56 403 SER A O 1
ATOM 3268 N N . ILE A 1 404 ? 2.210 -2.007 -15.691 1.00 90.50 404 ILE A N 1
ATOM 3269 C CA . ILE A 1 404 ? 3.615 -1.647 -15.540 1.00 90.50 404 ILE A CA 1
ATOM 3270 C C . ILE A 1 404 ? 4.395 -2.453 -16.572 1.00 90.50 404 ILE A C 1
ATOM 3272 O O . ILE A 1 404 ? 4.433 -3.681 -16.493 1.00 90.50 404 ILE A O 1
ATOM 3276 N N . ASP A 1 405 ? 5.011 -1.767 -17.528 1.00 92.94 405 ASP A N 1
ATOM 3277 C CA . ASP A 1 405 ? 5.883 -2.363 -18.536 1.00 92.94 405 ASP A CA 1
ATOM 3278 C C . ASP A 1 405 ? 7.286 -1.767 -18.476 1.00 92.94 405 ASP A C 1
ATOM 3280 O O . ASP A 1 405 ? 7.486 -0.622 -18.071 1.00 92.94 405 ASP A O 1
ATOM 3284 N N . TYR A 1 406 ? 8.281 -2.550 -18.879 1.00 94.94 406 TYR A N 1
ATOM 3285 C CA . TYR A 1 406 ? 9.663 -2.100 -18.917 1.00 94.94 406 TYR A CA 1
ATOM 3286 C C . TYR A 1 406 ? 10.209 -2.225 -20.321 1.00 94.94 406 TYR A C 1
ATOM 3288 O O . TYR A 1 406 ? 9.926 -3.180 -21.046 1.00 94.94 406 TYR A O 1
ATOM 3296 N N . ARG A 1 407 ? 11.013 -1.239 -20.715 1.00 95.56 407 ARG A N 1
ATOM 3297 C CA . ARG A 1 407 ? 11.694 -1.248 -22.004 1.00 95.56 407 ARG A CA 1
ATOM 3298 C C . ARG A 1 407 ? 13.144 -0.836 -21.850 1.00 95.56 407 ARG A C 1
ATOM 3300 O O . ARG A 1 407 ? 13.433 0.222 -21.284 1.00 95.56 407 ARG A O 1
ATOM 3307 N N . VAL A 1 408 ? 14.038 -1.636 -22.416 1.00 96.06 408 VAL A N 1
ATOM 3308 C CA . VAL A 1 408 ? 15.417 -1.222 -22.663 1.00 96.06 408 VAL A CA 1
ATOM 3309 C C . VAL A 1 408 ? 15.450 -0.449 -23.966 1.00 96.06 408 VAL A C 1
ATOM 3311 O O . VAL A 1 408 ? 15.082 -0.948 -25.026 1.00 96.06 408 VAL A O 1
ATOM 3314 N N . GLY A 1 409 ? 15.838 0.812 -23.873 1.00 94.38 409 GLY A N 1
ATOM 3315 C CA . GLY A 1 409 ? 15.988 1.689 -25.012 1.00 94.38 409 GLY A CA 1
ATOM 3316 C C . GLY A 1 409 ? 17.448 1.999 -25.275 1.00 94.38 409 GLY A C 1
ATOM 3317 O O . GLY A 1 409 ? 18.245 2.184 -24.357 1.00 94.38 409 GLY A O 1
ATOM 3318 N N . ILE A 1 410 ? 17.775 2.104 -26.556 1.00 92.94 410 ILE A N 1
ATOM 3319 C CA . ILE A 1 410 ? 19.082 2.556 -27.018 1.00 92.94 410 ILE A CA 1
ATOM 3320 C C . ILE A 1 410 ? 18.844 3.791 -27.866 1.00 92.94 410 ILE A C 1
ATOM 3322 O O . ILE A 1 410 ? 17.945 3.842 -28.709 1.00 92.94 410 ILE A O 1
ATOM 3326 N N . SER A 1 411 ? 19.622 4.828 -27.606 1.00 92.25 411 SER A N 1
ATOM 3327 C CA . SER A 1 411 ? 19.596 6.063 -28.376 1.00 92.25 411 SER A CA 1
ATOM 3328 C C . SER A 1 411 ? 21.010 6.535 -28.632 1.00 92.25 411 SER A C 1
ATOM 3330 O O . SER A 1 411 ? 21.892 6.306 -27.815 1.00 92.25 411 SER A O 1
ATOM 3332 N N . VAL A 1 412 ? 21.215 7.214 -29.748 1.00 88.50 412 VAL A N 1
ATOM 3333 C CA . VAL A 1 412 ? 22.495 7.831 -30.073 1.00 88.50 412 VAL A CA 1
ATOM 3334 C C . VAL A 1 412 ? 22.386 9.329 -29.867 1.00 88.50 412 VAL A C 1
ATOM 3336 O O . VAL A 1 412 ? 21.423 9.961 -30.307 1.00 88.50 412 VAL A O 1
ATOM 3339 N N . LYS A 1 413 ? 23.372 9.876 -29.160 1.00 85.94 413 LYS A N 1
ATOM 3340 C CA . LYS A 1 413 ? 23.610 11.305 -29.022 1.00 85.94 413 LYS A CA 1
ATOM 3341 C C . LYS A 1 413 ? 24.715 11.688 -30.002 1.00 85.94 413 LYS A C 1
ATOM 3343 O O . LYS A 1 413 ? 25.849 11.224 -29.880 1.00 85.94 413 LYS A O 1
ATOM 3348 N N . THR A 1 414 ? 24.371 12.528 -30.965 1.00 77.88 414 THR A N 1
ATOM 3349 C CA . THR A 1 414 ? 25.301 13.104 -31.940 1.00 77.88 414 THR A CA 1
ATOM 3350 C C . THR A 1 414 ? 25.479 14.579 -31.642 1.00 77.88 414 THR A C 1
ATOM 3352 O O . THR A 1 414 ? 24.507 15.306 -31.435 1.00 77.88 414 THR A O 1
ATOM 3355 N N . ARG A 1 415 ? 26.731 15.030 -31.593 1.00 70.81 415 ARG A N 1
ATOM 3356 C CA . ARG A 1 415 ? 27.055 16.443 -31.419 1.00 70.81 415 ARG A CA 1
ATOM 3357 C C . ARG A 1 415 ? 27.248 17.080 -32.793 1.00 70.81 415 ARG A C 1
ATOM 3359 O O . ARG A 1 415 ? 28.113 16.657 -33.550 1.00 70.81 415 ARG A O 1
ATOM 3366 N N . HIS A 1 416 ? 26.461 18.104 -33.091 1.00 71.25 416 HIS A N 1
ATOM 3367 C CA . HIS A 1 416 ? 26.605 18.952 -34.271 1.00 71.25 416 HIS A CA 1
ATOM 3368 C C . HIS A 1 416 ? 26.988 20.359 -33.793 1.00 71.25 416 HIS A C 1
ATOM 3370 O O . HIS A 1 416 ? 26.130 21.198 -33.521 1.00 71.25 416 HIS A O 1
ATOM 3376 N N . GLY A 1 417 ? 28.289 20.596 -33.597 1.00 70.56 417 GLY A N 1
ATOM 3377 C CA . GLY A 1 417 ? 28.792 21.853 -33.030 1.00 70.56 417 GLY A CA 1
ATOM 3378 C C . GLY A 1 417 ? 28.305 22.082 -31.583 1.00 70.56 417 GLY A C 1
ATOM 3379 O O . GLY A 1 417 ? 28.598 21.251 -30.712 1.00 70.56 417 GLY A O 1
ATOM 3380 N N . PRO A 1 418 ? 27.586 23.182 -31.278 1.00 71.06 418 PRO A N 1
ATOM 3381 C CA . PRO A 1 418 ? 27.026 23.430 -29.945 1.00 71.06 418 PRO A CA 1
ATOM 3382 C C . PRO A 1 418 ? 25.733 22.643 -29.660 1.00 71.06 418 PRO A C 1
ATOM 3384 O O . PRO A 1 418 ? 25.325 22.555 -28.505 1.00 71.06 418 PRO A O 1
ATOM 3387 N N . LEU A 1 419 ? 25.089 22.055 -30.676 1.00 72.62 419 LEU A N 1
ATOM 3388 C CA . LEU A 1 419 ? 23.827 21.327 -30.531 1.00 72.62 419 LEU A CA 1
ATOM 3389 C C . LEU A 1 419 ? 24.065 19.824 -30.343 1.00 72.62 419 LEU A C 1
ATOM 3391 O O . LEU A 1 419 ? 24.906 19.222 -31.012 1.00 72.62 419 LEU A O 1
ATOM 3395 N N . ILE A 1 420 ? 23.288 19.201 -29.455 1.00 76.81 420 ILE A N 1
ATOM 3396 C CA . ILE A 1 420 ? 23.271 17.746 -29.257 1.00 76.81 420 ILE A CA 1
ATOM 3397 C C . ILE A 1 420 ? 21.915 17.220 -29.720 1.00 76.81 420 ILE A C 1
ATOM 3399 O O . ILE A 1 420 ? 20.879 17.575 -29.162 1.00 76.81 420 ILE A O 1
ATOM 3403 N N . THR A 1 421 ? 21.920 16.347 -30.723 1.00 80.75 421 THR A N 1
ATOM 3404 C CA . THR A 1 421 ? 20.725 15.649 -31.204 1.00 80.75 421 THR A CA 1
ATOM 3405 C C . THR A 1 421 ? 20.667 14.252 -30.594 1.00 80.75 421 THR A C 1
ATOM 3407 O O . THR A 1 421 ? 21.664 13.532 -30.557 1.00 80.75 421 THR A O 1
ATOM 3410 N N . LYS A 1 422 ? 19.493 13.853 -30.087 1.00 85.38 422 LYS A N 1
ATOM 3411 C CA . LYS A 1 422 ? 19.250 12.513 -29.532 1.00 85.38 422 LYS A CA 1
ATOM 3412 C C . LYS A 1 422 ? 18.276 11.761 -30.430 1.00 85.38 422 LYS A C 1
ATOM 3414 O O . LYS A 1 422 ? 17.104 12.120 -30.505 1.00 85.38 422 LYS A O 1
ATOM 3419 N N . LYS A 1 423 ? 18.740 10.689 -31.069 1.00 86.31 423 LYS A N 1
ATOM 3420 C CA . LYS A 1 423 ? 17.917 9.813 -31.912 1.00 86.31 423 LYS A CA 1
ATOM 3421 C C . LYS A 1 423 ? 17.664 8.490 -31.197 1.00 86.31 423 LYS A C 1
ATOM 3423 O O . LYS A 1 423 ? 18.610 7.799 -30.821 1.00 86.31 423 LYS A O 1
ATOM 3428 N N . LYS A 1 424 ? 16.395 8.121 -30.995 1.00 89.25 424 LYS A N 1
ATOM 3429 C CA . LYS A 1 424 ? 16.029 6.792 -30.479 1.00 89.25 424 LYS A CA 1
ATOM 3430 C C . LYS A 1 424 ? 16.285 5.756 -31.574 1.00 89.25 424 LYS A C 1
ATOM 3432 O O . LYS A 1 424 ? 15.779 5.911 -32.679 1.00 89.25 424 LYS A O 1
ATOM 3437 N N . LEU A 1 425 ? 17.083 4.744 -31.257 1.00 87.81 425 LEU A N 1
ATOM 3438 C CA . LEU A 1 425 ? 17.416 3.657 -32.171 1.00 87.81 425 LEU A CA 1
ATOM 3439 C C . LEU A 1 425 ? 16.521 2.451 -31.928 1.00 87.81 425 LEU A C 1
ATOM 3441 O O . LEU A 1 425 ? 15.952 1.919 -32.871 1.00 87.81 425 LEU A O 1
ATOM 3445 N N . LEU A 1 426 ? 16.372 2.063 -30.659 1.00 92.00 426 LEU A N 1
ATOM 3446 C CA . LEU A 1 426 ? 15.698 0.824 -30.303 1.00 92.00 426 LEU A CA 1
ATOM 3447 C C . LEU A 1 426 ? 14.873 0.932 -29.017 1.00 92.00 426 LEU A C 1
ATOM 3449 O O . LEU A 1 426 ? 15.094 1.820 -28.187 1.00 92.00 426 LEU A O 1
ATOM 3453 N N . SER A 1 427 ? 13.891 0.038 -28.871 1.00 93.25 427 SER A N 1
ATOM 3454 C CA . SER A 1 427 ? 13.029 -0.097 -27.697 1.00 93.25 427 SER A CA 1
ATOM 3455 C C . SER A 1 427 ? 12.597 -1.555 -27.505 1.00 93.25 427 SER A C 1
ATOM 3457 O O . SER A 1 427 ? 11.570 -1.962 -28.036 1.00 93.25 427 SER A O 1
ATOM 3459 N N . ILE A 1 428 ? 13.342 -2.316 -26.712 1.00 93.12 428 ILE A N 1
ATOM 3460 C CA . ILE A 1 428 ? 13.102 -3.743 -26.471 1.00 93.12 428 ILE A CA 1
ATOM 3461 C C . ILE A 1 428 ? 12.248 -3.909 -25.206 1.00 93.12 428 ILE A C 1
ATOM 3463 O O . ILE A 1 428 ? 12.643 -3.384 -24.161 1.00 93.12 428 ILE A O 1
ATOM 3467 N N . PRO A 1 429 ? 11.094 -4.598 -25.251 1.00 93.44 429 PRO A N 1
ATOM 3468 C CA . PRO A 1 429 ? 10.321 -4.905 -24.051 1.00 93.44 429 PRO A CA 1
ATOM 3469 C C . PRO A 1 429 ? 11.050 -5.928 -23.169 1.00 93.44 429 PRO A C 1
ATOM 3471 O O . PRO A 1 429 ? 11.574 -6.922 -23.666 1.00 93.44 429 PRO A O 1
ATOM 3474 N N . ILE A 1 430 ? 11.060 -5.691 -21.856 1.00 91.69 430 ILE A N 1
ATOM 3475 C CA . ILE A 1 430 ? 11.613 -6.605 -20.849 1.00 91.69 430 ILE A CA 1
ATOM 3476 C C . ILE A 1 430 ? 10.537 -6.936 -19.822 1.00 91.69 430 ILE A C 1
ATOM 3478 O O . ILE A 1 430 ? 9.750 -6.074 -19.434 1.00 91.69 430 ILE A O 1
ATOM 3482 N N . THR A 1 431 ? 10.528 -8.191 -19.378 1.00 91.38 431 THR A N 1
ATOM 3483 C CA . THR A 1 431 ? 9.626 -8.685 -18.336 1.00 91.38 431 THR A CA 1
ATOM 3484 C C . THR A 1 431 ? 10.385 -8.925 -17.036 1.00 91.38 431 THR A C 1
ATOM 3486 O O . THR A 1 431 ? 11.417 -9.590 -17.013 1.00 91.38 431 THR A O 1
ATOM 3489 N N . PHE A 1 432 ? 9.843 -8.421 -15.937 1.00 92.31 432 PHE A N 1
ATOM 3490 C CA . PHE A 1 432 ? 10.310 -8.699 -14.586 1.00 92.31 432 PHE A CA 1
ATOM 3491 C C . PHE A 1 432 ? 9.335 -9.632 -13.874 1.00 92.31 432 PHE A C 1
ATOM 3493 O O . PHE A 1 432 ? 8.175 -9.261 -13.677 1.00 92.31 432 PHE A O 1
ATOM 3500 N N . GLY A 1 433 ? 9.814 -10.821 -13.509 1.00 91.62 433 GLY A N 1
ATOM 3501 C CA . GLY A 1 433 ? 9.070 -11.833 -12.759 1.00 91.62 433 GLY A CA 1
ATOM 3502 C C . GLY A 1 433 ? 9.571 -11.981 -11.321 1.00 91.62 433 GLY A C 1
ATOM 3503 O O . GLY A 1 433 ? 10.613 -11.438 -10.947 1.00 91.62 433 GLY A O 1
ATOM 3504 N N . THR A 1 434 ? 8.813 -12.722 -10.513 1.00 91.31 434 THR A N 1
ATOM 3505 C CA . THR A 1 434 ? 9.146 -13.038 -9.113 1.00 91.31 434 THR A CA 1
ATOM 3506 C C . THR A 1 434 ? 9.568 -14.487 -8.919 1.00 91.31 434 THR A C 1
ATOM 3508 O O . THR A 1 434 ? 10.316 -14.782 -7.990 1.00 91.31 434 THR A O 1
ATOM 3511 N N . LEU A 1 435 ? 9.129 -15.390 -9.799 1.00 90.19 435 LEU A N 1
ATOM 3512 C CA . LEU A 1 435 ? 9.520 -16.793 -9.767 1.00 90.19 435 LEU A CA 1
ATOM 3513 C C . LEU A 1 435 ? 10.891 -17.014 -10.416 1.00 90.19 435 LEU A C 1
ATOM 3515 O O . LEU A 1 435 ? 11.205 -16.334 -11.405 1.00 90.19 435 LEU A O 1
ATOM 3519 N N . PRO A 1 436 ? 11.704 -17.951 -9.895 1.00 87.56 436 PRO A N 1
ATOM 3520 C CA . PRO A 1 436 ? 12.953 -18.367 -10.524 1.00 87.56 436 PRO A CA 1
ATOM 3521 C C . PRO A 1 436 ? 12.759 -18.747 -11.991 1.00 87.56 436 PRO A C 1
ATOM 3523 O O . PRO A 1 436 ? 11.679 -19.184 -12.403 1.00 87.56 436 PRO A O 1
ATOM 3526 N N . VAL A 1 437 ? 13.815 -18.611 -12.789 1.00 83.12 437 VAL A N 1
ATOM 3527 C CA . VAL A 1 437 ? 13.778 -19.042 -14.192 1.00 83.12 437 VAL A CA 1
ATOM 3528 C C . VAL A 1 437 ? 13.465 -20.539 -14.248 1.00 83.12 437 VAL A C 1
ATOM 3530 O O . VAL A 1 437 ? 14.140 -21.349 -13.621 1.00 83.12 437 VAL A O 1
ATOM 3533 N N . GLY A 1 438 ? 12.427 -20.915 -14.994 1.00 78.81 438 GLY A N 1
ATOM 3534 C CA . GLY A 1 438 ? 11.997 -22.310 -15.102 1.00 78.81 438 GLY A CA 1
ATOM 3535 C C . GLY A 1 438 ? 10.869 -22.720 -14.153 1.00 78.81 438 GLY A C 1
ATOM 3536 O O . GLY A 1 438 ? 10.187 -23.709 -14.420 1.00 78.81 438 GLY A O 1
ATOM 3537 N N . ALA A 1 439 ? 10.629 -21.957 -13.084 1.00 86.81 439 ALA A N 1
ATOM 3538 C CA . ALA A 1 439 ? 9.538 -22.227 -12.159 1.00 86.81 439 ALA A CA 1
ATOM 3539 C C . ALA A 1 439 ? 8.185 -21.816 -12.758 1.00 86.81 439 ALA A C 1
ATOM 3541 O O . ALA A 1 439 ? 8.069 -20.831 -13.492 1.00 86.81 439 ALA A O 1
ATOM 3542 N N . ARG A 1 440 ? 7.149 -22.588 -12.427 1.00 86.69 440 ARG A N 1
ATOM 3543 C CA . ARG A 1 440 ? 5.777 -22.379 -12.898 1.00 86.69 440 ARG A CA 1
ATOM 3544 C C . ARG A 1 440 ? 4.904 -21.892 -11.757 1.00 86.69 440 ARG A C 1
ATOM 3546 O O . ARG A 1 440 ? 5.042 -22.350 -10.624 1.00 86.69 440 ARG A O 1
ATOM 3553 N N . ALA A 1 441 ? 4.002 -20.973 -12.068 1.00 87.25 441 ALA A N 1
ATOM 3554 C CA . ALA A 1 441 ? 2.967 -20.570 -11.138 1.00 87.25 441 ALA A CA 1
ATOM 3555 C C . ALA A 1 441 ? 2.011 -21.751 -10.869 1.00 87.25 441 ALA A C 1
ATOM 3557 O O . ALA A 1 441 ? 1.810 -22.588 -11.757 1.00 87.25 441 ALA A O 1
ATOM 3558 N N . PRO A 1 442 ? 1.404 -21.831 -9.670 1.00 88.69 442 PRO A N 1
ATOM 3559 C CA . PRO A 1 442 ? 0.363 -22.815 -9.388 1.00 88.69 442 PRO A CA 1
ATOM 3560 C C . PRO A 1 442 ? -0.759 -22.756 -10.432 1.00 88.69 442 PRO A C 1
ATOM 3562 O O . PRO A 1 442 ? -1.189 -21.665 -10.806 1.00 88.69 442 PRO A O 1
ATOM 3565 N N . ALA A 1 443 ? -1.254 -23.914 -10.877 1.00 85.31 443 ALA A N 1
ATOM 3566 C CA . ALA A 1 443 ? -2.301 -23.987 -11.903 1.00 85.31 443 ALA A CA 1
ATOM 3567 C C . ALA A 1 443 ? -3.594 -23.264 -11.481 1.00 85.31 443 ALA A C 1
ATOM 3569 O O . ALA A 1 443 ? -4.243 -22.625 -12.306 1.00 85.31 443 ALA A O 1
ATOM 3570 N N . ASP A 1 444 ? -3.904 -23.302 -10.185 1.00 85.06 444 ASP A N 1
ATOM 3571 C CA . ASP A 1 444 ? -5.101 -22.693 -9.600 1.00 85.06 444 ASP A CA 1
ATOM 3572 C C . ASP A 1 444 ? -4.919 -21.196 -9.275 1.00 85.06 444 ASP A C 1
ATOM 3574 O O . ASP A 1 444 ? -5.809 -20.565 -8.701 1.00 85.06 444 ASP A O 1
ATOM 3578 N N . LEU A 1 445 ? -3.757 -20.605 -9.595 1.00 86.44 445 LEU A N 1
ATOM 3579 C CA . LEU A 1 445 ? -3.481 -19.197 -9.325 1.00 86.44 445 LEU A CA 1
ATOM 3580 C C . LEU A 1 445 ? -4.356 -18.301 -10.203 1.00 86.44 445 LEU A C 1
ATOM 3582 O O . LEU A 1 445 ? -4.153 -18.164 -11.410 1.00 86.44 445 LEU A O 1
ATOM 3586 N N . THR A 1 446 ? -5.297 -17.615 -9.565 1.00 83.50 446 THR A N 1
ATOM 3587 C CA . THR A 1 446 ? -6.197 -16.681 -10.247 1.00 83.50 446 THR A CA 1
ATOM 3588 C C . THR A 1 446 ? -5.572 -15.290 -10.320 1.00 83.50 446 THR A C 1
ATOM 3590 O O . THR A 1 446 ? -4.995 -14.798 -9.352 1.00 83.50 446 THR A O 1
ATOM 3593 N N . LYS A 1 447 ? -5.658 -14.627 -11.477 1.00 77.81 447 LYS A N 1
ATOM 3594 C CA . LYS A 1 447 ? -5.255 -13.218 -11.619 1.00 77.81 447 LYS A CA 1
ATOM 3595 C C . LYS A 1 447 ? -6.381 -12.346 -11.073 1.00 77.81 447 LYS A C 1
ATOM 3597 O O . LYS A 1 447 ? -7.528 -12.576 -11.436 1.00 77.81 447 LYS A O 1
ATOM 3602 N N . PHE A 1 448 ? -6.067 -11.360 -10.234 1.00 74.31 448 PHE A N 1
ATOM 3603 C CA . PHE A 1 448 ? -7.082 -10.414 -9.775 1.00 74.31 448 PHE A CA 1
ATOM 3604 C C . PHE A 1 448 ? -7.639 -9.614 -10.958 1.00 74.31 448 PHE A C 1
ATOM 3606 O O . PHE A 1 448 ? -6.871 -9.069 -11.760 1.00 74.31 448 PHE A O 1
ATOM 3613 N N . THR A 1 449 ? -8.962 -9.511 -11.029 1.00 63.69 449 THR A N 1
ATOM 3614 C CA . THR A 1 449 ? -9.685 -8.711 -12.013 1.00 63.69 449 THR A CA 1
ATOM 3615 C C . THR A 1 449 ? -10.625 -7.720 -11.302 1.00 63.69 449 THR A C 1
ATOM 3617 O O . THR A 1 449 ? -11.036 -7.917 -10.167 1.00 63.69 449 THR A O 1
ATOM 3620 N N . ASP A 1 450 ? -10.857 -6.553 -11.911 1.00 55.75 450 ASP A N 1
ATOM 3621 C CA . ASP A 1 450 ? -11.717 -5.494 -11.348 1.00 55.75 450 ASP A CA 1
ATOM 3622 C C . ASP A 1 450 ? -13.201 -5.854 -11.577 1.00 55.75 450 ASP A C 1
ATOM 3624 O O . ASP A 1 450 ? -13.541 -6.381 -12.640 1.00 55.75 450 ASP A O 1
ATOM 3628 N N . ASP A 1 451 ? -14.067 -5.523 -10.611 1.00 49.56 451 ASP A N 1
ATOM 3629 C CA . ASP A 1 451 ? -15.522 -5.787 -10.529 1.00 49.56 451 ASP A CA 1
ATOM 3630 C C . ASP A 1 451 ? -16.327 -5.562 -11.821 1.00 49.56 451 ASP A C 1
ATOM 3632 O O . ASP A 1 451 ? -17.416 -6.103 -12.008 1.00 49.56 451 ASP A O 1
ATOM 3636 N N . ARG A 1 452 ? -15.828 -4.724 -12.730 1.00 53.62 452 ARG A N 1
ATOM 3637 C CA . ARG A 1 452 ? -16.535 -4.347 -13.964 1.00 53.62 452 ARG A CA 1
ATOM 3638 C C . ARG A 1 452 ? -16.422 -5.386 -15.081 1.00 53.62 452 ARG A C 1
ATOM 3640 O O . ARG A 1 452 ? -16.882 -5.143 -16.196 1.00 53.62 452 ARG A O 1
ATOM 3647 N N . ILE A 1 453 ? -15.801 -6.530 -14.807 1.00 47.75 453 ILE A N 1
ATOM 3648 C CA . ILE A 1 453 ? -15.763 -7.687 -15.698 1.00 47.75 453 ILE A CA 1
ATOM 3649 C C . ILE A 1 453 ? -16.764 -8.716 -15.174 1.00 47.75 453 ILE A C 1
ATOM 3651 O O . ILE A 1 453 ? -16.646 -9.208 -14.057 1.00 47.75 453 ILE A O 1
ATOM 3655 N N . ILE A 1 454 ? -17.765 -9.030 -15.993 1.00 45.91 454 ILE A N 1
ATOM 3656 C CA . ILE A 1 454 ? -18.838 -9.976 -15.673 1.00 45.91 454 ILE A CA 1
ATOM 3657 C C . ILE A 1 454 ? -18.241 -11.339 -15.260 1.00 45.91 454 ILE A C 1
ATOM 3659 O O . ILE A 1 454 ? -17.373 -11.868 -15.954 1.00 45.91 454 ILE A O 1
ATOM 3663 N N . ASN A 1 455 ? -18.756 -11.895 -14.155 1.00 47.72 455 ASN A N 1
ATOM 3664 C CA . ASN A 1 455 ? -18.413 -13.186 -13.530 1.00 47.72 455 ASN A CA 1
ATOM 3665 C C . ASN A 1 455 ? -17.063 -13.291 -12.796 1.00 47.72 455 ASN A C 1
ATOM 3667 O O . ASN A 1 455 ? -16.509 -14.385 -12.696 1.00 47.72 455 ASN A O 1
ATOM 3671 N N . ASP A 1 456 ? -16.552 -12.206 -12.216 1.00 48.78 456 ASP A N 1
ATOM 3672 C CA . ASP A 1 456 ? -15.385 -12.305 -11.338 1.00 48.78 456 ASP A CA 1
ATOM 3673 C C . ASP A 1 456 ? -15.751 -12.755 -9.903 1.00 48.78 456 ASP A C 1
ATOM 3675 O O . ASP A 1 456 ? -16.443 -12.062 -9.154 1.00 48.78 456 ASP A O 1
ATOM 3679 N N . THR A 1 457 ? -15.281 -13.937 -9.495 1.00 51.91 457 THR A N 1
ATOM 3680 C CA . THR A 1 457 ? -15.420 -14.454 -8.123 1.00 51.91 457 THR A CA 1
ATOM 3681 C C . THR A 1 457 ? -14.269 -14.051 -7.198 1.00 51.91 457 THR A C 1
ATOM 3683 O O . THR A 1 457 ? -14.342 -14.338 -6.001 1.00 51.91 457 THR A O 1
ATOM 3686 N N . THR A 1 458 ? -13.214 -13.391 -7.692 1.00 54.34 458 THR A N 1
ATOM 3687 C CA . THR A 1 458 ? -11.997 -13.109 -6.911 1.00 54.34 458 THR A CA 1
ATOM 3688 C C . THR A 1 458 ? -12.246 -12.188 -5.716 1.00 54.34 458 THR A C 1
ATOM 3690 O O . THR A 1 458 ? -11.673 -12.405 -4.650 1.00 54.34 458 THR A O 1
ATOM 3693 N N . LEU A 1 459 ? -13.203 -11.262 -5.816 1.00 52.59 459 LEU A N 1
ATOM 3694 C CA . LEU A 1 459 ? -13.663 -10.432 -4.692 1.00 52.59 459 LEU A CA 1
ATOM 3695 C C . LEU A 1 459 ? -14.432 -11.209 -3.613 1.00 52.59 459 LEU A C 1
ATOM 3697 O O . LEU A 1 459 ? -14.592 -10.734 -2.482 1.00 52.59 459 LEU A O 1
ATOM 3701 N N . ARG A 1 460 ? -14.902 -12.423 -3.931 1.00 54.31 460 ARG A N 1
ATOM 3702 C CA . ARG A 1 460 ? -15.491 -13.350 -2.953 1.00 54.31 460 ARG A CA 1
ATOM 3703 C C . ARG A 1 460 ? -14.422 -14.179 -2.241 1.00 54.31 460 ARG A C 1
ATOM 3705 O O . ARG A 1 460 ? -14.618 -14.542 -1.082 1.00 54.31 460 ARG A O 1
ATOM 3712 N N . THR A 1 461 ? -13.281 -14.433 -2.879 1.00 70.38 461 THR A N 1
ATOM 3713 C CA . THR A 1 461 ? -12.095 -15.033 -2.246 1.00 70.38 461 THR A CA 1
ATOM 3714 C C . THR A 1 461 ? -11.335 -13.986 -1.448 1.00 70.38 461 THR A C 1
ATOM 3716 O O . THR A 1 461 ? -10.398 -13.358 -1.924 1.00 70.38 461 THR A O 1
ATOM 3719 N N . LYS A 1 462 ? -11.750 -13.798 -0.199 1.00 82.31 462 LYS A N 1
ATOM 3720 C CA . LYS A 1 462 ? -11.087 -12.905 0.753 1.00 82.31 462 LYS A CA 1
ATOM 3721 C C . LYS A 1 462 ? -10.131 -13.690 1.654 1.00 82.31 462 LYS A C 1
ATOM 3723 O O . LYS A 1 462 ? -10.314 -14.903 1.803 1.00 82.31 462 LYS A O 1
ATOM 3728 N N . PRO A 1 463 ? -9.145 -13.029 2.286 1.00 90.56 463 PRO A N 1
ATOM 3729 C CA . PRO A 1 463 ? -8.352 -13.676 3.318 1.00 90.56 463 PRO A CA 1
ATOM 3730 C C . PRO A 1 463 ? -9.239 -14.201 4.447 1.00 90.56 463 PRO A C 1
ATOM 3732 O O . PRO A 1 463 ? -10.280 -13.619 4.762 1.00 90.56 463 PRO A O 1
ATOM 3735 N N . LYS A 1 464 ? -8.830 -15.308 5.057 1.00 90.75 464 LYS A N 1
ATOM 3736 C CA . LYS A 1 464 ? -9.551 -15.945 6.157 1.00 90.75 464 LYS A CA 1
ATOM 3737 C C . LYS A 1 464 ? -8.696 -15.891 7.408 1.00 90.75 464 LYS A C 1
ATOM 3739 O O . LYS A 1 464 ? -7.566 -16.370 7.401 1.00 90.75 464 LYS A O 1
ATOM 3744 N N . PHE A 1 465 ? -9.250 -15.342 8.482 1.00 91.56 465 PHE A N 1
ATOM 3745 C CA . PHE A 1 465 ? -8.667 -15.539 9.800 1.00 91.56 465 PHE A CA 1
ATOM 3746 C C . PHE A 1 465 ? -8.999 -16.954 10.269 1.00 91.56 465 PHE A C 1
ATOM 3748 O O . PHE A 1 465 ? -10.168 -17.341 10.322 1.00 91.56 465 PHE A O 1
ATOM 3755 N N . LEU A 1 466 ? -7.962 -17.731 10.550 1.00 90.31 466 LEU A N 1
ATOM 3756 C CA . LEU A 1 466 ? -8.071 -19.081 11.076 1.00 90.31 466 LEU A CA 1
ATOM 3757 C C . LEU A 1 466 ? -8.009 -19.027 12.602 1.00 90.31 466 LEU A C 1
ATOM 3759 O O . LEU A 1 466 ? -7.479 -18.080 13.189 1.00 90.31 466 LEU A O 1
ATOM 3763 N N . ARG A 1 467 ? -8.547 -20.059 13.255 1.00 81.19 467 ARG A N 1
ATOM 3764 C CA . ARG A 1 467 ? -8.337 -20.221 14.694 1.00 81.19 467 ARG A CA 1
ATOM 3765 C C . ARG A 1 467 ? -6.848 -20.506 14.923 1.00 81.19 467 ARG A C 1
ATOM 3767 O O . ARG A 1 467 ? -6.333 -21.409 14.262 1.00 81.19 467 ARG A O 1
ATOM 3774 N N . PRO A 1 468 ? -6.164 -19.766 15.814 1.00 73.81 468 PRO A N 1
ATOM 3775 C CA . PRO A 1 468 ? -4.793 -20.092 16.179 1.00 73.81 468 PRO A CA 1
ATOM 3776 C C . PRO A 1 468 ? -4.736 -21.534 16.675 1.00 73.81 468 PRO A C 1
ATOM 3778 O O . PRO A 1 468 ? -5.600 -21.942 17.458 1.00 73.81 468 PRO A O 1
ATOM 3781 N N . MET A 1 469 ? -3.738 -22.300 16.232 1.00 57.66 469 MET A N 1
ATOM 3782 C CA . MET A 1 469 ? -3.424 -23.572 16.876 1.00 57.66 469 MET A CA 1
ATOM 3783 C C . MET A 1 469 ? -3.019 -23.242 18.310 1.00 57.66 469 MET A C 1
ATOM 3785 O O . MET A 1 469 ? -1.961 -22.668 18.553 1.00 57.66 469 MET A O 1
ATOM 3789 N N . ARG A 1 470 ? -3.893 -23.546 19.269 1.00 53.50 470 ARG A N 1
ATOM 3790 C CA . ARG A 1 470 ? -3.472 -23.622 20.662 1.00 53.50 470 ARG A CA 1
ATOM 3791 C C . ARG A 1 470 ? -2.549 -24.831 20.738 1.00 53.50 470 ARG A C 1
ATOM 3793 O O . ARG A 1 470 ? -2.922 -25.895 20.247 1.00 53.50 470 ARG A O 1
ATOM 3800 N N . TRP A 1 471 ? -1.380 -24.694 21.355 1.00 43.78 471 TRP A N 1
ATOM 3801 C CA . TRP A 1 471 ? -0.681 -25.853 21.907 1.00 43.78 471 TRP A CA 1
ATOM 3802 C C . TRP A 1 471 ? -1.528 -26.407 23.066 1.00 43.78 471 TRP A C 1
ATOM 3804 O O . TRP A 1 471 ? -1.162 -26.318 24.229 1.00 43.78 471 TRP A O 1
ATOM 3814 N N . GLU A 1 472 ? -2.709 -26.948 22.766 1.00 41.47 472 GLU A N 1
ATOM 3815 C CA . GLU A 1 472 ? -3.407 -27.885 23.640 1.00 41.47 472 GLU A CA 1
ATOM 3816 C C . GLU A 1 472 ? -2.602 -29.180 23.591 1.00 41.47 472 GLU A C 1
ATOM 3818 O O . GLU A 1 472 ? -2.919 -30.078 22.826 1.00 41.47 472 GLU A O 1
ATOM 3823 N N . ASN A 1 473 ? -1.473 -29.193 24.298 1.00 42.69 473 ASN A N 1
ATOM 3824 C CA . ASN A 1 473 ? -0.728 -30.380 24.709 1.00 42.69 473 ASN A CA 1
ATOM 3825 C C . ASN A 1 473 ? 0.327 -30.005 25.767 1.00 42.69 473 ASN A C 1
ATOM 3827 O O . ASN A 1 473 ? 1.412 -30.577 25.801 1.00 42.69 473 ASN A O 1
ATOM 3831 N N . GLU A 1 474 ? 0.003 -29.110 26.703 1.00 44.16 474 GLU A N 1
ATOM 3832 C CA . GLU A 1 474 ? 0.393 -29.439 28.073 1.00 44.16 474 GLU A CA 1
ATOM 3833 C C . GLU A 1 474 ? -0.573 -30.539 28.504 1.00 44.16 474 GLU A C 1
ATOM 3835 O O . GLU A 1 474 ? -1.663 -30.287 29.017 1.00 44.16 474 GLU A O 1
ATOM 3840 N N . LEU A 1 475 ? -0.215 -31.788 28.179 1.00 49.78 475 LEU A N 1
ATOM 3841 C CA . LEU A 1 475 ? -0.800 -32.928 28.868 1.00 49.78 475 LEU A CA 1
ATOM 3842 C C . LEU A 1 475 ? -0.701 -32.602 30.365 1.00 49.78 475 LEU A C 1
ATOM 3844 O O . LEU A 1 475 ? 0.382 -32.192 30.799 1.00 49.78 475 LEU A O 1
ATOM 3848 N N . PRO A 1 476 ? -1.788 -32.724 31.149 1.00 50.09 476 PRO A N 1
ATOM 3849 C CA . PRO A 1 476 ? -1.690 -32.530 32.587 1.00 50.09 476 PRO A CA 1
ATOM 3850 C C . PRO A 1 476 ? -0.534 -33.391 33.099 1.00 50.09 476 PRO A C 1
ATOM 3852 O O . PRO A 1 476 ? -0.380 -34.533 32.652 1.00 50.09 476 PRO A O 1
ATOM 3855 N N . ALA A 1 477 ? 0.311 -32.821 33.964 1.00 48.66 477 ALA A N 1
ATOM 3856 C CA . ALA A 1 477 ? 1.450 -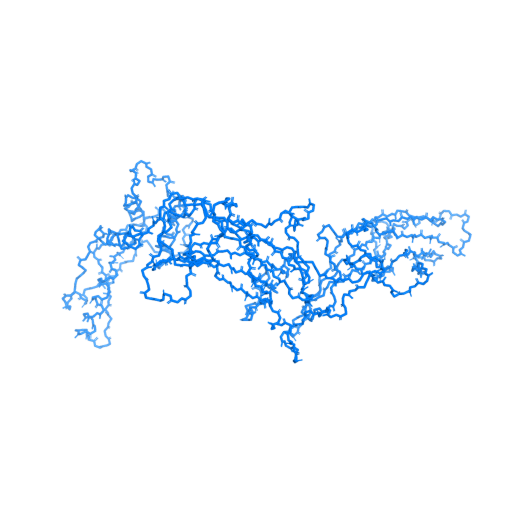33.537 34.524 1.00 48.66 477 ALA A CA 1
ATOM 3857 C C . ALA A 1 477 ? 0.982 -34.916 35.007 1.00 48.66 477 ALA A C 1
ATOM 3859 O O . ALA A 1 477 ? -0.044 -35.022 35.681 1.00 48.66 477 ALA A O 1
ATOM 3860 N N . TYR A 1 478 ? 1.686 -35.967 34.587 1.00 50.88 478 TYR A N 1
ATOM 3861 C CA . TYR A 1 478 ? 1.275 -37.342 34.843 1.00 50.88 478 TYR A CA 1
ATOM 3862 C C . TYR A 1 478 ? 1.261 -37.584 36.359 1.00 50.88 478 TYR A C 1
ATOM 3864 O O . TYR A 1 478 ? 2.316 -37.701 36.981 1.00 50.88 478 TYR A O 1
ATOM 3872 N N . ASP A 1 479 ? 0.074 -37.623 36.965 1.00 56.44 479 ASP A N 1
ATOM 3873 C CA . ASP A 1 479 ? -0.087 -38.003 38.364 1.00 56.44 479 ASP A CA 1
ATOM 3874 C C . ASP A 1 479 ? -0.044 -39.535 38.442 1.00 56.44 479 ASP A C 1
ATOM 3876 O O . ASP A 1 479 ? -0.916 -40.228 37.913 1.00 56.44 479 ASP A O 1
ATOM 3880 N N . LEU A 1 480 ? 0.996 -40.082 39.080 1.00 60.53 480 LEU A N 1
ATOM 3881 C CA . LEU A 1 480 ? 1.206 -41.530 39.226 1.00 60.53 480 LEU A CA 1
ATOM 3882 C C . LEU A 1 480 ? 0.048 -42.234 39.956 1.00 60.53 480 LEU A C 1
ATOM 3884 O O . LEU A 1 480 ? -0.039 -43.461 39.910 1.00 60.53 480 LEU A O 1
ATOM 3888 N N . VAL A 1 481 ? -0.829 -41.481 40.629 1.00 69.88 481 VAL A N 1
ATOM 3889 C CA . VAL A 1 481 ? -1.910 -42.016 41.464 1.00 69.88 481 VAL A CA 1
AT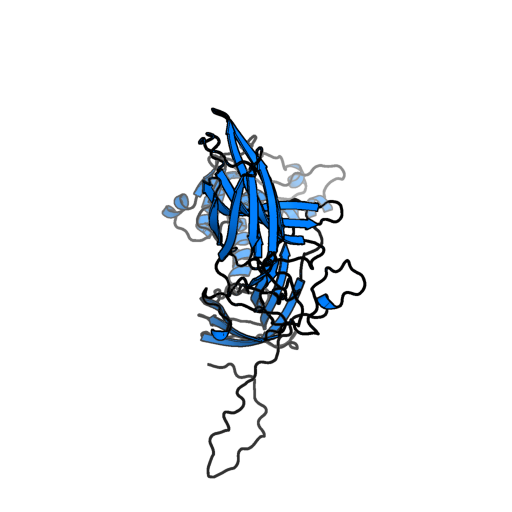OM 3890 C C . VAL A 1 481 ? -3.280 -41.942 40.772 1.00 69.88 481 VAL A C 1
ATOM 3892 O O . VAL A 1 481 ? -4.205 -42.649 41.182 1.00 69.88 481 VAL A O 1
ATOM 3895 N N . ARG A 1 482 ? -3.451 -41.146 39.702 1.00 55.25 482 ARG A N 1
ATOM 3896 C CA . ARG A 1 482 ? -4.758 -41.008 39.034 1.00 55.25 482 ARG A CA 1
ATOM 3897 C C . ARG A 1 482 ? -4.652 -40.661 37.542 1.00 55.25 482 ARG A C 1
ATOM 3899 O O . ARG A 1 482 ? -4.010 -39.673 37.201 1.00 55.25 482 ARG A O 1
ATOM 3906 N N . PRO A 1 483 ? -5.342 -41.389 36.639 1.00 50.25 483 PRO A N 1
ATOM 3907 C CA . PRO A 1 483 ? -5.452 -40.960 35.249 1.00 50.25 483 PRO A CA 1
ATOM 3908 C C . PRO A 1 483 ? -6.212 -39.620 35.144 1.00 50.25 483 PRO A C 1
ATOM 3910 O O . PRO A 1 483 ? -7.132 -39.385 35.938 1.00 50.25 483 PRO A O 1
ATOM 3913 N N . PRO A 1 484 ? -5.863 -38.742 34.182 1.00 47.81 484 PRO A N 1
ATOM 3914 C CA . PRO A 1 484 ? -6.450 -37.408 34.075 1.00 47.81 484 PRO A CA 1
ATOM 3915 C C . PRO A 1 484 ? -7.965 -37.464 33.853 1.00 47.81 484 PRO A C 1
ATOM 3917 O O . PRO A 1 484 ? -8.447 -38.178 32.973 1.00 47.81 484 PRO A O 1
ATOM 3920 N N . SER A 1 485 ? -8.737 -36.692 34.622 1.00 48.44 485 SER A N 1
ATOM 3921 C CA . SER A 1 485 ? -10.172 -36.534 34.372 1.00 48.44 485 SER A CA 1
ATOM 3922 C C . SER A 1 485 ? -10.403 -35.498 33.271 1.00 48.44 485 SER A C 1
ATOM 3924 O O . SER A 1 485 ? -10.136 -34.316 33.472 1.00 48.44 485 SER A O 1
ATOM 3926 N N . TYR A 1 486 ? -10.958 -35.916 32.134 1.00 49.44 486 TYR A N 1
ATOM 3927 C CA . TYR A 1 486 ? -11.255 -35.050 30.980 1.00 49.44 486 TYR A CA 1
ATOM 3928 C C . TYR A 1 486 ? -12.535 -34.200 31.132 1.00 49.44 486 TYR A C 1
ATOM 3930 O O . TYR A 1 486 ? -13.041 -33.649 30.157 1.00 49.44 486 TYR A O 1
ATOM 3938 N N . SER A 1 487 ? -13.095 -34.100 32.338 1.00 40.56 487 SER A N 1
ATOM 3939 C CA . SER A 1 487 ? -14.374 -33.436 32.600 1.00 40.56 487 SER A CA 1
ATOM 3940 C C . SER A 1 487 ? -14.189 -32.115 33.346 1.00 40.56 487 SER A C 1
ATOM 3942 O O . SER A 1 487 ? -14.617 -31.971 34.490 1.00 40.56 487 SER A O 1
ATOM 3944 N N . THR A 1 488 ? -13.581 -31.130 32.699 1.00 35.59 488 THR A N 1
ATOM 3945 C CA . THR A 1 488 ? -13.679 -29.734 33.136 1.00 35.59 488 THR A CA 1
ATOM 3946 C C . THR A 1 488 ? -13.932 -28.870 31.914 1.00 35.59 488 THR A C 1
ATOM 3948 O O . THR A 1 488 ? -13.075 -28.708 31.052 1.00 35.59 488 THR A O 1
ATOM 3951 N N . ALA A 1 489 ? -15.149 -28.331 31.823 1.00 37.16 489 ALA A N 1
ATOM 3952 C CA . ALA A 1 489 ? -15.460 -27.246 30.908 1.00 37.16 489 ALA A CA 1
ATOM 3953 C C . ALA A 1 489 ? -14.550 -26.061 31.263 1.00 37.16 489 ALA A C 1
ATOM 3955 O O . ALA A 1 489 ? -14.643 -25.500 32.355 1.00 37.16 489 ALA A O 1
ATOM 3956 N N . VAL A 1 490 ? -13.617 -25.738 30.370 1.00 34.72 490 VAL A N 1
ATOM 3957 C CA . VAL A 1 490 ? -12.590 -24.725 30.618 1.00 34.72 490 VAL A CA 1
ATOM 3958 C C . VAL A 1 490 ? -13.182 -23.333 30.398 1.00 34.72 490 VAL A C 1
ATOM 3960 O O . VAL A 1 490 ? -13.599 -22.974 29.297 1.00 34.72 490 VAL A O 1
ATOM 3963 N N . SER A 1 491 ? -13.218 -22.565 31.486 1.00 28.80 491 SER A N 1
ATOM 3964 C CA . SER A 1 491 ? -13.515 -21.132 31.527 1.00 28.80 491 SER A CA 1
ATOM 3965 C C . SER A 1 491 ? -12.500 -20.345 30.675 1.00 28.80 491 SER A C 1
ATOM 3967 O O . SER A 1 491 ? -11.327 -20.726 30.647 1.00 28.80 491 SER A O 1
ATOM 3969 N N . PRO A 1 492 ? -12.887 -19.257 29.979 1.00 33.53 492 PRO A N 1
ATOM 3970 C CA . PRO A 1 492 ? -11.966 -18.458 29.175 1.00 33.53 492 PRO A CA 1
ATOM 3971 C C . PRO A 1 492 ? -11.056 -17.626 30.090 1.00 33.53 492 PRO A C 1
ATOM 3973 O O . PRO A 1 492 ? -11.331 -16.461 30.366 1.00 33.53 492 PRO A O 1
ATOM 3976 N N . ALA A 1 493 ? -9.981 -18.234 30.587 1.00 34.34 493 ALA A N 1
ATOM 3977 C CA . ALA A 1 493 ? -8.947 -17.532 31.328 1.00 34.34 493 ALA A CA 1
ATOM 3978 C C . ALA A 1 493 ? -7.989 -16.824 30.359 1.00 34.34 493 ALA A C 1
ATOM 3980 O O . ALA A 1 493 ? -7.395 -17.427 29.463 1.00 34.34 493 ALA A O 1
ATOM 3981 N N . VAL A 1 494 ? -7.905 -15.514 30.563 1.00 35.38 494 VAL A N 1
ATOM 3982 C CA . VAL A 1 494 ? -6.851 -14.593 30.139 1.00 35.38 494 VAL A CA 1
ATOM 3983 C C . VAL A 1 494 ? -5.483 -15.191 30.502 1.00 35.38 494 VAL A C 1
ATOM 3985 O O . VAL A 1 494 ? -5.306 -15.650 31.628 1.00 35.38 494 VAL A O 1
ATOM 3988 N N . LEU A 1 495 ? -4.540 -15.224 29.557 1.00 35.53 495 LEU A N 1
ATOM 3989 C CA . LEU A 1 495 ? -3.162 -15.653 29.818 1.00 35.53 495 LEU A CA 1
ATOM 3990 C C . LEU A 1 495 ? -2.313 -14.454 30.263 1.00 35.53 495 LEU A C 1
ATOM 3992 O O . LEU A 1 495 ? -2.433 -13.382 29.668 1.00 35.53 495 LEU A O 1
ATOM 3996 N N . TYR A 1 496 ? -1.528 -14.726 31.312 1.00 31.67 496 TYR A N 1
ATOM 3997 C CA . TYR A 1 496 ? -0.612 -13.891 32.102 1.00 31.67 496 TYR A CA 1
ATOM 3998 C C . TYR A 1 496 ? 0.237 -12.864 31.353 1.00 31.67 496 TYR A C 1
ATOM 4000 O O . TYR A 1 496 ? 0.703 -13.178 30.230 1.00 31.67 496 TYR A O 1
#

Radius of gyration: 34.61 Å; chains: 1; bounding box: 86×87×86 Å

Foldseek 3Di:
DVPQVCQLVVCVVPQAHEAEDPQLQKEFDAFPVLVVVLVVLCVVQNDPPDDADDTAPQMDGSLRLQLLLVVLVPDDPVCSVVRYDYDYHDPPDDSYDDDDRVRSVVSVRHGDAHPNRSSCVVVVVVVVLVVVDCQDFFPAWAKAWDQVQADPVRAREDEAFDKTKIKTKTAHQAKAFFAWKKKKKWKFKDQCLPPPDPPVDTRTLAIDMDTQDHDPPPPPDDTDIHGGGMFIGMWMKTAHLEFDAWQDDDSRMGIWIWMKMWTHHPPDGTDIHPIRTYTYDYAFAQDPPDPVFWDWDWWDADDQKIKIWTWRDQGDELVPDFWTKIKIAMAGPDPDPDPDPWFKWKKKWKKKWKWFDDPVDIDIDIDTQFIDIHTDDHGDIDIDITGDHPSSDFFADLEPGMTIWMWIWMWIWTDDDPDTDIGTTDTRTGGYGNDDHPDDDPPPRHYDYDPVDPPDCSSVRGMDIDDPPDPPPPPPDDDPVDDDDPDDPDDPDGDD